Protein AF-0000000065913574 (afdb_homodimer)

InterPro domains:
  IPR008205 Geranylgeranylglyceryl phosphate synthase/Heptaprenylglyceryl phosphate synthase [MF_00112] (8-235)
  IPR008205 Geranylgeranylglyceryl phosphate synthase/Heptaprenylglyceryl phosphate synthase [PF01884] (8-232)
  IPR008205 Geranylgeranylglyceryl phosphate synthase/Heptaprenylglyceryl phosphate synthase [TIGR01768] (14-234)
  IPR008205 Geranylgeranylglyceryl phosphate synthase/Heptaprenylglyceryl phosphate synthase [cd02812] (13-234)
  IPR010946 Geranylgeranylglyceryl phosphate synthase [TIGR01769] (14-219)
  IPR038597 GGGP/HepGP synthase superfamily [G3DSA:3.20.20.390] (6-239)
  IPR039074 GGGP/HepGP synthase group I [PTHR40029] (14-238)

Structure (mmCIF, N/CA/C/O backbone):
data_AF-0000000065913574-model_v1
#
loop_
_entity.id
_entity.type
_entity.pdbx_description
1 polymer 'Geranylgeranylglyceryl phosphate synthase'
#
loop_
_atom_site.group_PDB
_atom_site.id
_atom_site.type_symbol
_atom_site.label_atom_id
_atom_site.label_alt_id
_atom_site.label_comp_id
_atom_site.label_asym_id
_atom_site.label_entity_id
_atom_site.label_seq_id
_atom_site.pdbx_PDB_ins_code
_atom_site.Cartn_x
_atom_site.Cartn_y
_atom_site.Cartn_z
_atom_site.occupancy
_atom_site.B_iso_or_equiv
_atom_site.auth_seq_id
_atom_site.auth_comp_id
_atom_site.auth_asym_id
_atom_site.auth_atom_id
_atom_site.pdbx_PDB_model_num
ATOM 1 N N . MET A 1 1 ? -8.734 18.312 -11.57 1 91.5 1 MET A N 1
ATOM 2 C CA . MET A 1 1 ? -7.477 17.859 -10.984 1 91.5 1 MET A CA 1
ATOM 3 C C . MET A 1 1 ? -7.633 17.578 -9.5 1 91.5 1 MET A C 1
ATOM 5 O O . MET A 1 1 ? -8.242 18.375 -8.773 1 91.5 1 MET A O 1
ATOM 9 N N . GLY A 1 2 ? -7.309 16.484 -8.984 1 96.69 2 GLY A N 1
ATOM 10 C CA . GLY A 1 2 ? -7.43 16.141 -7.574 1 96.69 2 GLY A CA 1
ATOM 11 C C . GLY A 1 2 ? -6.414 16.859 -6.703 1 96.69 2 GLY A C 1
ATOM 12 O O . GLY A 1 2 ? -5.57 17.609 -7.203 1 96.69 2 GLY A O 1
ATOM 13 N N . VAL A 1 3 ? -6.531 16.781 -5.43 1 98.81 3 VAL A N 1
ATOM 14 C CA . VAL A 1 3 ? -5.664 17.453 -4.465 1 98.81 3 VAL A CA 1
ATOM 15 C C . VAL A 1 3 ? -4.215 17.031 -4.699 1 98.81 3 VAL A C 1
ATOM 17 O O . VAL A 1 3 ? -3.307 17.859 -4.664 1 98.81 3 VAL A O 1
ATOM 20 N N . PHE A 1 4 ? -3.971 15.789 -4.973 1 98.81 4 PHE A N 1
ATOM 21 C CA . PHE A 1 4 ? -2.611 15.312 -5.199 1 98.81 4 PHE A CA 1
ATOM 22 C C . PHE A 1 4 ? -2.02 15.945 -6.453 1 98.81 4 PHE A C 1
ATOM 24 O O . PHE A 1 4 ? -0.865 16.375 -6.453 1 98.81 4 PHE A O 1
ATOM 31 N N . GLY A 1 5 ? -2.785 15.891 -7.516 1 98.69 5 GLY A N 1
ATOM 32 C CA . GLY A 1 5 ? -2.342 16.562 -8.727 1 98.69 5 GLY A CA 1
ATOM 33 C C . GLY A 1 5 ? -2.053 18.047 -8.508 1 98.69 5 GLY A C 1
ATOM 34 O O . GLY A 1 5 ? -1.052 18.562 -9.008 1 98.69 5 GLY A O 1
ATOM 35 N N . TYR A 1 6 ? -2.893 18.734 -7.734 1 98.56 6 TYR A N 1
ATOM 36 C CA . TYR A 1 6 ? -2.709 20.141 -7.348 1 98.56 6 TYR A CA 1
ATOM 37 C C . TYR A 1 6 ? -1.371 20.344 -6.648 1 98.56 6 TYR A C 1
ATOM 39 O O . TYR A 1 6 ? -0.616 21.25 -6.988 1 98.56 6 TYR A O 1
ATOM 47 N N . LEU A 1 7 ? -1.037 19.469 -5.719 1 98.62 7 LEU A N 1
ATOM 48 C CA . LEU A 1 7 ? 0.211 19.594 -4.973 1 98.62 7 LEU A CA 1
ATOM 49 C C . LEU A 1 7 ? 1.411 19.328 -5.879 1 98.62 7 LEU A C 1
ATOM 51 O O . LEU A 1 7 ? 2.404 20.062 -5.824 1 98.62 7 LEU A O 1
ATOM 55 N N . ARG A 1 8 ? 1.335 18.328 -6.711 1 98.12 8 ARG A N 1
ATOM 56 C CA . ARG A 1 8 ? 2.432 17.938 -7.594 1 98.12 8 ARG A CA 1
ATOM 57 C C . ARG A 1 8 ? 2.811 19.094 -8.523 1 98.12 8 ARG A C 1
ATOM 59 O O . ARG A 1 8 ? 3.988 19.281 -8.828 1 98.12 8 ARG A O 1
ATOM 66 N N . GLU A 1 9 ? 1.864 19.812 -8.891 1 97.44 9 GLU A N 1
ATOM 67 C CA . GLU A 1 9 ? 2.1 20.906 -9.836 1 97.44 9 GLU A CA 1
ATOM 68 C C . GLU A 1 9 ? 2.715 22.125 -9.141 1 97.44 9 GLU A C 1
ATOM 70 O O . GLU A 1 9 ? 3.127 23.078 -9.805 1 97.44 9 GLU A O 1
ATOM 75 N N . ARG A 1 10 ? 2.875 22.047 -7.871 1 96.88 10 ARG A N 1
ATOM 76 C CA . ARG A 1 10 ? 3.309 23.203 -7.109 1 96.88 10 ARG A CA 1
ATOM 77 C C . ARG A 1 10 ? 4.555 22.891 -6.289 1 96.88 10 ARG A C 1
ATOM 79 O O . ARG A 1 10 ? 4.91 23.641 -5.379 1 96.88 10 ARG A O 1
ATOM 86 N N . THR A 1 11 ? 5.152 21.828 -6.637 1 96.88 11 THR A N 1
ATOM 87 C CA . THR A 1 11 ? 6.352 21.438 -5.906 1 96.88 11 THR A CA 1
ATOM 88 C C . THR A 1 11 ? 7.488 22.422 -6.168 1 96.88 11 THR A C 1
ATOM 90 O O . THR A 1 11 ? 7.625 22.938 -7.281 1 96.88 11 THR A O 1
ATOM 93 N N . PRO A 1 12 ? 8.258 22.656 -5.191 1 97.81 12 PRO A N 1
ATOM 94 C CA . PRO A 1 12 ? 7.988 22.297 -3.799 1 97.81 12 PRO A CA 1
ATOM 95 C C . PRO A 1 12 ? 6.832 23.078 -3.191 1 97.81 12 PRO A C 1
ATOM 97 O O . PRO A 1 12 ? 6.672 24.266 -3.48 1 97.81 12 PRO A O 1
ATOM 100 N N . CYS A 1 13 ? 6.051 22.422 -2.402 1 98.19 13 CYS A N 1
ATOM 101 C CA . CYS A 1 13 ? 4.91 23.109 -1.802 1 98.19 13 CYS A CA 1
ATOM 102 C C . CYS A 1 13 ? 4.988 23.062 -0.281 1 98.19 13 CYS A C 1
ATOM 104 O O . CYS A 1 13 ? 5.809 22.344 0.283 1 98.19 13 CYS A O 1
ATOM 106 N N . HIS A 1 14 ? 4.219 23.922 0.36 1 98.44 14 HIS A N 1
ATOM 107 C CA . HIS A 1 14 ? 4.121 24 1.814 1 98.44 14 HIS A CA 1
ATOM 108 C C . HIS A 1 14 ? 2.76 23.516 2.299 1 98.44 14 HIS A C 1
ATOM 110 O O . HIS A 1 14 ? 1.73 23.844 1.711 1 98.44 14 HIS A O 1
ATOM 116 N N . LEU A 1 15 ? 2.775 22.75 3.305 1 98.69 15 LEU A N 1
ATOM 117 C CA . LEU A 1 15 ? 1.572 22.266 3.975 1 98.69 15 LEU A CA 1
ATOM 118 C C . LEU A 1 15 ? 1.541 22.719 5.43 1 98.69 15 LEU A C 1
ATOM 120 O O . LEU A 1 15 ? 2.424 22.375 6.215 1 98.69 15 LEU A O 1
ATOM 124 N N . THR A 1 16 ? 0.567 23.5 5.734 1 98.44 16 THR A N 1
ATOM 125 C CA . THR A 1 16 ? 0.352 23.922 7.113 1 98.44 16 THR A CA 1
ATOM 126 C C . THR A 1 16 ? -0.415 22.859 7.895 1 98.44 16 THR A C 1
ATOM 128 O O . THR A 1 16 ? -1.495 22.438 7.48 1 98.44 16 THR A O 1
ATOM 131 N N . LEU A 1 17 ? 0.113 22.438 8.961 1 98.06 17 LEU A N 1
ATOM 132 C CA . LEU A 1 17 ? -0.558 21.422 9.781 1 98.06 17 LEU A CA 1
ATOM 133 C C . LEU A 1 17 ? -1.145 22.047 11.039 1 98.06 17 LEU A C 1
ATOM 135 O O . LEU A 1 17 ? -0.432 22.703 11.805 1 98.06 17 LEU A O 1
ATOM 139 N N . LEU A 1 18 ? -2.404 21.891 11.266 1 97.5 18 LEU A N 1
ATOM 140 C CA . LEU A 1 18 ? -3.09 22.344 12.469 1 97.5 18 LEU A CA 1
ATOM 141 C C . LEU A 1 18 ? -3.617 21.156 13.266 1 97.5 18 LEU A C 1
ATOM 143 O O . LEU A 1 18 ? -4.312 20.297 12.727 1 97.5 18 LEU A O 1
ATOM 147 N N . ASP A 1 19 ? -3.291 21.078 14.492 1 95.94 19 ASP A N 1
ATOM 148 C CA . ASP A 1 19 ? -3.902 20.156 15.438 1 95.94 19 ASP A CA 1
ATOM 149 C C . ASP A 1 19 ? -5.145 20.766 16.078 1 95.94 19 ASP A C 1
ATOM 151 O O . ASP A 1 19 ? -5.051 21.75 16.812 1 95.94 19 ASP A O 1
ATOM 155 N N . PRO A 1 20 ? -6.238 20.141 15.898 1 96.06 20 PRO A N 1
ATOM 156 C CA . PRO A 1 20 ? -7.488 20.719 16.406 1 96.06 20 PRO A CA 1
ATOM 157 C C . PRO A 1 20 ? -7.504 20.844 17.922 1 96.06 20 PRO A C 1
ATOM 159 O O . PRO A 1 20 ? -8.297 21.594 18.484 1 96.06 20 PRO A O 1
ATOM 162 N N . VAL A 1 21 ? -6.711 20.078 18.594 1 93 21 VAL A N 1
ATOM 163 C CA . VAL A 1 21 ? -6.637 20.125 20.062 1 93 21 VAL A CA 1
ATOM 164 C C . VAL A 1 21 ? -5.875 21.375 20.484 1 93 21 VAL A C 1
ATOM 166 O O . VAL A 1 21 ? -6.195 21.984 21.516 1 93 21 VAL A O 1
ATOM 169 N N . ASP A 1 22 ? -4.93 21.859 19.703 1 93.81 22 ASP A N 1
ATOM 170 C CA . ASP A 1 22 ? -4.105 23.031 20.031 1 93.81 22 ASP A CA 1
ATOM 171 C C . ASP A 1 22 ? -4.695 24.297 19.438 1 93.81 22 ASP A C 1
ATOM 173 O O . ASP A 1 22 ? -4.613 25.375 20.031 1 93.81 22 ASP A O 1
ATOM 177 N N . VAL A 1 23 ? -5.262 24.188 18.25 1 96.31 23 VAL A N 1
ATOM 178 C CA . VAL A 1 23 ? -5.855 25.312 17.531 1 96.31 23 VAL A CA 1
ATOM 179 C C . VAL A 1 23 ? -7.32 25.016 17.234 1 96.31 23 VAL A C 1
ATOM 181 O O . VAL A 1 23 ? -7.633 24.297 16.281 1 96.31 23 VAL A O 1
ATOM 184 N N . GLY A 1 24 ? -8.188 25.625 17.984 1 96.31 24 GLY A N 1
ATOM 185 C CA . GLY A 1 24 ? -9.617 25.469 17.75 1 96.31 24 GLY A CA 1
ATOM 186 C C . GLY A 1 24 ? -10.141 26.344 16.641 1 96.31 24 GLY A C 1
ATOM 187 O O . GLY A 1 24 ? -9.414 27.188 16.109 1 96.31 24 GLY A O 1
ATOM 188 N N . PRO A 1 25 ? -11.391 26.141 16.297 1 97.75 25 PRO A N 1
ATOM 189 C CA . PRO A 1 25 ? -11.977 26.875 15.164 1 97.75 25 PRO A CA 1
ATOM 190 C C . PRO A 1 25 ? -11.875 28.391 15.32 1 97.75 25 PRO A C 1
ATOM 192 O O . PRO A 1 25 ? -11.695 29.109 14.336 1 97.75 25 PRO A O 1
ATOM 195 N N . GLU A 1 26 ? -11.961 28.859 16.484 1 97.88 26 GLU A N 1
ATOM 196 C CA . GLU A 1 26 ? -11.961 30.312 16.734 1 97.88 26 GLU A CA 1
ATOM 197 C C . GLU A 1 26 ? -10.578 30.906 16.484 1 97.88 26 GLU A C 1
ATOM 199 O O . GLU A 1 26 ? -10.453 32.094 16.156 1 97.88 26 GLU A O 1
ATOM 204 N N . GLU A 1 27 ? -9.594 30.109 16.609 1 97.75 27 GLU A N 1
ATOM 205 C CA . GLU A 1 27 ? -8.219 30.578 16.5 1 97.75 27 GLU A CA 1
ATOM 206 C C . GLU A 1 27 ? -7.711 30.484 15.062 1 97.75 27 GLU A C 1
ATOM 208 O O . GLU A 1 27 ? -6.715 31.109 14.703 1 97.75 27 GLU A O 1
ATOM 213 N N . VAL A 1 28 ? -8.375 29.75 14.219 1 98.12 28 VAL A N 1
ATOM 214 C CA . VAL A 1 28 ? -7.918 29.375 12.883 1 98.12 28 VAL A CA 1
ATOM 215 C C . VAL A 1 28 ? -7.656 30.641 12.062 1 98.12 28 VAL A C 1
ATOM 217 O O . VAL A 1 28 ? -6.594 30.781 11.453 1 98.12 28 VAL A O 1
ATOM 220 N N . PRO A 1 29 ? -8.57 31.688 12.055 1 97.62 29 PRO A N 1
ATOM 221 C CA . PRO A 1 29 ? -8.336 32.875 11.203 1 97.62 29 PRO A CA 1
ATOM 222 C C . PRO A 1 29 ? -7.031 33.594 11.547 1 97.62 29 PRO A C 1
ATOM 224 O O . PRO A 1 29 ? -6.27 33.938 10.648 1 97.62 29 PRO A O 1
ATOM 227 N N . GLU A 1 30 ? -6.809 33.719 12.797 1 96.88 30 GLU A N 1
ATOM 228 C CA . GLU A 1 30 ? -5.605 34.406 13.234 1 96.88 30 GLU A CA 1
ATOM 229 C C . GLU A 1 30 ? -4.348 33.625 12.891 1 96.88 30 GLU A C 1
ATOM 231 O O . GLU A 1 30 ? -3.375 34.188 12.383 1 96.88 30 GLU A O 1
ATOM 236 N N . VAL A 1 31 ? -4.352 32.344 13.094 1 97.31 31 VAL A N 1
ATOM 237 C CA . VAL A 1 31 ? -3.189 31.484 12.922 1 97.31 31 VAL A CA 1
ATOM 238 C C . VAL A 1 31 ? -2.852 31.359 11.438 1 97.31 31 VAL A C 1
ATOM 240 O O . VAL A 1 31 ? -1.678 31.359 11.062 1 97.31 31 VAL A O 1
ATOM 243 N N . LEU A 1 32 ? -3.844 31.312 10.531 1 97.75 32 LEU A N 1
ATOM 244 C CA . LEU A 1 32 ? -3.643 31 9.125 1 97.75 32 LEU A CA 1
ATOM 245 C C . LEU A 1 32 ? -3.41 32.25 8.305 1 97.75 32 LEU A C 1
ATOM 247 O O . LEU A 1 32 ? -2.957 32.188 7.16 1 97.75 32 LEU A O 1
ATOM 251 N N . GLU A 1 33 ? -3.768 33.406 8.898 1 97.06 33 GLU A N 1
ATOM 252 C CA . GLU A 1 33 ? -3.768 34.625 8.141 1 97.06 33 GLU A CA 1
ATOM 253 C C . GLU A 1 33 ? -2.434 34.844 7.426 1 97.06 33 GLU A C 1
ATOM 255 O O . GLU A 1 33 ? -2.393 35 6.203 1 97.06 33 GLU A O 1
ATOM 260 N N . SER A 1 34 ? -1.361 34.906 8.203 1 96.81 34 SER A N 1
ATOM 261 C CA . SER A 1 34 ? -0.047 35.188 7.633 1 96.81 34 SER A CA 1
ATOM 262 C C . SER A 1 34 ? 0.406 34.062 6.707 1 96.81 34 SER A C 1
ATOM 264 O O . SER A 1 34 ? 1.105 34.312 5.719 1 96.81 34 SER A O 1
ATOM 266 N N . LEU A 1 35 ? 0.048 32.812 6.977 1 97.44 35 LEU A N 1
ATOM 267 C CA . LEU A 1 35 ? 0.466 31.656 6.172 1 97.44 35 LEU A CA 1
ATOM 268 C C . LEU A 1 35 ? -0.213 31.672 4.809 1 97.44 35 LEU A C 1
ATOM 270 O O . LEU A 1 35 ? 0.419 31.375 3.791 1 97.44 35 LEU A O 1
ATOM 274 N N . VAL A 1 36 ? -1.508 32 4.832 1 97.31 36 VAL A N 1
ATOM 275 C CA . VAL A 1 36 ? -2.262 32.125 3.588 1 97.31 36 VAL A CA 1
ATOM 276 C C . VAL A 1 36 ? -1.674 33.219 2.723 1 97.31 36 VAL A C 1
ATOM 278 O O . VAL A 1 36 ? -1.452 33.031 1.524 1 97.31 36 VAL A O 1
ATOM 281 N N . LYS A 1 37 ? -1.413 34.281 3.334 1 96.81 37 LYS A N 1
ATOM 282 C CA . LYS A 1 37 ? -0.806 35.406 2.617 1 96.81 37 LYS A CA 1
ATOM 283 C C . LYS A 1 37 ? 0.562 35.031 2.059 1 96.81 37 LYS A C 1
ATOM 285 O O . LYS A 1 37 ? 0.926 35.438 0.956 1 96.81 37 LYS A O 1
ATOM 290 N N . ALA A 1 38 ? 1.339 34.25 2.867 1 97.12 38 ALA A N 1
ATOM 291 C CA . ALA A 1 38 ? 2.684 33.844 2.477 1 97.12 38 ALA A CA 1
ATOM 292 C C . ALA A 1 38 ? 2.631 32.812 1.365 1 97.12 38 ALA A C 1
ATOM 294 O O . ALA A 1 38 ? 3.629 32.562 0.682 1 97.12 38 ALA A O 1
ATOM 295 N N . GLY A 1 39 ? 1.496 32.094 1.233 1 97.19 39 GLY A N 1
ATOM 296 C CA . GLY A 1 39 ? 1.328 31.219 0.08 1 97.19 39 GLY A CA 1
ATOM 297 C C . GLY A 1 39 ? 1.382 29.75 0.433 1 97.19 39 GLY A C 1
ATOM 298 O O . GLY A 1 39 ? 1.834 28.922 -0.369 1 97.19 39 GLY A O 1
ATOM 299 N N . THR A 1 40 ? 0.994 29.359 1.636 1 98.19 40 THR A N 1
ATOM 300 C CA . THR A 1 40 ? 0.849 27.938 1.922 1 98.19 40 THR A CA 1
ATOM 301 C C . THR A 1 40 ? -0.072 27.266 0.904 1 98.19 40 THR A C 1
ATOM 303 O O . THR A 1 40 ? -1.049 27.875 0.455 1 98.19 40 THR A O 1
ATOM 306 N N . ASP A 1 41 ? 0.256 26.078 0.511 1 98.56 41 ASP A N 1
ATOM 307 C CA . ASP A 1 41 ? -0.418 25.469 -0.637 1 98.56 41 ASP A CA 1
ATOM 308 C C . ASP A 1 41 ? -1.607 24.625 -0.194 1 98.56 41 ASP A C 1
ATOM 310 O O . ASP A 1 41 ? -2.514 24.359 -0.986 1 98.56 41 ASP A O 1
ATOM 314 N N . ALA A 1 42 ? -1.62 24.156 1.008 1 98.81 42 ALA A N 1
ATOM 315 C CA . ALA A 1 42 ? -2.717 23.391 1.594 1 98.81 42 ALA A CA 1
ATOM 316 C C . ALA A 1 42 ? -2.658 23.422 3.117 1 98.81 42 ALA A C 1
ATOM 318 O O . ALA A 1 42 ? -1.632 23.781 3.697 1 98.81 42 ALA A O 1
ATOM 319 N N . VAL A 1 43 ? -3.762 23.109 3.727 1 98.81 43 VAL A N 1
ATOM 320 C CA . VAL A 1 43 ? -3.828 22.984 5.18 1 98.81 43 VAL A CA 1
ATOM 321 C C . VAL A 1 43 ? -4.18 21.562 5.566 1 98.81 43 VAL A C 1
ATOM 323 O O . VAL A 1 43 ? -5.133 20.984 5.035 1 98.81 43 VAL A O 1
ATOM 326 N N . MET A 1 44 ? -3.35 21.016 6.406 1 98.75 44 MET A N 1
ATOM 327 C CA . MET A 1 44 ? -3.613 19.688 6.98 1 98.75 44 MET A CA 1
ATOM 328 C C . MET A 1 44 ? -4.242 19.812 8.367 1 98.75 44 MET A C 1
ATOM 330 O O . MET A 1 44 ? -3.908 20.734 9.125 1 98.75 44 MET A O 1
ATOM 334 N N . VAL A 1 45 ? -5.133 18.938 8.633 1 98.5 45 VAL A N 1
ATOM 335 C CA . VAL A 1 45 ? -5.793 18.938 9.93 1 98.5 45 VAL A CA 1
ATOM 336 C C . VAL A 1 45 ? -5.664 17.547 10.57 1 98.5 45 VAL A C 1
ATOM 338 O O . VAL A 1 45 ? -6.07 16.547 9.984 1 98.5 45 VAL A O 1
ATOM 341 N N . GLY A 1 46 ? -5.098 17.5 11.703 1 94.62 46 GLY A N 1
ATOM 342 C CA . GLY A 1 46 ? -4.992 16.25 12.422 1 94.62 46 GLY A CA 1
ATOM 343 C C . GLY A 1 46 ? -4.09 16.344 13.641 1 94.62 46 GLY A C 1
ATOM 344 O O . GLY A 1 46 ? -3.412 17.344 13.844 1 94.62 46 GLY A O 1
ATOM 345 N N . GLY A 1 47 ? -4.113 15.336 14.375 1 88.06 47 GLY A N 1
ATOM 346 C CA . GLY A 1 47 ? -3.373 15.164 15.617 1 88.06 47 GLY A CA 1
ATOM 347 C C . GLY A 1 47 ? -3.621 13.812 16.266 1 88.06 47 GLY A C 1
ATOM 348 O O . GLY A 1 47 ? -4.574 13.117 15.922 1 88.06 47 GLY A O 1
ATOM 349 N N . SER A 1 48 ? -2.842 13.438 17.25 1 81.56 48 SER A N 1
ATOM 350 C CA . SER A 1 48 ? -2.838 12.109 17.844 1 81.56 48 SER A CA 1
ATOM 351 C C . SER A 1 48 ? -4.094 11.867 18.688 1 81.56 48 SER A C 1
ATOM 353 O O . SER A 1 48 ? -4.445 10.727 18.969 1 81.56 48 SER A O 1
ATOM 355 N N . THR A 1 49 ? -4.832 12.969 19.031 1 81.69 49 THR A N 1
ATOM 356 C CA . THR A 1 49 ? -5.957 12.766 19.938 1 81.69 49 THR A CA 1
ATOM 357 C C . THR A 1 49 ? -7.195 13.5 19.438 1 81.69 49 THR A C 1
ATOM 359 O O . THR A 1 49 ? -8.188 13.609 20.156 1 81.69 49 THR A O 1
ATOM 362 N N . ALA A 1 50 ? -7.137 14.07 18.25 1 86.06 50 ALA A N 1
ATOM 363 C CA . ALA A 1 50 ? -8.273 14.828 17.734 1 86.06 50 ALA A CA 1
ATOM 364 C C . ALA A 1 50 ? -9.422 13.906 17.344 1 86.06 50 ALA A C 1
ATOM 366 O O . ALA A 1 50 ? -9.203 12.836 16.766 1 86.06 50 ALA A O 1
ATOM 367 N N . HIS A 1 51 ? -10.586 14.344 17.703 1 88.81 51 HIS A N 1
ATOM 368 C CA . HIS A 1 51 ? -11.758 13.562 17.312 1 88.81 51 HIS A CA 1
ATOM 369 C C . HIS A 1 51 ? -12.516 14.234 16.188 1 88.81 51 HIS A C 1
ATOM 371 O O . HIS A 1 51 ? -12.266 15.398 15.859 1 88.81 51 HIS A O 1
ATOM 377 N N . ALA A 1 52 ? -13.469 13.539 15.664 1 91.62 52 ALA A N 1
ATOM 378 C CA . ALA A 1 52 ? -14.141 13.875 14.406 1 91.62 52 ALA A CA 1
ATOM 379 C C . ALA A 1 52 ? -14.789 15.25 14.484 1 91.62 52 ALA A C 1
ATOM 381 O O . ALA A 1 52 ? -14.641 16.078 13.57 1 91.62 52 ALA A O 1
ATOM 382 N N . SER A 1 53 ? -15.445 15.523 15.578 1 94.81 53 SER A N 1
ATOM 383 C CA . SER A 1 53 ? -16.172 16.781 15.695 1 94.81 53 SER A CA 1
ATOM 384 C C . SER A 1 53 ? -15.203 17.969 15.727 1 94.81 53 SER A C 1
ATOM 386 O O . SER A 1 53 ? -15.477 19.016 15.141 1 94.81 53 SER A O 1
ATOM 388 N N . GLN A 1 54 ? -14.117 17.844 16.406 1 96.06 54 GLN A N 1
ATOM 389 C CA . GLN A 1 54 ? -13.102 18.891 16.453 1 96.06 54 GLN A CA 1
ATOM 390 C C . GLN A 1 54 ? -12.492 19.125 15.078 1 96.06 54 GLN A C 1
ATOM 392 O O . GLN A 1 54 ? -12.32 20.281 14.664 1 96.06 54 GLN A O 1
ATOM 397 N N . VAL A 1 55 ? -12.25 18.031 14.406 1 97.88 55 VAL A N 1
ATOM 398 C CA . VAL A 1 55 ? -11.656 18.109 13.078 1 97.88 55 VAL A CA 1
ATOM 399 C C . VAL A 1 55 ? -12.609 18.828 12.125 1 97.88 55 VAL A C 1
ATOM 401 O O . VAL A 1 55 ? -12.219 19.766 11.43 1 97.88 55 VAL A O 1
ATOM 404 N N . GLU A 1 56 ? -13.859 18.438 12.148 1 98 56 GLU A N 1
ATOM 405 C CA . GLU A 1 56 ? -14.867 19.016 11.266 1 98 56 GLU A CA 1
ATOM 406 C C . GLU A 1 56 ? -14.984 20.531 11.484 1 98 56 GLU A C 1
ATOM 408 O O . GLU A 1 56 ? -15.062 21.297 10.523 1 98 56 GLU A O 1
ATOM 413 N N . ALA A 1 57 ? -15 20.938 12.734 1 98.25 57 ALA A N 1
ATOM 414 C CA . ALA A 1 57 ? -15.141 22.344 13.078 1 98.25 57 ALA A CA 1
ATOM 415 C C . ALA A 1 57 ? -13.945 23.141 12.57 1 98.25 57 ALA A C 1
ATOM 417 O O . ALA A 1 57 ? -14.109 24.25 12.055 1 98.25 57 ALA A O 1
ATOM 418 N N . VAL A 1 58 ? -12.789 22.594 12.727 1 98.56 58 VAL A N 1
ATOM 419 C CA . VAL A 1 58 ? -11.578 23.281 12.297 1 98.56 58 VAL A CA 1
ATOM 420 C C . VAL A 1 58 ? -11.531 23.359 10.773 1 98.56 58 VAL A C 1
ATOM 422 O O . VAL A 1 58 ? -11.164 24.391 10.211 1 98.56 58 VAL A O 1
ATOM 425 N N . VAL A 1 59 ? -11.938 22.297 10.078 1 98.75 59 VAL A N 1
ATOM 426 C CA . VAL A 1 59 ? -11.992 22.297 8.617 1 98.75 59 VAL A CA 1
ATOM 427 C C . VAL A 1 59 ? -12.938 23.406 8.141 1 98.75 59 VAL A C 1
ATOM 429 O O . VAL A 1 59 ? -12.609 24.141 7.211 1 98.75 59 VAL A O 1
ATOM 432 N N . GLU A 1 60 ? -14.07 23.5 8.781 1 98.5 60 GLU A N 1
ATOM 433 C CA . GLU A 1 60 ? -15.039 24.547 8.422 1 98.5 60 GLU A CA 1
ATOM 434 C C . GLU A 1 60 ? -14.438 25.938 8.586 1 98.5 60 GLU A C 1
ATOM 436 O O . GLU A 1 60 ? -14.594 26.797 7.719 1 98.5 60 GLU A O 1
ATOM 441 N N . ALA A 1 61 ? -13.781 26.156 9.695 1 98.69 61 ALA A N 1
ATOM 442 C CA . ALA A 1 61 ? -13.156 27.453 9.969 1 98.69 61 ALA A CA 1
ATOM 443 C C . ALA A 1 61 ? -12.086 27.766 8.922 1 98.69 61 ALA A C 1
ATOM 445 O O . ALA A 1 61 ? -11.961 28.922 8.484 1 98.69 61 ALA A O 1
ATOM 446 N N . ILE A 1 62 ? -11.312 26.766 8.523 1 98.75 62 ILE A N 1
ATOM 447 C CA . ILE A 1 62 ? -10.266 26.953 7.52 1 98.75 62 ILE A CA 1
ATOM 448 C C . ILE A 1 62 ? -10.891 27.406 6.199 1 98.75 62 ILE A C 1
ATOM 450 O O . ILE A 1 62 ? -10.391 28.344 5.559 1 98.75 62 ILE A O 1
ATOM 454 N N . ARG A 1 63 ? -12 26.812 5.844 1 98 63 ARG A N 1
ATOM 455 C CA . ARG A 1 63 ? -12.648 27.094 4.566 1 98 63 ARG A CA 1
ATOM 456 C C . ARG A 1 63 ? -13.148 28.531 4.508 1 98 63 ARG A C 1
ATOM 458 O O . ARG A 1 63 ? -13.281 29.109 3.422 1 98 63 ARG A O 1
ATOM 465 N N . GLU A 1 64 ? -13.359 29.062 5.598 1 97.44 64 GLU A N 1
ATOM 466 C CA . GLU A 1 64 ? -13.867 30.438 5.656 1 97.44 64 GLU A CA 1
ATOM 467 C C . GLU A 1 64 ? -12.758 31.453 5.352 1 97.44 64 GLU A C 1
ATOM 469 O O . GLU A 1 64 ? -13.039 32.594 4.957 1 97.44 64 GLU A O 1
ATOM 474 N N . VAL A 1 65 ? -11.555 31.078 5.531 1 97.5 65 VAL A N 1
ATOM 475 C CA . VAL A 1 65 ? -10.523 32.125 5.496 1 97.5 65 VAL A CA 1
ATOM 476 C C . VAL A 1 65 ? -9.445 31.75 4.48 1 97.5 65 VAL A C 1
ATOM 478 O O . VAL A 1 65 ? -8.555 32.562 4.199 1 97.5 65 VAL A O 1
ATOM 481 N N . ALA A 1 66 ? -9.445 30.547 3.902 1 97.88 66 ALA A N 1
ATOM 482 C CA . ALA A 1 66 ? -8.414 30.078 2.979 1 97.88 66 ALA A CA 1
ATOM 483 C C . ALA A 1 66 ? -9.023 29.344 1.793 1 97.88 66 ALA A C 1
ATOM 485 O O . ALA A 1 66 ? -9.93 28.516 1.966 1 97.88 66 ALA A O 1
ATOM 486 N N . ASP A 1 67 ? -8.562 29.625 0.583 1 97.5 67 ASP A N 1
ATOM 487 C CA . ASP A 1 67 ? -9 28.953 -0.631 1 97.5 67 ASP A CA 1
ATOM 488 C C . ASP A 1 67 ? -7.953 27.938 -1.099 1 97.5 67 ASP A C 1
ATOM 490 O O . ASP A 1 67 ? -7.465 28.016 -2.227 1 97.5 67 ASP A O 1
ATOM 494 N N . VAL A 1 68 ? -7.48 27.109 -0.261 1 98.44 68 VAL A N 1
ATOM 495 C CA . VAL A 1 68 ? -6.562 26.016 -0.554 1 98.44 68 VAL A CA 1
ATOM 496 C C . VAL A 1 68 ? -7.164 24.688 -0.084 1 98.44 68 VAL A C 1
ATOM 498 O O . VAL A 1 68 ? -8.07 24.672 0.749 1 98.44 68 VAL A O 1
ATOM 501 N N . PRO A 1 69 ? -6.703 23.562 -0.634 1 98.81 69 PRO A N 1
ATOM 502 C CA . PRO A 1 69 ? -7.23 22.266 -0.199 1 98.81 69 PRO A CA 1
ATOM 503 C C . PRO A 1 69 ? -7.012 22.016 1.29 1 98.81 69 PRO A C 1
ATOM 505 O O . PRO A 1 69 ? -5.992 22.422 1.848 1 98.81 69 PRO A O 1
ATOM 508 N N . VAL A 1 70 ? -7.965 21.359 1.869 1 98.88 70 VAL A N 1
ATOM 509 C CA . VAL A 1 70 ? -7.848 20.875 3.242 1 98.88 70 VAL A CA 1
ATOM 510 C C . VAL A 1 70 ? -7.664 19.359 3.242 1 98.88 70 VAL A C 1
ATOM 512 O O . VAL A 1 70 ? -8.492 18.625 2.693 1 98.88 70 VAL A O 1
ATOM 515 N N . ILE A 1 71 ? -6.586 18.891 3.846 1 98.94 71 ILE A N 1
ATOM 516 C CA . ILE A 1 71 ? -6.195 17.484 3.824 1 98.94 71 ILE A CA 1
ATOM 517 C C . ILE A 1 71 ? -6.191 16.938 5.246 1 98.94 71 ILE A C 1
ATOM 519 O O . ILE A 1 71 ? -5.57 17.5 6.141 1 98.94 71 ILE A O 1
ATOM 523 N N . LEU A 1 72 ? -6.883 15.836 5.414 1 98.75 72 LEU A N 1
ATOM 524 C CA . LEU A 1 72 ? -6.883 15.203 6.73 1 98.75 72 LEU A CA 1
ATOM 525 C C . LEU A 1 72 ? -5.566 14.477 6.977 1 98.75 72 LEU A C 1
ATOM 527 O O . LEU A 1 72 ? -5.031 13.828 6.078 1 98.75 72 LEU A O 1
ATOM 531 N N . PHE A 1 73 ? -5.027 14.633 8.117 1 98 73 PHE A N 1
ATOM 532 C CA . PHE A 1 73 ? -3.861 13.953 8.656 1 98 73 PHE A CA 1
ATOM 533 C C . PHE A 1 73 ? -4.219 13.203 9.938 1 98 73 PHE A C 1
ATOM 535 O O . PHE A 1 73 ? -3.789 13.586 11.031 1 98 73 PHE A O 1
ATOM 542 N N . PRO A 1 74 ? -4.902 12.055 9.828 1 95.5 74 PRO A N 1
ATOM 543 C CA . PRO A 1 74 ? -5.555 11.438 10.984 1 95.5 74 PRO A CA 1
ATOM 544 C C . PRO A 1 74 ? -4.637 10.477 11.734 1 95.5 74 PRO A C 1
ATOM 546 O O . PRO A 1 74 ? -3.68 9.953 11.164 1 95.5 74 PRO A O 1
ATOM 549 N N . ASN A 1 75 ? -4.91 10.273 13.023 1 91 75 ASN A N 1
ATOM 550 C CA . ASN A 1 75 ? -4.266 9.219 13.797 1 91 75 ASN A CA 1
ATOM 551 C C . ASN A 1 75 ? -5.031 7.902 13.703 1 91 75 ASN A C 1
ATOM 553 O O . ASN A 1 75 ? -4.52 6.852 14.102 1 91 75 ASN A O 1
ATOM 557 N N . GLY A 1 76 ? -6.156 7.957 13.195 1 94.56 76 GLY A N 1
ATOM 558 C CA . GLY A 1 76 ? -7.074 6.84 13.031 1 94.56 76 GLY A CA 1
ATOM 559 C C . GLY A 1 76 ? -8.406 7.242 12.438 1 94.56 76 GLY A C 1
ATOM 560 O O . GLY A 1 76 ? -8.602 8.398 12.055 1 94.56 76 GLY A O 1
ATOM 561 N N . PRO A 1 77 ? -9.312 6.289 12.352 1 96.44 77 PRO A N 1
ATOM 562 C CA . PRO A 1 77 ? -10.594 6.559 11.703 1 96.44 77 PRO A CA 1
ATOM 563 C C . PRO A 1 77 ? -11.375 7.684 12.383 1 96.44 77 PRO A C 1
ATOM 565 O O . PRO A 1 77 ? -12.164 8.375 11.734 1 96.44 77 PRO A O 1
ATOM 568 N N . GLU A 1 78 ? -11.141 7.875 13.609 1 95.12 78 GLU A N 1
ATOM 569 C CA . GLU A 1 78 ? -11.859 8.891 14.375 1 95.12 78 GLU A CA 1
ATOM 570 C C . GLU A 1 78 ? -11.469 10.297 13.938 1 95.12 78 GLU A C 1
ATOM 572 O O . GLU A 1 78 ? -12.141 11.266 14.273 1 95.12 78 GLU A O 1
ATOM 577 N N . GLY A 1 79 ? -10.414 10.43 13.227 1 96.31 79 GLY A N 1
ATOM 578 C CA . GLY A 1 79 ? -9.961 11.734 12.766 1 96.31 79 GLY A CA 1
ATOM 579 C C . GLY A 1 79 ? -10.461 12.078 11.375 1 96.31 79 GLY A C 1
ATOM 580 O O . GLY A 1 79 ? -10.094 13.109 10.812 1 96.31 79 GLY A O 1
ATOM 581 N N . LEU A 1 80 ? -11.305 11.258 10.766 1 97.75 80 LEU A N 1
ATOM 582 C CA . LEU A 1 80 ? -11.852 11.508 9.438 1 97.75 80 LEU A CA 1
ATOM 583 C C . LEU A 1 80 ? -13.07 12.43 9.516 1 97.75 80 LEU A C 1
ATOM 585 O O . LEU A 1 80 ? -13.844 12.352 10.469 1 97.75 80 LEU A O 1
ATOM 589 N N . ALA A 1 81 ? -13.164 13.266 8.539 1 97.25 81 ALA A N 1
ATOM 590 C CA . ALA A 1 81 ? -14.273 14.211 8.453 1 97.25 81 ALA A CA 1
ATOM 591 C C . ALA A 1 81 ? -14.734 14.383 7.008 1 97.25 81 ALA A C 1
ATOM 593 O O . ALA A 1 81 ? -13.914 14.453 6.09 1 97.25 81 ALA A O 1
ATOM 594 N N . PRO A 1 82 ? -16.031 14.461 6.812 1 97.69 82 PRO A N 1
ATOM 595 C CA . PRO A 1 82 ? -16.578 14.469 5.449 1 97.69 82 PRO A CA 1
ATOM 596 C C . PRO A 1 82 ? -16.359 15.805 4.734 1 97.69 82 PRO A C 1
ATOM 598 O O . PRO A 1 82 ? -16.531 15.891 3.516 1 97.69 82 PRO A O 1
ATOM 601 N N . ASN A 1 83 ? -16.031 16.844 5.473 1 98.25 83 ASN A N 1
ATOM 602 C CA . ASN A 1 83 ? -16 18.172 4.859 1 98.25 83 ASN A CA 1
ATOM 603 C C . ASN A 1 83 ? -14.594 18.547 4.414 1 98.25 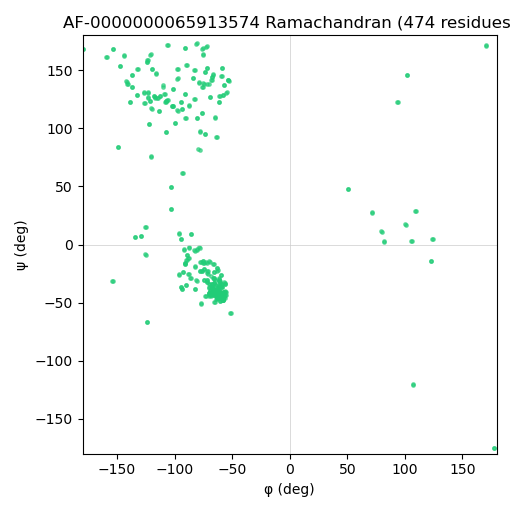83 ASN A C 1
ATOM 605 O O . ASN A 1 83 ? -14.336 19.688 4.051 1 98.25 83 ASN A O 1
ATOM 609 N N . ALA A 1 84 ? -13.641 17.625 4.441 1 98.56 84 ALA A N 1
ATOM 610 C CA . ALA A 1 84 ? -12.305 17.875 3.898 1 98.56 84 ALA A CA 1
ATOM 611 C C . ALA A 1 84 ? -12.234 17.453 2.43 1 98.56 84 ALA A C 1
ATOM 613 O O . ALA A 1 84 ? -13.18 16.875 1.893 1 98.56 84 ALA A O 1
ATOM 614 N N . ASP A 1 85 ? -11.133 17.844 1.778 1 98.81 85 ASP A N 1
ATOM 615 C CA . ASP A 1 85 ? -10.984 17.547 0.358 1 98.81 85 ASP A CA 1
ATOM 616 C C . ASP A 1 85 ? -10.297 16.203 0.15 1 98.81 85 ASP A C 1
ATOM 618 O O . ASP A 1 85 ? -10.578 15.492 -0.82 1 98.81 85 ASP A O 1
ATOM 622 N N . ALA A 1 86 ? -9.398 15.875 1.002 1 98.88 86 ALA A N 1
ATOM 623 C CA . ALA A 1 86 ? -8.555 14.688 0.852 1 98.88 86 ALA A CA 1
ATOM 624 C C . ALA A 1 86 ? -8.078 14.18 2.209 1 98.88 86 ALA A C 1
ATOM 626 O O . ALA A 1 86 ? -8.305 14.82 3.236 1 98.88 86 ALA A O 1
ATOM 627 N N . VAL A 1 87 ? -7.535 13.047 2.219 1 98.88 87 VAL A N 1
ATOM 628 C CA . VAL A 1 87 ? -6.898 12.445 3.389 1 98.88 87 VAL A CA 1
ATOM 629 C C . VAL A 1 87 ? -5.539 11.875 3 1 98.88 87 VAL A C 1
ATOM 631 O O . VAL A 1 87 ? -5.402 11.234 1.958 1 98.88 87 VAL A O 1
ATOM 634 N N . LEU A 1 88 ? -4.473 12.227 3.736 1 98.75 88 LEU A N 1
ATOM 635 C CA . LEU A 1 88 ? -3.281 11.391 3.648 1 98.75 88 LEU A CA 1
ATOM 636 C C . LEU A 1 88 ? -3.566 9.984 4.168 1 98.75 88 LEU A C 1
ATOM 638 O O . LEU A 1 88 ? -3.531 9.742 5.375 1 98.75 88 LEU A O 1
ATOM 642 N N . PHE A 1 89 ? -3.922 9.156 3.285 1 98.81 89 PHE A N 1
ATOM 643 C CA . PHE A 1 89 ? -4.188 7.773 3.67 1 98.81 89 PHE A CA 1
ATOM 644 C C . PHE A 1 89 ? -2.885 7.004 3.867 1 98.81 89 PHE A C 1
ATOM 646 O O . PHE A 1 89 ? -2.33 6.457 2.912 1 98.81 89 PHE A O 1
ATOM 653 N N . MET A 1 90 ? -2.482 6.934 5.168 1 98.38 90 MET A N 1
ATOM 654 C CA . MET A 1 90 ? -1.093 6.566 5.434 1 98.38 90 MET A CA 1
ATOM 655 C C . MET A 1 90 ? -1.012 5.242 6.184 1 98.38 90 MET A C 1
ATOM 657 O O . MET A 1 90 ? -1.922 4.895 6.938 1 98.38 90 MET A O 1
ATOM 661 N N . SER A 1 91 ? -0.023 4.52 5.934 1 98.75 91 SER A N 1
ATOM 662 C CA . SER A 1 91 ? 0.457 3.426 6.77 1 98.75 91 SER A CA 1
ATOM 663 C C . SER A 1 91 ? 1.757 3.795 7.477 1 98.75 91 SER A C 1
ATOM 665 O O . SER A 1 91 ? 2.695 4.285 6.844 1 98.75 91 SER A O 1
ATOM 667 N N . LEU A 1 92 ? 1.752 3.715 8.828 1 98.69 92 LEU A N 1
ATOM 668 C CA . LEU A 1 92 ? 3.01 3.898 9.547 1 98.69 92 LEU A CA 1
ATOM 669 C C . LEU A 1 92 ? 3.91 2.678 9.383 1 98.69 92 LEU A C 1
ATOM 671 O O . LEU A 1 92 ? 3.848 1.742 10.18 1 98.69 92 LEU A O 1
ATOM 675 N N . LEU A 1 93 ? 4.793 2.719 8.445 1 98.88 93 LEU A N 1
ATOM 676 C CA . LEU A 1 93 ? 5.441 1.531 7.898 1 98.88 93 LEU A CA 1
ATOM 677 C C . LEU A 1 93 ? 6.426 0.936 8.898 1 98.88 93 LEU A C 1
ATOM 679 O O . LEU A 1 93 ? 6.648 -0.276 8.906 1 98.88 93 LEU A O 1
ATOM 683 N N . ASN A 1 94 ? 7.012 1.798 9.68 1 98.81 94 ASN A N 1
ATOM 684 C CA . ASN A 1 94 ? 7.988 1.256 10.617 1 98.81 94 ASN A CA 1
ATOM 685 C C . ASN A 1 94 ? 7.422 1.167 12.031 1 98.81 94 ASN A C 1
ATOM 687 O O . ASN A 1 94 ? 8.148 1.353 13.008 1 98.81 94 ASN A O 1
ATOM 691 N N . SER A 1 95 ? 6.121 0.963 12.18 1 98.56 95 SER A N 1
ATOM 692 C CA . SER A 1 95 ? 5.488 0.675 13.461 1 98.56 95 SER A CA 1
ATOM 693 C C . SER A 1 95 ? 5.605 -0.804 13.812 1 98.56 95 SER A C 1
ATOM 695 O O . SER A 1 95 ? 5.602 -1.661 12.93 1 98.56 95 SER A O 1
ATOM 697 N N . ARG A 1 96 ? 5.656 -1.145 15.094 1 97.5 96 ARG A N 1
ATOM 698 C CA . ARG A 1 96 ? 5.605 -2.516 15.594 1 97.5 96 ARG A CA 1
ATOM 699 C C . ARG A 1 96 ? 4.168 -2.955 15.844 1 97.5 96 ARG A C 1
ATOM 701 O O . ARG A 1 96 ? 3.91 -4.129 16.109 1 97.5 96 ARG A O 1
ATOM 708 N N . ASN A 1 97 ? 3.256 -1.964 15.75 1 97.62 97 ASN A N 1
ATOM 709 C CA . ASN A 1 97 ? 1.838 -2.178 16.016 1 97.62 97 ASN A CA 1
ATOM 710 C C . ASN A 1 97 ? 1.035 -2.291 14.719 1 97.62 97 ASN A C 1
ATOM 712 O O . ASN A 1 97 ? 0.95 -1.331 13.953 1 97.62 97 ASN A O 1
ATOM 716 N N . THR A 1 98 ? 0.378 -3.455 14.5 1 98.06 98 THR A N 1
ATOM 717 C CA . THR A 1 98 ? -0.353 -3.689 13.266 1 98.06 98 THR A CA 1
ATOM 718 C C . THR A 1 98 ? -1.51 -2.703 13.125 1 98.06 98 THR A C 1
ATOM 720 O O . THR A 1 98 ? -2.01 -2.477 12.016 1 98.06 98 THR A O 1
ATOM 723 N N . TYR A 1 99 ? -1.931 -2.109 14.234 1 97.88 99 TYR A N 1
ATOM 724 C CA . TYR A 1 99 ? -3 -1.12 14.18 1 97.88 99 TYR A CA 1
ATOM 725 C C . TYR A 1 99 ? -2.65 0.008 13.219 1 97.88 99 TYR A C 1
ATOM 727 O O . TYR A 1 99 ? -3.473 0.401 12.391 1 97.88 99 TYR A O 1
ATOM 735 N N . TYR A 1 100 ? -1.415 0.461 13.297 1 97.88 100 TYR A N 1
ATOM 736 C CA . TYR A 1 100 ? -1.018 1.634 12.523 1 97.88 100 TYR A CA 1
ATOM 737 C C . TYR A 1 100 ? -0.503 1.232 11.148 1 97.88 100 TYR A C 1
ATOM 739 O O . TYR A 1 100 ? -0.378 2.074 10.25 1 97.88 100 TYR A O 1
ATOM 747 N N . LEU A 1 101 ? -0.247 -0.054 11.023 1 98.56 101 LEU A N 1
ATOM 748 C CA . LEU A 1 101 ? 0.193 -0.559 9.734 1 98.56 101 LEU A CA 1
ATOM 749 C C . LEU A 1 101 ? -0.997 -0.8 8.805 1 98.56 101 LEU A C 1
ATOM 751 O O . LEU A 1 101 ? -0.935 -0.495 7.613 1 98.56 101 LEU A O 1
ATOM 755 N N . ILE A 1 102 ? -2.107 -1.312 9.422 1 98.88 102 ILE A N 1
ATOM 756 C CA . ILE A 1 102 ? -3.135 -1.706 8.461 1 98.88 102 ILE A CA 1
ATOM 757 C C . ILE A 1 102 ? -4.508 -1.649 9.125 1 98.88 102 ILE A C 1
ATOM 759 O O . ILE A 1 102 ? -5.516 -1.387 8.461 1 98.88 102 ILE A O 1
ATOM 763 N N . GLU A 1 103 ? -4.656 -1.897 10.445 1 98.69 103 GLU A N 1
ATOM 764 C CA . GLU A 1 103 ? -5.973 -2.08 11.039 1 98.69 103 GLU A CA 1
ATOM 765 C C . GLU A 1 103 ? -6.758 -0.772 11.062 1 98.69 103 GLU A C 1
ATOM 767 O O . GLU A 1 103 ? -7.965 -0.762 10.812 1 98.69 103 GLU A O 1
ATOM 772 N N . ALA A 1 104 ? -6.066 0.321 11.398 1 98.31 104 ALA A N 1
ATOM 773 C CA . ALA A 1 104 ? -6.723 1.623 11.336 1 98.31 104 ALA A CA 1
ATOM 774 C C . ALA A 1 104 ? -7.211 1.921 9.914 1 98.31 104 ALA A C 1
ATOM 776 O O . ALA A 1 104 ? -8.281 2.494 9.734 1 98.31 104 ALA A O 1
ATOM 777 N N . GLN A 1 105 ? -6.41 1.611 8.898 1 98.81 105 GLN A N 1
ATOM 778 C CA . GLN A 1 105 ? -6.758 1.822 7.496 1 98.81 105 GLN A CA 1
ATOM 779 C C . GLN A 1 105 ? -7.984 1.006 7.102 1 98.81 105 GLN A C 1
ATOM 781 O O . GLN A 1 105 ? -8.875 1.505 6.406 1 98.81 105 GLN A O 1
ATOM 786 N N . VAL A 1 106 ? -8.039 -0.211 7.613 1 98.88 106 VAL A N 1
ATOM 787 C CA . VAL A 1 106 ? -9.172 -1.084 7.336 1 98.88 106 VAL A CA 1
ATOM 788 C C . VAL A 1 106 ? -10.445 -0.479 7.922 1 98.88 106 VAL A C 1
ATOM 790 O O . VAL A 1 106 ? -11.492 -0.469 7.27 1 98.88 106 VAL A O 1
ATOM 793 N N . LYS A 1 107 ? -10.328 0.04 9.086 1 98.56 107 LYS A N 1
ATOM 794 C CA . LYS A 1 107 ? -11.477 0.657 9.75 1 98.56 107 LYS A CA 1
ATOM 795 C C . LYS A 1 107 ? -11.883 1.955 9.055 1 98.56 107 LYS A C 1
ATOM 797 O O . LYS A 1 107 ? -13.062 2.279 8.961 1 98.56 107 LYS A O 1
ATOM 802 N N . GLY A 1 108 ? -10.945 2.697 8.531 1 98.62 108 GLY A N 1
ATOM 803 C CA . GLY A 1 108 ? -11.164 4.023 7.977 1 98.62 108 GLY A CA 1
ATOM 804 C C . GLY A 1 108 ? -11.555 3.998 6.512 1 98.62 108 GLY A C 1
ATOM 805 O O . GLY A 1 108 ? -12.258 4.895 6.035 1 98.62 108 GLY A O 1
ATOM 806 N N . ALA A 1 109 ? -11.188 2.996 5.781 1 98.88 109 ALA A N 1
ATOM 807 C CA . ALA A 1 109 ? -11.328 2.967 4.328 1 98.88 109 ALA A CA 1
ATOM 808 C C . ALA A 1 109 ? -12.789 3.096 3.916 1 98.88 109 ALA A C 1
ATOM 810 O O . ALA A 1 109 ? -13.125 3.881 3.025 1 98.88 109 ALA A O 1
ATOM 811 N N . PRO A 1 110 ? -13.734 2.369 4.555 1 98.62 110 PRO A N 1
ATOM 812 C CA . PRO A 1 110 ? -15.141 2.543 4.18 1 98.62 110 PRO A CA 1
ATOM 813 C C . PRO A 1 110 ? -15.641 3.969 4.398 1 98.62 110 PRO A C 1
ATOM 815 O O . PRO A 1 110 ? -16.469 4.461 3.633 1 98.62 110 PRO A O 1
ATOM 818 N N . LEU A 1 111 ? -15.133 4.625 5.41 1 98.38 111 LEU A N 1
ATOM 819 C CA . LEU A 1 111 ? -15.516 6.004 5.684 1 98.38 111 LEU A CA 1
ATOM 820 C C . LEU A 1 111 ? -14.984 6.941 4.605 1 98.38 111 LEU A C 1
ATOM 822 O O . LEU A 1 111 ? -15.688 7.855 4.168 1 98.38 111 LEU A O 1
ATOM 826 N N . VAL A 1 112 ? -13.758 6.707 4.215 1 98.69 112 VAL A N 1
ATOM 827 C CA . VAL A 1 112 ? -13.156 7.512 3.154 1 98.69 112 VAL A CA 1
ATOM 828 C C . VAL A 1 112 ? -14.016 7.422 1.893 1 98.69 112 VAL A C 1
ATOM 830 O O . VAL A 1 112 ? -14.273 8.43 1.238 1 98.69 112 VAL A O 1
ATOM 833 N N . GLU A 1 113 ? -14.461 6.188 1.556 1 98 113 GLU A N 1
ATOM 834 C CA . GLU A 1 113 ? -15.359 5.977 0.42 1 98 113 GLU A CA 1
ATOM 835 C C . GLU A 1 113 ? -16.672 6.727 0.603 1 98 113 GLU A C 1
ATOM 837 O O . GLU A 1 113 ? -17.109 7.438 -0.301 1 98 113 GLU A O 1
ATOM 842 N N . ARG A 1 114 ? -17.25 6.586 1.704 1 97.81 114 ARG A N 1
ATOM 843 C CA . ARG A 1 114 ? -18.562 7.164 1.985 1 97.81 114 ARG A CA 1
ATOM 844 C C . ARG A 1 114 ? -18.5 8.688 1.945 1 97.81 114 ARG A C 1
ATOM 846 O O . ARG A 1 114 ? -19.422 9.336 1.439 1 97.81 114 ARG A O 1
ATOM 853 N N . PHE A 1 115 ? -17.422 9.281 2.482 1 98.25 115 PHE A N 1
ATOM 854 C CA . PHE A 1 115 ? -17.266 10.727 2.582 1 98.25 115 PHE A CA 1
ATOM 855 C C . PHE A 1 115 ? -16.875 11.328 1.237 1 98.25 115 PHE A C 1
ATOM 857 O O . PHE A 1 115 ? -16.969 12.539 1.04 1 98.25 115 PHE A O 1
ATOM 864 N N . GLY A 1 116 ? -16.422 10.461 0.278 1 98.12 116 GLY A N 1
ATOM 865 C CA . GLY A 1 116 ? -15.984 10.945 -1.019 1 98.12 116 GLY A CA 1
ATOM 866 C C . GLY A 1 116 ? -14.664 11.695 -0.958 1 98.12 116 GLY A C 1
ATOM 867 O O . GLY A 1 116 ? -14.422 12.609 -1.747 1 98.12 116 GLY A O 1
ATOM 868 N N . LEU A 1 117 ? -13.805 11.375 0.013 1 98.69 117 LEU A N 1
ATOM 869 C CA . LEU A 1 117 ? -12.492 11.992 0.152 1 98.69 117 LEU A CA 1
ATOM 870 C C . LEU A 1 117 ? -11.523 11.445 -0.89 1 98.69 117 LEU A C 1
ATOM 872 O O . LEU A 1 117 ? -11.523 10.25 -1.177 1 98.69 117 LEU A O 1
ATOM 876 N N . GLU A 1 118 ? -10.719 12.336 -1.464 1 98.81 118 GLU A N 1
ATOM 877 C CA . GLU A 1 118 ? -9.586 11.828 -2.223 1 98.81 118 GLU A CA 1
ATOM 878 C C . GLU A 1 118 ? -8.539 11.203 -1.302 1 98.81 118 GLU A C 1
ATOM 880 O O . GLU A 1 118 ? -8.102 11.828 -0.334 1 98.81 118 GLU A O 1
ATOM 885 N N . SER A 1 119 ? -8.172 10 -1.583 1 98.69 119 SER A N 1
ATOM 886 C CA . SER A 1 119 ? -7.117 9.352 -0.818 1 98.69 119 SER A CA 1
ATOM 887 C C . SER A 1 119 ? -5.746 9.602 -1.443 1 98.69 119 SER A C 1
ATOM 889 O O . SER A 1 119 ? -5.57 9.43 -2.652 1 98.69 119 SER A O 1
ATOM 891 N N . ILE A 1 120 ? -4.82 10.023 -0.691 1 98.88 120 ILE A N 1
ATOM 892 C CA . ILE A 1 120 ? -3.426 10.125 -1.106 1 98.88 120 ILE A CA 1
ATOM 893 C C . ILE A 1 120 ? -2.604 9.031 -0.43 1 98.88 120 ILE A C 1
ATOM 895 O O . ILE A 1 120 ? -2.221 9.164 0.734 1 98.88 120 ILE A O 1
ATOM 899 N N . PRO A 1 121 ? -2.373 7.945 -1.102 1 98.94 121 PRO A N 1
ATOM 900 C CA . PRO A 1 121 ? -1.644 6.828 -0.496 1 98.94 121 PRO A CA 1
ATOM 901 C C . PRO A 1 121 ? -0.224 7.207 -0.081 1 98.94 121 PRO A C 1
ATOM 903 O O . PRO A 1 121 ? 0.578 7.625 -0.92 1 98.94 121 PRO A O 1
ATOM 906 N N . THR A 1 122 ? 0.075 7.016 1.215 1 98.94 122 THR A N 1
ATOM 907 C CA . THR A 1 122 ? 1.313 7.57 1.752 1 98.94 122 THR A CA 1
ATOM 908 C C . THR A 1 122 ? 1.982 6.578 2.701 1 98.94 122 THR A C 1
ATOM 910 O O . THR A 1 122 ? 1.343 6.062 3.621 1 98.94 122 THR A O 1
ATOM 913 N N . GLY A 1 123 ? 3.258 6.223 2.377 1 98.94 123 GLY A N 1
ATOM 914 C CA . GLY A 1 123 ? 4.09 5.582 3.381 1 98.94 123 GLY A CA 1
ATOM 915 C C . GLY A 1 123 ? 4.629 6.551 4.418 1 98.94 123 GLY A C 1
ATOM 916 O O . GLY A 1 123 ? 5.363 7.48 4.082 1 98.94 123 GLY A O 1
ATOM 917 N N . TYR A 1 124 ? 4.176 6.391 5.656 1 98.88 124 TYR A N 1
ATOM 918 C CA . TYR A 1 124 ? 4.582 7.246 6.766 1 98.88 124 TYR A CA 1
ATOM 919 C C . TYR A 1 124 ? 5.746 6.629 7.535 1 98.88 124 TYR A C 1
ATOM 921 O O . TYR A 1 124 ? 5.66 5.488 7.988 1 98.88 124 TYR A O 1
ATOM 929 N N . LEU A 1 125 ? 6.879 7.371 7.637 1 98.81 125 LEU A N 1
ATOM 930 C CA . LEU A 1 125 ? 8.094 6.898 8.297 1 98.81 125 LEU A CA 1
ATOM 931 C C . LEU A 1 125 ? 8.508 7.852 9.414 1 98.81 125 LEU A C 1
ATOM 933 O O . LEU A 1 125 ? 8.641 9.055 9.188 1 98.81 125 LEU A O 1
ATOM 937 N N . ILE A 1 126 ? 8.672 7.266 10.562 1 98.56 126 ILE A N 1
ATOM 938 C CA . ILE A 1 126 ? 9.227 8.039 11.672 1 98.56 126 ILE A CA 1
ATOM 939 C C . ILE A 1 126 ? 10.742 7.84 11.727 1 98.56 126 ILE A C 1
ATOM 941 O O . ILE A 1 126 ? 11.219 6.723 11.93 1 98.56 126 ILE A O 1
ATOM 945 N N . VAL A 1 127 ? 11.477 8.914 11.531 1 98.62 127 VAL A N 1
ATOM 946 C CA . VAL A 1 127 ? 12.938 8.867 11.461 1 98.62 127 VAL A CA 1
ATOM 947 C C . VAL A 1 127 ? 13.539 9.812 12.492 1 98.62 127 VAL A C 1
ATOM 949 O O . VAL A 1 127 ? 12.875 10.742 12.953 1 98.62 127 VAL A O 1
ATOM 952 N N . GLY A 1 128 ? 14.734 9.562 12.867 1 97.56 128 GLY A N 1
ATOM 953 C CA . GLY A 1 128 ? 15.406 10.383 13.867 1 97.56 128 GLY A CA 1
ATOM 954 C C . GLY A 1 128 ? 15.539 9.703 15.211 1 97.56 128 GLY A C 1
ATOM 955 O O . GLY A 1 128 ? 16.109 8.609 15.305 1 97.56 128 GLY A O 1
ATOM 956 N N . GLU A 1 129 ? 14.961 10.312 16.219 1 94.25 129 GLU A N 1
ATOM 957 C CA . GLU A 1 129 ? 15.125 9.805 17.578 1 94.25 129 GLU A CA 1
ATOM 958 C C . GLU A 1 129 ? 13.781 9.43 18.203 1 94.25 129 GLU A C 1
ATOM 960 O O . GLU A 1 129 ? 12.758 10.039 17.875 1 94.25 129 GLU A O 1
ATOM 965 N N . TRP A 1 130 ? 13.867 8.477 19.094 1 93.44 130 TRP A N 1
ATOM 966 C CA . TRP A 1 130 ? 12.688 8.117 19.875 1 93.44 130 TRP A CA 1
ATOM 967 C C . TRP A 1 130 ? 12.359 9.203 20.891 1 93.44 130 TRP A C 1
ATOM 969 O O . TRP A 1 130 ? 13.25 9.898 21.375 1 93.44 130 TRP A O 1
ATOM 979 N N . GLY A 1 131 ? 11 9.297 21.234 1 92.5 131 GLY A N 1
ATOM 980 C CA . GLY A 1 131 ? 10.633 10.195 22.312 1 92.5 131 GLY A CA 1
ATOM 981 C C . GLY A 1 131 ? 9.617 11.242 21.891 1 92.5 131 GLY A C 1
ATOM 982 O O . GLY A 1 131 ? 9.047 11.93 22.75 1 92.5 131 GLY A O 1
ATOM 983 N N . THR A 1 132 ? 9.438 11.391 20.609 1 89.94 132 THR A N 1
ATOM 984 C CA . THR A 1 132 ? 8.383 12.297 20.156 1 89.94 132 THR A CA 1
ATOM 985 C C . THR A 1 132 ? 7.008 11.656 20.344 1 89.94 132 THR A C 1
ATOM 987 O O . THR A 1 132 ? 6.902 10.438 20.516 1 89.94 132 THR A O 1
ATOM 990 N N . THR A 1 133 ? 5.98 12.445 20.297 1 89.06 133 THR A N 1
ATOM 991 C CA . THR A 1 133 ? 4.625 11.93 20.469 1 89.06 133 THR A CA 1
ATOM 992 C C . THR A 1 133 ? 4.316 10.859 19.438 1 89.06 133 THR A C 1
ATOM 994 O O . THR A 1 133 ? 3.826 9.773 19.781 1 89.06 133 THR A O 1
ATOM 997 N N . VAL A 1 134 ? 4.609 11.125 18.219 1 92.12 134 VAL A N 1
ATOM 998 C CA . VAL A 1 134 ? 4.238 10.219 17.141 1 92.12 134 VAL A CA 1
ATOM 999 C C . VAL A 1 134 ? 5.023 8.914 17.266 1 92.12 134 VAL A C 1
ATOM 1001 O O . VAL A 1 134 ? 4.5 7.836 16.969 1 92.12 134 VAL A O 1
ATOM 1004 N N . SER A 1 135 ? 6.324 8.93 17.703 1 94.75 135 SER A N 1
ATOM 1005 C CA . SER A 1 135 ? 7.102 7.703 17.828 1 94.75 135 SER A CA 1
ATOM 1006 C C . SER A 1 135 ? 6.551 6.828 18.953 1 94.75 135 SER A C 1
ATOM 1008 O O . SER A 1 135 ? 6.492 5.605 18.828 1 94.75 135 SER A O 1
ATOM 1010 N N . VAL A 1 136 ? 6.09 7.48 20.062 1 94.56 136 VAL A N 1
ATOM 1011 C CA . VAL A 1 136 ? 5.613 6.742 21.234 1 94.56 136 VAL A CA 1
ATOM 1012 C C . VAL A 1 136 ? 4.211 6.195 20.953 1 94.56 136 VAL A C 1
ATOM 1014 O O . VAL A 1 136 ? 3.971 4.992 21.094 1 94.56 136 VAL A O 1
ATOM 1017 N N . VAL A 1 137 ? 3.336 7.055 20.5 1 92.5 137 VAL A N 1
ATOM 1018 C CA . VAL A 1 137 ? 1.951 6.664 20.266 1 92.5 137 VAL A CA 1
ATOM 1019 C C . VAL A 1 137 ? 1.892 5.625 19.141 1 92.5 137 VAL A C 1
ATOM 1021 O O . VAL A 1 137 ? 1.135 4.656 19.234 1 92.5 137 VAL A O 1
ATOM 1024 N N . GLY A 1 138 ? 2.719 5.836 18.109 1 95 138 GLY A N 1
ATOM 1025 C CA . GLY A 1 138 ? 2.711 4.957 16.953 1 95 138 GLY A CA 1
ATOM 1026 C C . GLY A 1 138 ? 3.488 3.674 17.172 1 95 138 GLY A C 1
ATOM 1027 O O . GLY A 1 138 ? 3.52 2.803 16.297 1 95 138 GLY A O 1
ATOM 1028 N N . ASP A 1 139 ? 4.129 3.629 18.375 1 97 139 ASP A N 1
ATOM 1029 C CA . ASP A 1 139 ? 4.996 2.488 18.656 1 97 139 ASP A CA 1
ATOM 1030 C C . ASP A 1 139 ? 5.984 2.264 17.516 1 97 139 ASP A C 1
ATOM 1032 O O . ASP A 1 139 ? 6.09 1.154 16.984 1 97 139 ASP A O 1
ATOM 1036 N N . ALA A 1 140 ? 6.613 3.289 17.094 1 97.19 140 ALA A N 1
ATOM 1037 C CA . ALA A 1 140 ? 7.477 3.268 15.906 1 97.19 140 ALA A CA 1
ATOM 1038 C C . ALA A 1 140 ? 8.836 2.652 16.234 1 97.19 140 ALA A C 1
ATOM 1040 O O . ALA A 1 140 ? 9.391 2.891 17.312 1 97.19 140 ALA A O 1
ATOM 1041 N N . ARG A 1 141 ? 9.414 1.842 15.391 1 97.19 141 ARG A N 1
ATOM 1042 C CA . ARG A 1 141 ? 10.836 1.54 15.336 1 97.19 141 ARG A CA 1
ATOM 1043 C C . ARG A 1 141 ? 11.602 2.648 14.625 1 97.19 141 ARG A C 1
ATOM 1045 O O . ARG A 1 141 ? 11.938 2.521 13.445 1 97.19 141 ARG A O 1
ATOM 1052 N N . VAL A 1 142 ? 11.859 3.604 15.383 1 98.12 142 VAL A N 1
ATOM 1053 C CA . VAL A 1 142 ? 12.422 4.812 14.797 1 98.12 142 VAL A CA 1
ATOM 1054 C C . VAL A 1 142 ? 13.719 4.473 14.062 1 98.12 142 VAL A C 1
ATOM 1056 O O . VAL A 1 142 ? 14.539 3.695 14.555 1 98.12 142 VAL A O 1
ATOM 1059 N N . ILE A 1 143 ? 13.906 5.031 12.891 1 98.69 143 ILE A N 1
ATOM 1060 C CA . ILE A 1 143 ? 15.117 4.812 12.094 1 98.69 143 ILE A CA 1
ATOM 1061 C C . ILE A 1 143 ? 16.047 6.012 12.234 1 98.69 143 ILE A C 1
ATOM 1063 O O . ILE A 1 143 ? 15.68 7.133 11.875 1 98.69 143 ILE A O 1
ATOM 1067 N N . PRO A 1 144 ? 17.234 5.809 12.742 1 97.94 144 PRO A N 1
ATOM 1068 C CA . PRO A 1 144 ? 18.172 6.926 12.852 1 97.94 144 PRO A CA 1
ATOM 1069 C C . PRO A 1 144 ? 18.484 7.57 11.508 1 97.94 144 PRO A C 1
ATOM 1071 O O . PRO A 1 144 ? 18.531 6.883 10.484 1 97.94 144 PRO A O 1
ATOM 1074 N N . PHE A 1 145 ? 18.812 8.836 11.539 1 97.88 145 PHE A N 1
ATOM 1075 C CA . PHE A 1 145 ? 19.031 9.625 10.328 1 97.88 145 PHE A CA 1
ATOM 1076 C C . PHE A 1 145 ? 20.188 9.055 9.516 1 97.88 145 PHE A C 1
ATOM 1078 O O . PHE A 1 145 ? 20.203 9.172 8.289 1 97.88 145 PHE A O 1
ATOM 1085 N N . ASP A 1 146 ? 21.109 8.445 10.141 1 97.69 146 ASP A N 1
ATOM 1086 C CA . ASP A 1 146 ? 22.312 8.008 9.438 1 97.69 146 ASP A CA 1
ATOM 1087 C C . ASP A 1 146 ? 22.125 6.625 8.828 1 97.69 146 ASP A C 1
ATOM 1089 O O . ASP A 1 146 ? 23.047 6.09 8.195 1 97.69 146 ASP A O 1
ATOM 1093 N N . ARG A 1 147 ? 21 6.035 9.047 1 98.38 147 ARG A N 1
ATOM 1094 C CA . ARG A 1 147 ? 20.672 4.773 8.391 1 98.38 147 ARG A CA 1
ATOM 1095 C C . ARG A 1 147 ? 19.891 5.012 7.098 1 98.38 147 ARG A C 1
ATOM 1097 O O . ARG A 1 147 ? 18.797 4.469 6.914 1 98.38 147 ARG A O 1
ATOM 1104 N N . VAL A 1 148 ? 20.531 5.68 6.242 1 98.62 148 VAL A N 1
ATOM 1105 C CA . VAL A 1 148 ? 19.906 6.203 5.027 1 98.62 148 VAL A CA 1
ATOM 1106 C C . VAL A 1 148 ? 19.391 5.047 4.172 1 98.62 148 VAL A C 1
ATOM 1108 O O . VAL A 1 148 ? 18.281 5.113 3.635 1 98.62 148 VAL A O 1
ATOM 1111 N N . GLU A 1 149 ? 20.188 3.959 4.133 1 98.56 149 GLU A N 1
ATOM 1112 C CA . GLU A 1 149 ? 19.812 2.836 3.277 1 98.56 149 GLU A CA 1
ATOM 1113 C C . GLU A 1 149 ? 18.547 2.15 3.785 1 98.56 149 GLU A C 1
ATOM 1115 O O . GLU A 1 149 ? 17.734 1.657 2.992 1 98.56 149 GLU A O 1
ATOM 1120 N N . VAL A 1 150 ? 18.391 2.131 5.102 1 98.75 150 VAL A N 1
ATOM 1121 C CA . VAL A 1 150 ? 17.188 1.544 5.695 1 98.75 150 VAL A CA 1
ATOM 1122 C C . VAL A 1 150 ? 15.977 2.41 5.371 1 98.75 150 VAL A C 1
ATOM 1124 O O . VAL A 1 150 ? 14.93 1.895 4.977 1 98.75 150 VAL A O 1
ATOM 1127 N N . ILE A 1 151 ? 16.172 3.717 5.453 1 98.94 151 ILE A N 1
ATOM 1128 C CA . ILE A 1 151 ? 15.086 4.656 5.152 1 98.94 151 ILE A CA 1
ATOM 1129 C C . ILE A 1 151 ? 14.672 4.516 3.689 1 98.94 151 ILE A C 1
ATOM 1131 O O . ILE A 1 151 ? 13.484 4.422 3.381 1 98.94 151 ILE A O 1
ATOM 1135 N N . VAL A 1 152 ? 15.641 4.418 2.844 1 98.88 152 VAL A N 1
ATOM 1136 C CA . VAL A 1 152 ? 15.383 4.297 1.413 1 98.88 152 VAL A CA 1
ATOM 1137 C C . VAL A 1 152 ? 14.68 2.973 1.124 1 98.88 152 VAL A C 1
ATOM 1139 O O . VAL A 1 152 ? 13.773 2.908 0.288 1 98.88 152 VAL A O 1
ATOM 1142 N N . ALA A 1 153 ? 15.07 1.929 1.816 1 98.94 153 ALA A N 1
ATOM 1143 C CA . ALA A 1 153 ? 14.445 0.625 1.619 1 98.94 153 ALA A CA 1
ATOM 1144 C C . ALA A 1 153 ? 12.961 0.672 1.98 1 98.94 153 ALA A C 1
ATOM 1146 O O . ALA A 1 153 ? 12.125 0.111 1.269 1 98.94 153 ALA A O 1
ATOM 1147 N N . TYR A 1 154 ? 12.641 1.354 3.072 1 98.94 154 TYR A N 1
ATOM 1148 C CA . TYR A 1 154 ? 11.242 1.529 3.443 1 98.94 154 TYR A CA 1
ATOM 1149 C C . TYR A 1 154 ? 10.492 2.33 2.385 1 98.94 154 TYR A C 1
ATOM 1151 O O . TYR A 1 154 ? 9.359 1.994 2.027 1 98.94 154 TYR A O 1
ATOM 1159 N N . ALA A 1 155 ? 11.133 3.359 1.901 1 98.94 155 ALA A N 1
ATOM 1160 C CA . ALA A 1 155 ? 10.508 4.191 0.875 1 98.94 155 ALA A CA 1
ATOM 1161 C C . ALA A 1 155 ? 10.273 3.396 -0.408 1 98.94 155 ALA A C 1
ATOM 1163 O O . ALA A 1 155 ? 9.234 3.537 -1.056 1 98.94 155 ALA A O 1
ATOM 1164 N N . LEU A 1 156 ? 11.242 2.578 -0.755 1 98.94 156 LEU A N 1
ATOM 1165 C CA . LEU A 1 156 ? 11.094 1.721 -1.928 1 98.94 156 LEU A CA 1
ATOM 1166 C C . LEU A 1 156 ? 9.945 0.74 -1.747 1 98.94 156 LEU A C 1
ATOM 1168 O O . LEU A 1 156 ? 9.18 0.491 -2.686 1 98.94 156 LEU A O 1
ATOM 1172 N N . ALA A 1 157 ? 9.844 0.215 -0.529 1 98.94 157 ALA A N 1
ATOM 1173 C CA . ALA A 1 157 ? 8.727 -0.687 -0.253 1 98.94 157 ALA A CA 1
ATOM 1174 C C . ALA A 1 157 ? 7.391 0.017 -0.456 1 98.94 157 ALA A C 1
ATOM 1176 O O . ALA A 1 157 ? 6.477 -0.54 -1.065 1 98.94 157 ALA A O 1
ATOM 1177 N N . ALA A 1 158 ? 7.301 1.238 0.039 1 98.94 158 ALA A N 1
ATOM 1178 C CA . ALA A 1 158 ? 6.086 2.027 -0.157 1 98.94 158 ALA A CA 1
ATOM 1179 C C . ALA A 1 158 ? 5.777 2.197 -1.642 1 98.94 158 ALA A C 1
ATOM 1181 O O . ALA A 1 158 ? 4.648 1.956 -2.078 1 98.94 158 ALA A O 1
ATOM 1182 N N . LYS A 1 159 ? 6.773 2.557 -2.398 1 98.88 159 LYS A N 1
ATOM 1183 C CA . LYS A 1 159 ? 6.633 2.771 -3.836 1 98.88 159 LYS A CA 1
ATOM 1184 C C . LYS A 1 159 ? 6.141 1.509 -4.535 1 98.88 159 LYS A C 1
ATOM 1186 O O . LYS A 1 159 ? 5.176 1.554 -5.301 1 98.88 159 LYS A O 1
ATOM 1191 N N . HIS A 1 160 ? 6.742 0.432 -4.219 1 98.88 160 HIS A N 1
ATOM 1192 C CA . HIS A 1 160 ? 6.426 -0.813 -4.906 1 98.88 160 HIS A CA 1
ATOM 1193 C C . HIS A 1 160 ? 5.078 -1.366 -4.449 1 98.88 160 HIS A C 1
ATOM 1195 O O . HIS A 1 160 ? 4.453 -2.156 -5.16 1 98.88 160 HIS A O 1
ATOM 1201 N N . LEU A 1 161 ? 4.617 -0.941 -3.273 1 98.88 161 LEU A N 1
ATOM 1202 C CA . LEU A 1 161 ? 3.293 -1.327 -2.801 1 98.88 161 LEU A CA 1
ATOM 1203 C C . LEU A 1 161 ? 2.217 -0.433 -3.408 1 98.88 161 LEU A C 1
ATOM 1205 O O . LEU A 1 161 ? 1.023 -0.653 -3.188 1 98.88 161 LEU A O 1
ATOM 1209 N N . GLY A 1 162 ? 2.633 0.6 -4.156 1 98.75 162 GLY A N 1
ATOM 1210 C CA . GLY A 1 162 ? 1.674 1.394 -4.91 1 98.75 162 GLY A CA 1
ATOM 1211 C C . GLY A 1 162 ? 1.427 2.762 -4.305 1 98.75 162 GLY A C 1
ATOM 1212 O O . GLY A 1 162 ? 0.635 3.547 -4.832 1 98.75 162 GLY A O 1
ATOM 1213 N N . MET A 1 163 ? 2.135 3.074 -3.232 1 98.88 163 MET A N 1
ATOM 1214 C CA . MET A 1 163 ? 1.942 4.379 -2.609 1 98.88 163 MET A CA 1
ATOM 1215 C C . MET A 1 163 ? 2.568 5.484 -3.455 1 98.88 163 MET A C 1
ATOM 1217 O O . MET A 1 163 ? 3.578 5.262 -4.125 1 98.88 163 MET A O 1
ATOM 1221 N N . LYS A 1 164 ? 1.971 6.648 -3.4 1 98.75 164 LYS A N 1
ATOM 1222 C CA . LYS A 1 164 ? 2.391 7.766 -4.242 1 98.75 164 LYS A CA 1
ATOM 1223 C C . LYS A 1 164 ? 3.354 8.688 -3.494 1 98.75 164 LYS A C 1
ATOM 1225 O O . LYS A 1 164 ? 4.176 9.359 -4.109 1 98.75 164 LYS A O 1
ATOM 1230 N N . ALA A 1 165 ? 3.24 8.672 -2.15 1 98.94 165 ALA A N 1
ATOM 1231 C CA . ALA A 1 165 ? 4.027 9.602 -1.341 1 98.94 165 ALA A CA 1
ATOM 1232 C C . ALA A 1 165 ? 4.707 8.883 -0.181 1 98.94 165 ALA A C 1
ATOM 1234 O O . ALA A 1 165 ? 4.254 7.816 0.248 1 98.94 165 ALA A O 1
ATOM 1235 N N . VAL A 1 166 ? 5.828 9.406 0.225 1 98.94 166 VAL A N 1
ATOM 1236 C CA . VAL A 1 166 ? 6.496 9.023 1.465 1 98.94 166 VAL A CA 1
ATOM 1237 C C . VAL A 1 166 ? 6.66 10.25 2.363 1 98.94 166 VAL A C 1
ATOM 1239 O O . VAL A 1 166 ? 7.16 11.289 1.923 1 98.94 166 VAL A O 1
ATOM 1242 N N . TYR A 1 167 ? 6.16 10.172 3.547 1 98.94 167 TYR A N 1
ATOM 1243 C CA . TYR A 1 167 ? 6.285 11.227 4.547 1 98.94 167 TYR A CA 1
ATOM 1244 C C . TYR A 1 167 ? 7.406 10.906 5.535 1 98.94 167 TYR A C 1
ATOM 1246 O O . TYR A 1 167 ? 7.273 10 6.359 1 98.94 167 TYR A O 1
ATOM 1254 N N . LEU A 1 168 ? 8.516 11.586 5.367 1 98.94 168 LEU A N 1
ATOM 1255 C CA . LEU A 1 168 ? 9.617 11.523 6.328 1 98.94 168 LEU A CA 1
ATOM 1256 C C . LEU A 1 168 ? 9.344 12.438 7.52 1 98.94 168 LEU A C 1
ATOM 1258 O O . LEU A 1 168 ? 9.43 13.656 7.402 1 98.94 168 LEU A O 1
ATOM 1262 N N . GLU A 1 169 ? 9.062 11.82 8.68 1 98.19 169 GLU A N 1
ATOM 1263 C CA . GLU A 1 169 ? 8.641 12.555 9.867 1 98.19 169 GLU A CA 1
ATOM 1264 C C . GLU A 1 169 ? 9.688 12.461 10.977 1 98.19 169 GLU A C 1
ATOM 1266 O O . GLU A 1 169 ? 9.938 11.375 11.508 1 98.19 169 GLU A O 1
ATOM 1271 N N . ALA A 1 170 ? 10.266 13.586 11.312 1 97.38 170 ALA A N 1
ATOM 1272 C CA . ALA A 1 170 ? 11.18 13.609 12.461 1 97.38 170 ALA A CA 1
ATOM 1273 C C . ALA A 1 170 ? 10.406 13.734 13.773 1 97.38 170 ALA A C 1
ATOM 1275 O O . ALA A 1 170 ? 10.945 13.43 14.844 1 97.38 170 ALA A O 1
ATOM 1276 N N . GLY A 1 171 ? 9.203 14.148 13.695 1 93.56 171 GLY A N 1
ATOM 1277 C CA . GLY A 1 171 ? 8.359 14.289 14.875 1 93.56 171 GLY A CA 1
ATOM 1278 C C . GLY A 1 171 ? 8.227 15.719 15.352 1 93.56 171 GLY A C 1
ATOM 1279 O O . GLY A 1 171 ? 9.172 16.516 15.234 1 93.56 171 GLY A O 1
ATOM 1280 N N . SER A 1 172 ? 7.031 16.016 15.875 1 88.25 172 SER A N 1
ATOM 1281 C CA . SER A 1 172 ? 6.828 17.328 16.484 1 88.25 172 SER A CA 1
ATOM 1282 C C . SER A 1 172 ? 7.824 17.562 17.609 1 88.25 172 SER A C 1
ATOM 1284 O O . SER A 1 172 ? 8 16.719 18.484 1 88.25 172 SER A O 1
ATOM 1286 N N . GLY A 1 173 ? 8.531 18.703 17.578 1 83.75 173 GLY A N 1
ATOM 1287 C CA . GLY A 1 173 ? 9.461 19.047 18.641 1 83.75 173 GLY A CA 1
ATOM 1288 C C . GLY A 1 173 ? 10.812 18.375 18.5 1 83.75 173 GLY A C 1
ATOM 1289 O O . GLY A 1 173 ? 11.672 18.5 19.375 1 83.75 173 GLY A O 1
ATOM 1290 N N . ALA A 1 174 ? 10.992 17.625 17.422 1 90.88 174 ALA A N 1
ATOM 1291 C CA . ALA A 1 174 ? 12.289 16.984 17.188 1 90.88 174 ALA A CA 1
ATOM 1292 C C . ALA A 1 174 ? 13.422 18 17.234 1 90.88 174 ALA A C 1
ATOM 1294 O O . ALA A 1 174 ? 13.273 19.125 16.75 1 90.88 174 ALA A O 1
ATOM 1295 N N . PRO A 1 175 ? 14.531 17.625 17.797 1 90.69 175 PRO A N 1
ATOM 1296 C CA . PRO A 1 175 ? 15.648 18.578 17.906 1 90.69 175 PRO A CA 1
ATOM 1297 C C . PRO A 1 175 ? 16.25 18.922 16.547 1 90.69 175 PRO A C 1
ATOM 1299 O O . PRO A 1 175 ? 16.828 20 16.375 1 90.69 175 PRO A O 1
ATOM 1302 N N . GLU A 1 176 ? 16.156 18.031 15.602 1 94.31 176 GLU A N 1
ATOM 1303 C CA . GLU A 1 176 ? 16.688 18.234 14.258 1 94.31 176 GLU A CA 1
ATOM 1304 C C . GLU A 1 176 ? 15.695 17.734 13.195 1 94.31 176 GLU A C 1
ATOM 1306 O O . GLU A 1 176 ? 14.984 16.766 13.4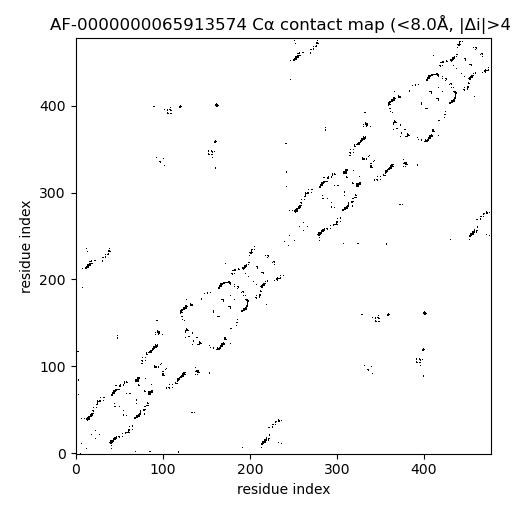06 1 94.31 176 GLU A O 1
ATOM 1311 N N . PRO A 1 177 ? 15.703 18.469 12.07 1 97.19 177 PRO A N 1
ATOM 1312 C CA . PRO A 1 177 ? 14.906 17.969 10.953 1 97.19 177 PRO A CA 1
ATOM 1313 C C . PRO A 1 177 ? 15.578 16.797 10.234 1 97.19 177 PRO A C 1
ATOM 1315 O O . PRO A 1 177 ? 16.75 16.5 10.484 1 97.19 177 PRO A O 1
ATOM 1318 N N . VAL A 1 178 ? 14.812 16.125 9.352 1 98.5 178 VAL A N 1
ATOM 1319 C CA . VAL A 1 178 ? 15.391 15.125 8.461 1 98.5 178 VAL A CA 1
ATOM 1320 C C . VAL A 1 178 ? 16.547 15.734 7.668 1 98.5 178 VAL A C 1
ATOM 1322 O O . VAL A 1 178 ? 16.422 16.828 7.125 1 98.5 178 VAL A O 1
ATOM 1325 N N . PRO A 1 179 ? 17.688 15.094 7.605 1 98.56 179 PRO A N 1
ATOM 1326 C CA . PRO A 1 179 ? 18.828 15.656 6.863 1 98.56 179 PRO A CA 1
ATOM 1327 C C . PRO A 1 179 ? 18.578 15.711 5.359 1 98.56 179 PRO A C 1
ATOM 1329 O O . PRO A 1 179 ? 17.953 14.805 4.801 1 98.56 179 PRO A O 1
ATOM 1332 N N . PRO A 1 180 ? 19.141 16.75 4.723 1 98.62 180 PRO A N 1
ATOM 1333 C CA . PRO A 1 180 ? 18.953 16.891 3.275 1 98.62 180 PRO A CA 1
ATOM 1334 C C . PRO A 1 180 ? 19.422 15.672 2.492 1 98.62 180 PRO A C 1
ATOM 1336 O O . PRO A 1 180 ? 18.828 15.336 1.463 1 98.62 180 PRO A O 1
ATOM 1339 N N . GLU A 1 181 ? 20.438 15.008 2.982 1 98.62 181 GLU A N 1
ATOM 1340 C CA . GLU A 1 181 ? 20.922 13.82 2.283 1 98.62 181 GLU A CA 1
ATOM 1341 C C . GLU A 1 181 ? 19.859 12.742 2.211 1 98.62 181 GLU A C 1
ATOM 1343 O O . GLU A 1 181 ? 19.672 12.102 1.17 1 98.62 181 GLU A O 1
ATOM 1348 N N . VAL A 1 182 ? 19.172 12.531 3.275 1 98.81 182 VAL A N 1
ATOM 1349 C CA . VAL A 1 182 ? 18.094 11.555 3.32 1 98.81 182 VAL A CA 1
ATOM 1350 C C . VAL A 1 182 ? 17 11.945 2.328 1 98.81 182 VAL A C 1
ATOM 1352 O O . VAL A 1 182 ? 16.516 11.109 1.56 1 98.81 182 VAL A O 1
ATOM 1355 N N . VAL A 1 183 ? 16.641 13.219 2.32 1 98.94 183 VAL A N 1
ATOM 1356 C CA . VAL A 1 183 ? 15.602 13.734 1.44 1 98.94 183 VAL A CA 1
ATOM 1357 C C . VAL A 1 183 ? 16 13.508 -0.017 1 98.94 183 VAL A C 1
ATOM 1359 O O . VAL A 1 183 ? 15.18 13.047 -0.82 1 98.94 183 VAL A O 1
ATOM 1362 N N . ARG A 1 184 ? 17.219 13.781 -0.321 1 98.88 184 ARG A N 1
ATOM 1363 C CA . ARG A 1 184 ? 17.734 13.609 -1.678 1 98.88 184 ARG A CA 1
ATOM 1364 C C . ARG A 1 184 ? 17.609 12.156 -2.127 1 98.88 184 ARG A C 1
ATOM 1366 O O . ARG A 1 184 ? 17.203 11.883 -3.254 1 98.88 184 ARG A O 1
ATOM 1373 N N . ARG A 1 185 ? 18.016 11.273 -1.261 1 98.81 185 ARG A N 1
ATOM 1374 C CA . ARG A 1 185 ? 18.016 9.852 -1.593 1 98.81 185 ARG A CA 1
ATOM 1375 C C . ARG A 1 185 ? 16.594 9.328 -1.782 1 98.81 185 ARG A C 1
ATOM 1377 O O . ARG A 1 185 ? 16.328 8.57 -2.717 1 98.81 185 ARG A O 1
ATOM 1384 N N . VAL A 1 186 ? 15.695 9.75 -0.965 1 98.88 186 VAL A N 1
ATOM 1385 C CA . VAL A 1 186 ? 14.312 9.281 -1.049 1 98.88 186 VAL A CA 1
ATOM 1386 C C . VAL A 1 186 ? 13.625 9.898 -2.262 1 98.88 186 VAL A C 1
ATOM 1388 O O . VAL A 1 186 ? 12.945 9.211 -3.02 1 98.88 186 VAL A O 1
ATOM 1391 N N . SER A 1 187 ? 13.844 11.18 -2.441 1 98.75 187 SER A N 1
ATOM 1392 C CA . SER A 1 187 ? 13.266 11.828 -3.615 1 98.75 187 SER A CA 1
ATOM 1393 C C . SER A 1 187 ? 13.805 11.211 -4.902 1 98.75 187 SER A C 1
ATOM 1395 O O . SER A 1 187 ? 13.094 11.141 -5.91 1 98.75 187 SER A O 1
ATOM 1397 N N . GLY A 1 188 ? 14.969 10.766 -4.855 1 98.44 188 GLY A N 1
ATOM 1398 C CA . GLY A 1 188 ? 15.641 10.227 -6.023 1 98.44 188 GLY A CA 1
ATOM 1399 C C . GLY A 1 188 ? 15.008 8.953 -6.547 1 98.44 188 GLY A C 1
ATOM 1400 O O . GLY A 1 188 ? 15.242 8.562 -7.691 1 98.44 188 GLY A O 1
ATOM 1401 N N . ILE A 1 189 ? 14.219 8.352 -5.75 1 97.94 189 ILE A N 1
ATOM 1402 C CA . ILE A 1 189 ? 13.633 7.105 -6.227 1 97.94 189 ILE A CA 1
ATOM 1403 C C . ILE A 1 189 ? 12.289 7.395 -6.898 1 97.94 189 ILE A C 1
ATOM 1405 O O . ILE A 1 189 ? 11.617 6.477 -7.371 1 97.94 189 ILE A O 1
ATOM 1409 N N . GLY A 1 190 ? 11.836 8.602 -6.867 1 97.94 190 GLY A N 1
ATOM 1410 C CA . GLY A 1 190 ? 10.719 8.992 -7.711 1 97.94 190 GLY A CA 1
ATOM 1411 C C . GLY A 1 190 ? 9.398 9.047 -6.969 1 97.94 190 GLY A C 1
ATOM 1412 O O . GLY A 1 190 ? 8.328 9.016 -7.586 1 97.94 190 GLY A O 1
ATOM 1413 N N . VAL A 1 191 ? 9.375 9.086 -5.688 1 98.56 191 VAL A N 1
ATOM 1414 C CA . VAL A 1 191 ? 8.148 9.234 -4.906 1 98.56 191 VAL A CA 1
ATOM 1415 C C . VAL A 1 191 ? 7.957 10.703 -4.527 1 98.56 191 VAL A C 1
ATOM 1417 O O . VAL A 1 191 ? 8.922 11.469 -4.457 1 98.56 191 VAL A O 1
ATOM 1420 N N . PHE A 1 192 ? 6.691 11.164 -4.348 1 98.94 192 PHE A N 1
ATOM 1421 C CA . PHE A 1 192 ? 6.406 12.477 -3.771 1 98.94 192 PHE A CA 1
ATOM 1422 C C . PHE A 1 192 ? 6.867 12.539 -2.32 1 98.94 192 PHE A C 1
ATOM 1424 O O . PHE A 1 192 ? 6.27 11.906 -1.446 1 98.94 192 PHE A O 1
ATOM 1431 N N . THR A 1 193 ? 7.895 13.273 -2.039 1 98.94 193 THR A N 1
ATOM 1432 C CA . THR A 1 193 ? 8.562 13.242 -0.742 1 98.94 193 THR A CA 1
ATOM 1433 C C . THR A 1 193 ? 8.07 14.375 0.148 1 98.94 193 THR A C 1
ATOM 1435 O O . THR A 1 193 ? 8.297 15.555 -0.156 1 98.94 193 THR A O 1
ATOM 1438 N N . ILE A 1 194 ? 7.406 14.008 1.261 1 98.94 194 ILE A N 1
ATOM 1439 C CA . ILE A 1 194 ? 6.93 14.945 2.271 1 98.94 194 ILE A CA 1
ATOM 1440 C C . ILE A 1 194 ? 7.883 14.945 3.467 1 98.94 194 ILE A C 1
ATOM 1442 O O . ILE A 1 194 ? 8.312 13.883 3.922 1 98.94 194 ILE A O 1
ATOM 1446 N N . VAL A 1 195 ? 8.227 16.094 3.924 1 98.88 195 VAL A N 1
ATOM 1447 C CA . VAL A 1 195 ? 9.156 16.172 5.047 1 98.88 195 VAL A CA 1
ATOM 1448 C C . VAL A 1 195 ? 8.547 17.031 6.156 1 98.88 195 VAL A C 1
ATOM 1450 O O . VAL A 1 195 ? 8.016 18.125 5.891 1 98.88 195 VAL A O 1
ATOM 1453 N N . GLY A 1 196 ? 8.57 16.531 7.363 1 97.88 196 GLY A N 1
ATOM 1454 C CA . GLY A 1 196 ? 8.078 17.266 8.516 1 97.88 196 GLY A CA 1
ATOM 1455 C C . GLY A 1 196 ? 8.891 17.016 9.773 1 97.88 196 GLY A C 1
ATOM 1456 O O . GLY A 1 196 ? 9.656 16.062 9.844 1 97.88 196 GLY A O 1
ATOM 1457 N N . GLY A 1 197 ? 8.703 17.922 10.719 1 96.25 197 GLY A N 1
ATOM 1458 C CA . GLY A 1 197 ? 9.352 17.797 12.016 1 96.25 197 GLY A CA 1
ATOM 1459 C C . GLY A 1 197 ? 10.664 18.531 12.102 1 96.25 197 GLY A C 1
ATOM 1460 O O . GLY A 1 197 ? 11.562 18.312 11.281 1 96.25 197 GLY A O 1
ATOM 1461 N N . GLY A 1 198 ? 10.758 19.422 13.039 1 94.94 198 GLY A N 1
ATOM 1462 C CA . GLY A 1 198 ? 12.031 20.047 13.359 1 94.94 198 GLY A CA 1
ATOM 1463 C C . GLY A 1 198 ? 12.406 21.156 12.406 1 94.94 198 GLY A C 1
ATOM 1464 O O . GLY A 1 198 ? 13.547 21.625 12.406 1 94.94 198 GLY A O 1
ATOM 1465 N N . ILE A 1 199 ? 11.539 21.578 11.578 1 96.75 199 ILE A N 1
ATOM 1466 C CA . ILE A 1 199 ? 11.828 22.656 10.633 1 96.75 199 ILE A CA 1
ATOM 1467 C C . ILE A 1 199 ? 11.484 24 11.258 1 96.75 199 ILE A C 1
ATOM 1469 O O . ILE A 1 199 ? 10.305 24.359 11.367 1 96.75 199 ILE A O 1
ATOM 1473 N N . ARG A 1 200 ? 12.516 24.828 11.609 1 95.19 200 ARG A N 1
ATOM 1474 C CA . ARG A 1 200 ? 12.273 26 12.461 1 95.19 200 ARG A CA 1
ATOM 1475 C C . ARG A 1 200 ? 12.867 27.25 11.836 1 95.19 200 ARG A C 1
ATOM 1477 O O . ARG A 1 200 ? 12.953 28.297 12.492 1 95.19 200 ARG A O 1
ATOM 1484 N N . SER A 1 201 ? 13.336 27.125 10.617 1 96.19 201 SER A N 1
ATOM 1485 C CA . SER A 1 201 ? 13.883 28.297 9.953 1 96.19 201 SER A CA 1
ATOM 1486 C C . SER A 1 201 ? 13.641 28.25 8.445 1 96.19 201 SER A C 1
ATOM 1488 O O . SER A 1 201 ? 13.539 27.172 7.867 1 96.19 201 SER A O 1
ATOM 1490 N N . PRO A 1 202 ? 13.594 29.469 7.844 1 97.25 202 PRO A N 1
ATOM 1491 C CA . PRO A 1 202 ? 13.477 29.516 6.383 1 97.25 202 PRO A CA 1
ATOM 1492 C C . PRO A 1 202 ? 14.633 28.844 5.668 1 97.25 202 PRO A C 1
ATOM 1494 O O . PRO A 1 202 ? 14.43 28.172 4.648 1 97.25 202 PRO A O 1
ATOM 1497 N N . GLU A 1 203 ? 15.82 28.953 6.223 1 97.12 203 GLU A N 1
ATOM 1498 C CA . GLU A 1 203 ? 17.016 28.375 5.613 1 97.12 203 GLU A CA 1
ATOM 1499 C C . GLU A 1 203 ? 16.906 26.844 5.562 1 97.12 203 GLU A C 1
ATOM 1501 O O . GLU A 1 203 ? 17.219 26.234 4.543 1 97.12 203 GLU A O 1
ATOM 1506 N N . THR A 1 204 ? 16.469 26.281 6.629 1 97.62 204 THR A N 1
ATOM 1507 C CA . THR A 1 204 ? 16.312 24.828 6.695 1 97.62 204 THR A CA 1
ATOM 1508 C C . THR A 1 204 ? 15.273 24.344 5.684 1 97.62 204 THR A C 1
ATOM 1510 O O . THR A 1 204 ? 15.5 23.375 4.969 1 97.62 204 THR A O 1
ATOM 1513 N N . ALA A 1 205 ? 14.148 25.031 5.629 1 97.94 205 ALA A N 1
ATOM 1514 C CA . ALA A 1 205 ? 13.094 24.672 4.688 1 97.94 205 ALA A CA 1
ATOM 1515 C C . ALA A 1 205 ? 13.602 24.719 3.25 1 97.94 205 ALA A C 1
ATOM 1517 O O . ALA A 1 205 ? 13.336 23.812 2.457 1 97.94 205 ALA A O 1
ATOM 1518 N N . ARG A 1 206 ? 14.344 25.781 2.982 1 97.88 206 ARG A N 1
ATOM 1519 C CA . ARG A 1 206 ? 14.898 25.938 1.644 1 97.88 206 ARG A CA 1
ATOM 1520 C C . ARG A 1 206 ? 15.867 24.812 1.31 1 97.88 206 ARG A C 1
ATOM 1522 O O . ARG A 1 206 ? 15.836 24.266 0.201 1 97.88 206 ARG A O 1
ATOM 1529 N N . GLU A 1 207 ? 16.703 24.5 2.221 1 98.06 207 GLU A N 1
ATOM 1530 C CA . GLU A 1 207 ? 17.672 23.422 2.018 1 98.06 207 GLU A CA 1
ATOM 1531 C C . GLU A 1 207 ? 16.969 22.109 1.72 1 98.06 207 GLU A C 1
ATOM 1533 O O . GLU A 1 207 ? 17.391 21.359 0.84 1 98.06 207 GLU A O 1
ATOM 1538 N N . LEU A 1 208 ? 15.93 21.812 2.43 1 98.69 208 LEU A N 1
ATOM 1539 C CA . LEU A 1 208 ? 15.18 20.578 2.238 1 98.69 208 LEU A CA 1
ATOM 1540 C C . LEU A 1 208 ? 14.477 20.562 0.883 1 98.69 208 LEU A C 1
ATOM 1542 O O . LEU A 1 208 ? 14.469 19.547 0.191 1 98.69 208 LEU A O 1
ATOM 1546 N N . ALA A 1 209 ? 13.914 21.688 0.511 1 98.56 209 ALA A N 1
ATOM 1547 C CA . ALA A 1 209 ? 13.289 21.812 -0.805 1 98.56 209 ALA A CA 1
ATOM 1548 C C . ALA A 1 209 ? 14.312 21.578 -1.917 1 98.56 209 ALA A C 1
ATOM 1550 O O . ALA A 1 209 ? 14.047 20.844 -2.865 1 98.56 209 ALA A O 1
ATOM 1551 N N . GLU A 1 210 ? 15.453 22.188 -1.729 1 98 210 GLU A N 1
ATOM 1552 C CA . GLU A 1 210 ? 16.516 22.062 -2.725 1 98 210 GLU A CA 1
ATOM 1553 C C . GLU A 1 210 ? 17.031 20.625 -2.793 1 98 210 GLU A C 1
ATOM 1555 O O . GLU A 1 210 ? 17.5 20.172 -3.842 1 98 210 GLU A O 1
ATOM 1560 N N . ALA A 1 211 ? 16.938 19.938 -1.681 1 98.5 211 ALA A N 1
ATOM 1561 C CA . ALA A 1 211 ? 17.391 18.547 -1.622 1 98.5 211 ALA A CA 1
ATOM 1562 C C . ALA A 1 211 ? 16.406 17.625 -2.318 1 98.5 211 ALA A C 1
ATOM 1564 O O . ALA A 1 211 ? 16.703 16.453 -2.559 1 98.5 211 ALA A O 1
ATOM 1565 N N . GLY A 1 212 ? 15.203 18.109 -2.609 1 98.38 212 GLY A N 1
ATOM 1566 C CA . GLY A 1 212 ? 14.281 17.297 -3.387 1 98.38 212 GLY A CA 1
ATOM 1567 C C . GLY A 1 212 ? 12.945 17.062 -2.691 1 98.38 212 GLY A C 1
ATOM 1568 O O . GLY A 1 212 ? 12.102 16.328 -3.189 1 98.38 212 GLY A O 1
ATOM 1569 N N . ALA A 1 213 ? 12.719 17.688 -1.532 1 98.81 213 ALA A N 1
ATOM 1570 C CA . ALA A 1 213 ? 11.406 17.594 -0.904 1 98.81 213 ALA A CA 1
ATOM 1571 C C . ALA A 1 213 ? 10.32 18.172 -1.807 1 98.81 213 ALA A C 1
ATOM 1573 O O . ALA A 1 213 ? 10.461 19.297 -2.305 1 98.81 213 ALA A O 1
ATOM 1574 N N . ASP A 1 214 ? 9.305 17.438 -2.045 1 98.75 214 ASP A N 1
ATOM 1575 C CA . ASP A 1 214 ? 8.172 17.938 -2.812 1 98.75 214 ASP A CA 1
ATOM 1576 C C . ASP A 1 214 ? 7.242 18.766 -1.935 1 98.75 214 ASP A C 1
ATOM 1578 O O . ASP A 1 214 ? 6.59 19.703 -2.42 1 98.75 214 ASP A O 1
ATOM 1582 N N . ALA A 1 215 ? 7.156 18.438 -0.629 1 98.88 215 ALA A N 1
ATOM 1583 C CA . ALA A 1 215 ? 6.312 19.172 0.313 1 98.88 215 ALA A CA 1
ATOM 1584 C C . ALA A 1 215 ? 7 19.312 1.666 1 98.88 215 ALA A C 1
ATOM 1586 O O . ALA A 1 215 ? 7.625 18.375 2.16 1 98.88 215 ALA A O 1
ATOM 1587 N N . ILE A 1 216 ? 6.883 20.453 2.205 1 98.56 216 ILE A N 1
ATOM 1588 C CA . ILE A 1 216 ? 7.379 20.766 3.539 1 98.56 216 ILE A CA 1
ATOM 1589 C C . ILE A 1 216 ? 6.207 21.031 4.484 1 98.56 216 ILE A C 1
ATOM 1591 O O . ILE A 1 216 ? 5.336 21.844 4.191 1 98.56 216 ILE A O 1
ATOM 1595 N N . VAL A 1 217 ? 6.215 20.344 5.598 1 98.44 217 VAL A N 1
ATOM 1596 C CA . VAL A 1 217 ? 5.121 20.469 6.555 1 98.44 217 VAL A CA 1
ATOM 1597 C C . VAL A 1 217 ? 5.602 21.219 7.797 1 98.44 217 VAL A C 1
ATOM 1599 O O . VAL A 1 217 ? 6.625 20.859 8.383 1 98.44 217 VAL A O 1
ATOM 1602 N N . THR A 1 218 ? 4.91 22.203 8.203 1 97.19 218 THR A N 1
ATOM 1603 C CA . THR A 1 218 ? 5.137 22.844 9.492 1 97.19 218 THR A CA 1
ATOM 1604 C C . THR A 1 218 ? 3.863 22.828 10.336 1 97.19 218 THR A C 1
ATOM 1606 O O . THR A 1 218 ? 2.771 23.094 9.82 1 97.19 218 THR A O 1
ATOM 1609 N N . GLY A 1 219 ? 3.955 22.406 11.594 1 95 219 GLY A N 1
ATOM 1610 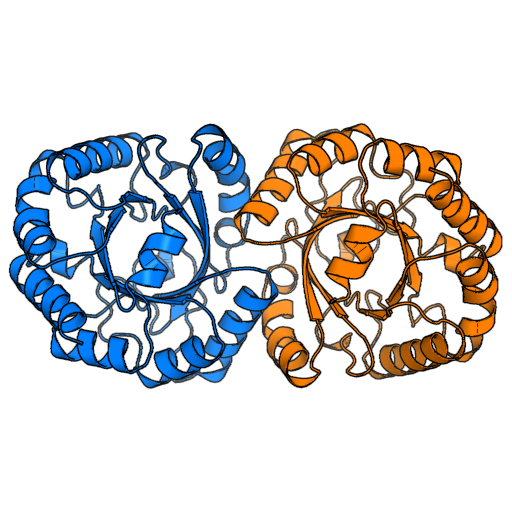C CA . GLY A 1 219 ? 2.846 22.359 12.531 1 95 219 GLY A CA 1
ATOM 1611 C C . GLY A 1 219 ? 3.105 23.141 13.805 1 95 219 GLY A C 1
ATOM 1612 O O . GLY A 1 219 ? 2.67 24.297 13.93 1 95 219 GLY A O 1
ATOM 1613 N N . THR A 1 220 ? 4.066 22.656 14.602 1 88.94 220 THR A N 1
ATOM 1614 C CA . THR A 1 220 ? 4.398 23.281 15.875 1 88.94 220 THR A CA 1
ATOM 1615 C C . THR A 1 220 ? 4.812 24.734 15.672 1 88.94 220 THR A C 1
ATOM 1617 O O . THR A 1 220 ? 4.391 25.609 16.422 1 88.94 220 THR A O 1
ATOM 1620 N N . ALA A 1 221 ? 5.547 25.031 14.68 1 86.75 221 ALA A N 1
ATOM 1621 C CA . ALA A 1 221 ? 5.988 26.391 14.383 1 86.75 221 ALA A CA 1
ATOM 1622 C C . ALA A 1 221 ? 4.801 27.297 14.07 1 86.75 221 ALA A C 1
ATOM 1624 O O . ALA A 1 221 ? 4.785 28.469 14.461 1 86.75 221 ALA A O 1
ATOM 1625 N N . VAL A 1 222 ? 3.842 26.734 13.398 1 91.5 222 VAL A N 1
ATOM 1626 C CA . VAL A 1 222 ? 2.648 27.5 13.031 1 91.5 222 VAL A CA 1
ATOM 1627 C C . VAL A 1 222 ? 1.878 27.891 14.289 1 91.5 222 VAL A C 1
ATOM 1629 O O . VAL A 1 222 ? 1.467 29.047 14.438 1 91.5 222 VAL A O 1
ATOM 1632 N N . GLU A 1 223 ? 1.746 26.969 15.18 1 89.75 223 GLU A N 1
ATOM 1633 C CA . GLU A 1 223 ? 0.958 27.172 16.391 1 89.75 223 GLU A CA 1
ATOM 1634 C C . GLU A 1 223 ? 1.663 28.125 17.359 1 89.75 223 GLU A C 1
ATOM 1636 O O . GLU A 1 223 ? 1.014 28.922 18.031 1 89.75 223 GLU A O 1
ATOM 1641 N N . ARG A 1 224 ? 3.012 28.109 17.312 1 90.38 224 ARG A N 1
ATOM 1642 C CA . ARG A 1 224 ? 3.773 28.875 18.297 1 90.38 224 ARG A CA 1
ATOM 1643 C C . ARG A 1 224 ? 4.125 30.266 17.75 1 90.38 224 ARG A C 1
ATOM 1645 O O . ARG A 1 224 ? 4.121 31.25 18.484 1 90.38 224 ARG A O 1
ATOM 1652 N N . ASP A 1 225 ? 4.434 30.281 16.484 1 94.31 225 ASP A N 1
ATOM 1653 C CA . ASP A 1 225 ? 4.895 31.516 15.859 1 94.31 225 ASP A CA 1
ATOM 1654 C C . ASP A 1 225 ? 4.477 31.562 14.391 1 94.31 225 ASP A C 1
ATOM 1656 O O . ASP A 1 225 ? 5.301 31.344 13.5 1 94.31 225 ASP A O 1
ATOM 1660 N N . PRO A 1 226 ? 3.234 32 14.148 1 95.25 226 PRO A N 1
ATOM 1661 C CA . PRO A 1 226 ? 2.709 32 12.781 1 95.25 226 PRO A CA 1
ATOM 1662 C C . PRO A 1 226 ? 3.527 32.875 11.836 1 95.25 226 PRO A C 1
ATOM 1664 O O . PRO A 1 226 ? 3.637 32.594 10.648 1 95.25 226 PRO A O 1
ATOM 1667 N N . ASP A 1 227 ? 4.094 33.906 12.352 1 94.88 227 ASP A N 1
ATOM 1668 C CA . ASP A 1 227 ? 4.875 34.812 11.5 1 94.88 227 ASP A CA 1
ATOM 1669 C C . ASP A 1 227 ? 6.164 34.125 11.039 1 94.88 227 ASP A C 1
ATOM 1671 O O . ASP A 1 227 ? 6.559 34.25 9.875 1 94.88 227 ASP A O 1
ATOM 1675 N N . LEU A 1 228 ? 6.789 33.5 11.922 1 94.81 228 LEU A N 1
ATOM 1676 C CA . LEU A 1 228 ? 7.961 32.719 11.539 1 94.81 228 LEU A CA 1
ATOM 1677 C C . LEU A 1 228 ? 7.59 31.656 10.516 1 94.81 228 LEU A C 1
ATOM 1679 O O . LEU A 1 228 ? 8.336 31.422 9.562 1 94.81 228 LEU A O 1
ATOM 1683 N N . ALA A 1 229 ? 6.477 30.984 10.758 1 96.38 229 ALA A N 1
ATOM 1684 C CA . ALA A 1 229 ? 6.004 29.969 9.812 1 96.38 229 ALA A CA 1
ATOM 1685 C C . ALA A 1 229 ? 5.77 30.562 8.43 1 96.38 229 ALA A C 1
ATOM 1687 O O . ALA A 1 229 ? 6.062 29.938 7.414 1 96.38 229 ALA A O 1
ATOM 1688 N N . ALA A 1 230 ? 5.281 31.781 8.445 1 97.5 230 ALA A N 1
ATOM 1689 C CA . ALA A 1 230 ? 5.055 32.469 7.18 1 97.5 230 ALA A CA 1
ATOM 1690 C C . ALA A 1 230 ? 6.371 32.719 6.441 1 97.5 230 ALA A C 1
ATOM 1692 O O . ALA A 1 230 ? 6.434 32.594 5.215 1 97.5 230 ALA A O 1
ATOM 1693 N N . GLU A 1 231 ? 7.375 33.062 7.184 1 97.5 231 GLU A N 1
ATOM 1694 C CA . GLU A 1 231 ? 8.695 33.219 6.578 1 97.5 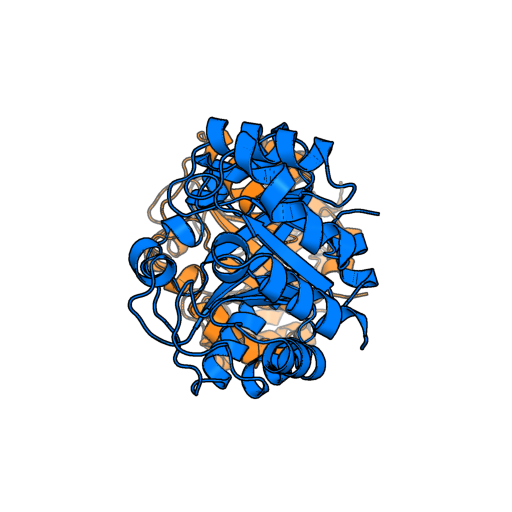231 GLU A CA 1
ATOM 1695 C C . GLU A 1 231 ? 9.195 31.922 5.965 1 97.5 231 GLU A C 1
ATOM 1697 O O . GLU A 1 231 ? 9.859 31.938 4.926 1 97.5 231 GLU A O 1
ATOM 1702 N N . ILE A 1 232 ? 8.883 30.844 6.574 1 97.31 232 ILE A N 1
ATOM 1703 C CA . ILE A 1 232 ? 9.25 29.531 6.07 1 97.31 232 ILE A CA 1
ATOM 1704 C C . ILE A 1 232 ? 8.523 29.25 4.758 1 97.31 232 ILE A C 1
ATOM 1706 O O . ILE A 1 232 ? 9.125 28.781 3.791 1 97.31 232 ILE A O 1
ATOM 1710 N N . VAL A 1 233 ? 7.254 29.562 4.684 1 97.94 233 VAL A N 1
ATOM 1711 C CA . VAL A 1 233 ? 6.469 29.406 3.463 1 97.94 233 VAL A CA 1
ATOM 1712 C C . VAL A 1 233 ? 7.102 30.203 2.33 1 97.94 233 VAL A C 1
ATOM 1714 O O . VAL A 1 233 ? 7.324 29.688 1.236 1 97.94 233 VAL A O 1
ATOM 1717 N N . GLU A 1 234 ? 7.457 31.406 2.623 1 97.5 234 GLU A N 1
ATOM 1718 C CA . GLU A 1 234 ? 8.016 32.281 1.612 1 97.5 234 GLU A CA 1
ATOM 1719 C C . GLU A 1 234 ? 9.344 31.766 1.084 1 97.5 234 GLU A C 1
ATOM 1721 O O . GLU A 1 234 ? 9.648 31.906 -0.102 1 97.5 234 GLU A O 1
ATOM 1726 N N . ALA A 1 235 ? 10.062 31.172 1.959 1 96.56 235 ALA A N 1
ATOM 1727 C CA . ALA A 1 235 ? 11.391 30.656 1.601 1 96.56 235 ALA A CA 1
ATOM 1728 C C . ALA A 1 235 ? 11.281 29.531 0.574 1 96.56 235 ALA A C 1
ATOM 1730 O O . ALA A 1 235 ? 12.203 29.328 -0.217 1 96.56 235 ALA A O 1
ATOM 1731 N N . ILE A 1 236 ? 10.219 28.797 0.601 1 95.31 236 ILE A N 1
ATOM 1732 C CA . ILE A 1 236 ? 10 27.672 -0.287 1 95.31 236 ILE A CA 1
ATOM 1733 C C . ILE A 1 236 ? 9.398 28.141 -1.604 1 95.31 236 ILE A C 1
ATOM 1735 O O . ILE A 1 236 ? 9.633 27.547 -2.658 1 95.31 236 ILE A O 1
ATOM 1739 N N . LYS A 1 237 ? 8.633 29.234 -1.611 1 91.75 237 LYS A N 1
ATOM 1740 C CA . LYS A 1 237 ? 7.945 29.766 -2.787 1 91.75 237 LYS A CA 1
ATOM 1741 C C . LYS A 1 237 ? 8.914 30.516 -3.693 1 91.75 237 LYS A C 1
ATOM 1743 O O . LYS A 1 237 ? 8.648 30.688 -4.887 1 91.75 237 LYS A O 1
ATOM 1748 N N . ASP A 1 238 ? 9.984 30.969 -3.186 1 82.69 238 ASP A N 1
ATOM 1749 C CA . ASP A 1 238 ? 10.969 31.75 -3.922 1 82.69 238 ASP A CA 1
ATOM 1750 C C . ASP A 1 238 ? 11.961 30.859 -4.656 1 82.69 238 ASP A C 1
ATOM 1752 O O . ASP A 1 238 ? 12.914 31.344 -5.266 1 82.69 238 ASP A O 1
ATOM 1756 N N . LEU A 1 239 ? 11.711 29.625 -4.68 1 82 239 LEU A N 1
ATOM 1757 C CA . LEU A 1 239 ? 12.625 28.719 -5.367 1 82 239 LEU A CA 1
ATOM 1758 C C . LEU A 1 239 ? 12.25 28.578 -6.84 1 82 239 LEU A C 1
ATOM 1760 O O . LEU A 1 239 ? 11.078 28.656 -7.199 1 82 239 LEU A O 1
ATOM 1764 N N . MET B 1 1 ? 3.799 -2.508 -23.031 1 91.5 1 MET B N 1
ATOM 1765 C CA . MET B 1 1 ? 2.795 -2.789 -22 1 91.5 1 MET B CA 1
ATOM 1766 C C . MET B 1 1 ? 3.367 -3.691 -20.906 1 91.5 1 MET B C 1
ATOM 1768 O O . MET B 1 1 ? 4.043 -4.68 -21.203 1 91.5 1 MET B O 1
ATOM 1772 N N . GLY B 1 2 ? 3.312 -3.393 -19.703 1 96.62 2 GLY B N 1
ATOM 1773 C CA . GLY B 1 2 ? 3.832 -4.195 -18.609 1 96.62 2 GLY B CA 1
ATOM 1774 C C . GLY B 1 2 ? 3.004 -5.438 -18.328 1 96.62 2 GLY B C 1
ATOM 1775 O O . GLY B 1 2 ? 1.976 -5.66 -18.984 1 96.62 2 GLY B O 1
ATOM 1776 N N . VAL B 1 3 ? 3.457 -6.312 -17.531 1 98.81 3 VAL B N 1
ATOM 1777 C CA . VAL B 1 3 ? 2.795 -7.57 -17.188 1 98.81 3 VAL B CA 1
ATOM 1778 C C . VAL B 1 3 ? 1.394 -7.289 -16.656 1 98.81 3 VAL B C 1
ATOM 1780 O O . VAL B 1 3 ? 0.435 -7.977 -17.016 1 98.81 3 VAL B O 1
ATOM 1783 N N . PHE B 1 4 ? 1.223 -6.293 -15.852 1 98.81 4 PHE B N 1
ATOM 1784 C CA . PHE B 1 4 ? -0.085 -5.973 -15.289 1 98.81 4 PHE B CA 1
ATOM 1785 C C . PHE B 1 4 ? -1.05 -5.531 -16.391 1 98.81 4 PHE B C 1
ATOM 1787 O O . PHE B 1 4 ? -2.207 -5.957 -16.406 1 98.81 4 PHE B O 1
ATOM 1794 N N . GLY B 1 5 ? -0.574 -4.617 -17.203 1 98.69 5 GLY B N 1
ATOM 1795 C CA . GLY B 1 5 ? -1.39 -4.227 -18.328 1 98.69 5 GLY B CA 1
ATOM 1796 C C . GLY B 1 5 ? -1.785 -5.395 -19.219 1 98.69 5 GLY B C 1
ATOM 1797 O O . GLY B 1 5 ? -2.934 -5.488 -19.656 1 98.69 5 GLY B O 1
ATOM 1798 N N . TYR B 1 6 ? -0.865 -6.34 -19.469 1 98.56 6 TYR B N 1
ATOM 1799 C CA . TYR B 1 6 ? -1.104 -7.574 -20.203 1 98.56 6 TYR B CA 1
ATOM 1800 C C . TYR B 1 6 ? -2.229 -8.383 -19.578 1 98.56 6 TYR B C 1
ATOM 1802 O O . TYR B 1 6 ? -3.146 -8.828 -20.266 1 98.56 6 TYR B O 1
ATOM 1810 N N . LEU B 1 7 ? -2.209 -8.531 -18.281 1 98.62 7 LEU B N 1
ATOM 1811 C CA . LEU B 1 7 ? -3.227 -9.305 -17.578 1 98.62 7 LEU B CA 1
ATOM 1812 C C . LEU B 1 7 ? -4.582 -8.609 -17.641 1 98.62 7 LEU B C 1
ATOM 1814 O O . LEU B 1 7 ? -5.605 -9.25 -17.891 1 98.62 7 LEU B O 1
ATOM 1818 N N . ARG B 1 8 ? -4.605 -7.32 -17.422 1 98.12 8 ARG B N 1
ATOM 1819 C CA . ARG B 1 8 ? -5.84 -6.543 -17.406 1 98.12 8 ARG B CA 1
ATOM 1820 C C . ARG B 1 8 ? -6.578 -6.66 -18.734 1 98.12 8 ARG B C 1
ATOM 1822 O O . ARG B 1 8 ? -7.809 -6.707 -18.766 1 98.12 8 ARG B O 1
ATOM 1829 N N . GLU B 1 9 ? -5.84 -6.762 -19.766 1 97.44 9 GLU B N 1
ATOM 1830 C CA . GLU B 1 9 ? -6.438 -6.812 -21.094 1 97.44 9 GLU B CA 1
ATOM 1831 C C . GLU B 1 9 ? -6.988 -8.203 -21.406 1 97.44 9 GLU B C 1
ATOM 1833 O O . GLU B 1 9 ? -7.668 -8.398 -22.406 1 97.44 9 GLU B O 1
ATOM 1838 N N . ARG B 1 10 ? -6.812 -9.102 -20.5 1 96.88 10 ARG B N 1
ATOM 1839 C CA . ARG B 1 10 ? -7.168 -10.492 -20.781 1 96.88 10 ARG B CA 1
ATOM 1840 C C . ARG B 1 10 ? -8.117 -11.039 -19.719 1 96.88 10 ARG B C 1
ATOM 1842 O O . ARG B 1 10 ? -8.312 -12.25 -19.609 1 96.88 10 ARG B O 1
ATOM 1849 N N . THR B 1 11 ? -8.648 -10.141 -18.984 1 96.88 11 THR B N 1
ATOM 1850 C CA . THR B 1 11 ? -9.562 -10.562 -17.922 1 96.88 11 THR B CA 1
ATOM 1851 C C . THR B 1 11 ? -10.836 -11.156 -18.531 1 96.88 11 THR B C 1
ATOM 1853 O O . THR B 1 11 ? -11.32 -10.688 -19.562 1 96.88 11 THR B O 1
ATOM 1856 N N . PRO B 1 12 ? -11.359 -12.125 -17.906 1 97.75 12 PRO B N 1
ATOM 1857 C CA . PRO B 1 12 ? -10.695 -12.883 -16.844 1 97.75 12 PRO B CA 1
ATOM 1858 C C . PRO B 1 12 ? -9.523 -13.719 -17.344 1 97.75 12 PRO B C 1
ATOM 1860 O O . PRO B 1 12 ? -9.586 -14.273 -18.438 1 97.75 12 PRO B O 1
ATOM 1863 N N . CYS B 1 13 ? -8.5 -13.773 -16.578 1 98.19 13 CYS B N 1
ATOM 1864 C CA . CYS B 1 13 ? -7.328 -14.539 -17 1 98.19 13 CYS B CA 1
ATOM 1865 C C . CYS B 1 13 ? -7.008 -15.641 -16 1 98.19 13 CYS B C 1
ATOM 1867 O O . CYS B 1 13 ? -7.562 -15.672 -14.898 1 98.19 13 CYS B O 1
ATOM 1869 N N . HIS B 1 14 ? -6.203 -16.594 -16.422 1 98.44 14 HIS B N 1
ATOM 1870 C CA . HIS B 1 14 ? -5.746 -17.703 -15.594 1 98.44 14 HIS B CA 1
ATOM 1871 C C . HIS B 1 14 ? -4.258 -17.578 -15.281 1 98.44 14 HIS B C 1
ATOM 1873 O O . HIS B 1 14 ? -3.461 -17.25 -16.156 1 98.44 14 HIS B O 1
ATOM 1879 N N . LEU B 1 15 ? -3.93 -17.828 -14.094 1 98.69 15 LEU B N 1
ATOM 1880 C CA . LEU B 1 15 ? -2.545 -17.859 -13.633 1 98.69 15 LEU B CA 1
ATOM 1881 C C . LEU B 1 15 ? -2.193 -19.234 -13.062 1 98.69 15 LEU B C 1
ATOM 1883 O O . LEU B 1 15 ? -2.797 -19.672 -12.086 1 98.69 15 LEU B O 1
ATOM 1887 N N . THR B 1 16 ? -1.268 -19.844 -13.695 1 98.44 16 THR B N 1
ATOM 1888 C CA . THR B 1 16 ? -0.758 -21.125 -13.203 1 98.44 16 THR B CA 1
ATOM 1889 C C . THR B 1 16 ? 0.304 -20.906 -12.125 1 98.44 16 THR B C 1
ATOM 1891 O O . THR B 1 16 ? 1.286 -20.188 -12.352 1 98.44 16 THR B O 1
ATOM 1894 N N . LEU B 1 17 ? 0.117 -21.484 -11.008 1 98 17 LEU B N 1
ATOM 1895 C CA . LEU B 1 17 ? 1.091 -21.328 -9.938 1 98 17 LEU B CA 1
ATOM 1896 C C . LEU B 1 17 ? 1.905 -22.609 -9.758 1 98 17 LEU B C 1
ATOM 1898 O O . LEU B 1 17 ? 1.342 -23.688 -9.586 1 98 17 LEU B O 1
ATOM 1902 N N . LEU B 1 18 ? 3.195 -22.516 -9.836 1 97.5 18 LEU B N 1
ATOM 1903 C CA . LEU B 1 18 ? 4.113 -23.625 -9.594 1 97.5 18 LEU B CA 1
ATOM 1904 C C . LEU B 1 18 ? 4.961 -23.359 -8.352 1 97.5 18 LEU B C 1
ATOM 1906 O O . LEU B 1 18 ? 5.586 -22.297 -8.234 1 97.5 18 LEU B O 1
ATOM 1910 N N . ASP B 1 19 ? 4.965 -24.25 -7.441 1 95.94 19 ASP B N 1
ATOM 1911 C CA . ASP B 1 19 ? 5.898 -24.266 -6.32 1 95.94 19 ASP B CA 1
ATOM 1912 C C . ASP B 1 19 ? 7.188 -25 -6.684 1 95.94 19 ASP B C 1
ATOM 1914 O O . ASP B 1 19 ? 7.172 -26.203 -6.93 1 95.94 19 ASP B O 1
ATOM 1918 N N . PRO B 1 20 ? 8.266 -24.312 -6.629 1 96.06 20 PRO B N 1
ATOM 1919 C CA . PRO B 1 20 ? 9.523 -24.922 -7.047 1 96.06 20 PRO B CA 1
ATOM 1920 C C . PRO B 1 20 ? 9.914 -26.125 -6.188 1 96.06 20 PRO B C 1
ATOM 1922 O O . PRO B 1 20 ? 10.734 -26.953 -6.605 1 96.06 20 PRO B O 1
ATOM 1925 N N . VAL B 1 21 ? 9.414 -26.219 -5.008 1 93 21 VAL B N 1
ATOM 1926 C CA . VAL B 1 21 ? 9.703 -27.344 -4.113 1 93 21 VAL B CA 1
ATOM 1927 C C . VAL B 1 21 ? 8.945 -28.578 -4.57 1 93 21 VAL B C 1
ATOM 1929 O O . VAL B 1 21 ? 9.445 -29.703 -4.453 1 93 21 VAL B O 1
ATOM 1932 N N . ASP B 1 22 ? 7.785 -28.422 -5.172 1 93.75 22 ASP B N 1
ATOM 1933 C CA . ASP B 1 22 ? 6.945 -29.531 -5.617 1 93.75 22 ASP B CA 1
ATOM 1934 C C . ASP B 1 22 ? 7.207 -29.875 -7.082 1 93.75 22 ASP B C 1
ATOM 1936 O O . ASP B 1 22 ? 7.156 -31.031 -7.48 1 93.75 22 ASP B O 1
ATOM 1940 N N . VAL B 1 23 ? 7.465 -28.859 -7.883 1 96.31 23 VAL B N 1
ATOM 1941 C CA . VAL B 1 23 ? 7.719 -29 -9.312 1 96.31 23 VAL B CA 1
ATOM 1942 C C . VAL B 1 23 ? 9.086 -28.406 -9.656 1 96.31 23 VAL B C 1
ATOM 1944 O O . VAL B 1 23 ? 9.227 -27.188 -9.797 1 96.31 23 VAL B O 1
ATOM 1947 N N . GLY B 1 24 ? 10.039 -29.266 -9.859 1 96.31 24 GLY B N 1
ATOM 1948 C CA . GLY B 1 24 ? 11.367 -28.828 -10.25 1 96.31 24 GLY B CA 1
ATOM 1949 C C . GLY B 1 24 ? 11.484 -28.531 -11.734 1 96.31 24 GLY B C 1
ATOM 1950 O O . GLY B 1 24 ? 10.555 -28.781 -12.5 1 96.31 24 GLY B O 1
ATOM 1951 N N . PRO B 1 25 ? 12.617 -27.984 -12.125 1 97.81 25 PRO B N 1
ATOM 1952 C CA . PRO B 1 25 ? 12.805 -27.578 -13.523 1 97.81 25 PRO B CA 1
ATOM 1953 C C . PRO B 1 25 ? 12.578 -28.719 -14.508 1 97.81 25 PRO B C 1
ATOM 1955 O O . PRO B 1 25 ? 12.062 -28.484 -15.609 1 97.81 25 PRO B O 1
ATOM 1958 N N . GLU B 1 26 ? 12.891 -29.891 -14.148 1 97.88 26 GLU B N 1
ATOM 1959 C CA . GLU B 1 26 ? 12.789 -31.031 -15.062 1 97.88 26 GLU B CA 1
ATOM 1960 C C . GLU B 1 26 ? 11.328 -31.406 -15.305 1 97.88 26 GLU B C 1
ATOM 1962 O O . GLU B 1 26 ? 10.992 -31.969 -16.344 1 97.88 26 GLU B O 1
ATOM 1967 N N . GLU B 1 27 ? 10.516 -31.078 -14.391 1 97.75 27 GLU B N 1
ATOM 1968 C CA . GLU B 1 27 ? 9.109 -31.469 -14.461 1 97.75 27 GLU B CA 1
ATOM 1969 C C . GLU B 1 27 ? 8.266 -30.406 -15.156 1 97.75 27 GLU B C 1
ATOM 1971 O O . GLU B 1 27 ? 7.148 -30.672 -15.586 1 97.75 27 GLU B O 1
ATOM 1976 N N . VAL B 1 28 ? 8.766 -29.234 -15.305 1 98.12 28 VAL B N 1
ATOM 1977 C CA . VAL B 1 28 ? 8.031 -28.047 -15.75 1 98.12 28 VAL B CA 1
ATOM 1978 C C . VAL B 1 28 ? 7.426 -28.312 -17.125 1 98.12 28 VAL B C 1
ATOM 1980 O O . VAL B 1 28 ? 6.234 -28.078 -17.344 1 98.12 28 VAL B O 1
ATOM 1983 N N . PRO B 1 29 ? 8.18 -28.906 -18.141 1 97.62 29 PRO B N 1
ATOM 1984 C CA . PRO B 1 29 ? 7.602 -29.078 -19.469 1 97.62 29 PRO B CA 1
ATOM 1985 C C . PRO B 1 29 ? 6.359 -29.969 -19.453 1 97.62 29 PRO B C 1
ATOM 1987 O O . PRO B 1 29 ? 5.355 -29.641 -20.094 1 97.62 29 PRO B O 1
ATOM 1990 N N . GLU B 1 30 ? 6.449 -31 -18.703 1 96.81 30 GLU B N 1
ATOM 1991 C CA . GLU B 1 30 ? 5.328 -31.922 -18.641 1 96.81 30 GLU B CA 1
ATOM 1992 C C . GLU B 1 30 ? 4.125 -31.281 -17.953 1 96.81 30 GLU B C 1
ATOM 1994 O O . GLU B 1 30 ? 2.996 -31.391 -18.438 1 96.81 30 GLU B O 1
ATOM 1999 N N . VAL B 1 31 ? 4.32 -30.594 -16.906 1 97.25 31 VAL B N 1
ATOM 2000 C CA . VAL B 1 31 ? 3.258 -30.031 -16.078 1 97.25 31 VAL B CA 1
ATOM 2001 C C . VAL B 1 31 ? 2.568 -28.891 -16.828 1 97.25 31 VAL B C 1
ATOM 2003 O O . VAL B 1 31 ? 1.345 -28.75 -16.766 1 97.25 31 VAL B O 1
ATOM 2006 N N . LEU B 1 32 ? 3.299 -28.078 -17.594 1 97.75 32 LEU B N 1
ATOM 2007 C CA . LEU B 1 32 ? 2.781 -26.844 -18.188 1 97.75 32 LEU B CA 1
ATOM 2008 C C . LEU B 1 32 ? 2.199 -27.109 -19.578 1 97.75 32 LEU B C 1
ATOM 2010 O O . LEU B 1 32 ? 1.48 -26.266 -20.125 1 97.75 32 LEU B O 1
ATOM 2014 N N . GLU B 1 33 ? 2.562 -28.266 -20.141 1 97.06 33 GLU B N 1
ATOM 2015 C CA . GLU B 1 33 ? 2.219 -28.531 -21.531 1 97.06 33 GLU B CA 1
ATOM 2016 C C . GLU B 1 33 ? 0.73 -28.297 -21.781 1 97.06 33 GLU B C 1
ATOM 2018 O O . GLU B 1 33 ? 0.355 -27.5 -22.641 1 97.06 33 GLU B O 1
ATOM 2023 N N . SER B 1 34 ? -0.102 -29.031 -21.047 1 96.75 34 SER B N 1
ATOM 2024 C CA . SER B 1 34 ? -1.543 -28.953 -21.266 1 96.75 34 SER B CA 1
ATOM 2025 C C . SER B 1 34 ? -2.086 -27.578 -20.906 1 96.75 34 SER B C 1
ATOM 2027 O O . SER B 1 34 ? -3.043 -27.109 -21.516 1 96.75 34 SER B O 1
ATOM 2029 N N . LEU B 1 35 ? -1.519 -26.906 -19.906 1 97.44 35 LEU B N 1
ATOM 2030 C CA . LEU B 1 35 ? -1.992 -25.609 -19.453 1 97.44 35 LEU B CA 1
ATOM 2031 C C . LEU B 1 35 ? -1.7 -24.531 -20.484 1 97.44 35 LEU B C 1
ATOM 2033 O O . LEU B 1 35 ? -2.539 -23.656 -20.75 1 97.44 35 LEU B O 1
ATOM 2037 N N . VAL B 1 36 ? -0.496 -24.609 -21.062 1 97.25 36 VAL B N 1
ATOM 2038 C CA . VAL B 1 36 ? -0.111 -23.672 -22.109 1 97.25 36 VAL B CA 1
ATOM 2039 C C . VAL B 1 36 ? -1.029 -23.844 -23.312 1 97.25 36 VAL B C 1
ATOM 2041 O O . VAL B 1 36 ? -1.533 -22.859 -23.859 1 97.25 36 VAL B O 1
ATOM 2044 N N . LYS B 1 37 ? -1.247 -25.047 -23.656 1 96.81 37 LYS B N 1
ATOM 2045 C CA . LYS B 1 37 ? -2.145 -25.328 -24.766 1 96.81 37 LYS B CA 1
ATOM 2046 C C . LYS B 1 37 ? -3.557 -24.828 -24.484 1 96.81 37 LYS B C 1
ATOM 2048 O O . LYS B 1 37 ? -4.238 -24.328 -25.391 1 96.81 37 LYS B O 1
ATOM 2053 N N . ALA B 1 38 ? -4 -25 -23.219 1 97.12 38 ALA B N 1
ATOM 2054 C CA . ALA B 1 38 ? -5.34 -24.594 -22.797 1 97.12 38 ALA B CA 1
ATOM 2055 C C . ALA B 1 38 ? -5.453 -23.062 -22.734 1 97.12 38 ALA B C 1
ATOM 2057 O O . ALA B 1 38 ? -6.559 -22.516 -22.719 1 97.12 38 ALA B O 1
ATOM 2058 N N . GLY B 1 39 ? -4.32 -22.359 -22.594 1 97.19 39 GLY B N 1
ATOM 2059 C CA . GLY B 1 39 ? -4.355 -20.922 -22.719 1 97.19 39 GLY B CA 1
ATOM 2060 C C . GLY B 1 39 ? -4.145 -20.203 -21.406 1 97.19 39 GLY B C 1
ATOM 2061 O O . GLY B 1 39 ? -4.691 -19.125 -21.172 1 97.19 39 GLY B O 1
ATOM 2062 N N . THR B 1 40 ? -3.41 -20.781 -20.453 1 98.19 40 THR B N 1
ATOM 2063 C CA . THR B 1 40 ? -3.033 -20.031 -19.266 1 98.19 40 THR B CA 1
ATOM 2064 C C . THR B 1 40 ? -2.336 -18.719 -19.656 1 98.19 40 THR B C 1
ATOM 2066 O O . THR B 1 40 ? -1.586 -18.672 -20.625 1 98.19 40 THR B O 1
ATOM 2069 N N . ASP B 1 41 ? -2.619 -17.688 -18.938 1 98.56 41 ASP B N 1
ATOM 2070 C CA . ASP B 1 41 ? -2.201 -16.359 -19.375 1 98.56 41 ASP B CA 1
ATOM 2071 C C . ASP B 1 41 ? -0.848 -15.977 -18.781 1 98.56 41 ASP B C 1
ATOM 2073 O O . ASP B 1 41 ? -0.151 -15.109 -19.312 1 98.56 41 ASP B O 1
ATOM 2077 N N . ALA B 1 42 ? -0.468 -16.547 -17.688 1 98.81 42 ALA B N 1
ATOM 2078 C CA . ALA B 1 42 ? 0.825 -16.344 -17.031 1 98.81 42 ALA B CA 1
ATOM 2079 C C . ALA B 1 42 ? 1.157 -17.5 -16.094 1 98.81 42 ALA B C 1
ATOM 2081 O O . ALA B 1 42 ? 0.28 -18.281 -15.742 1 98.81 42 ALA B O 1
ATOM 2082 N N . VAL B 1 43 ? 2.414 -17.609 -15.773 1 98.81 43 VAL B N 1
ATOM 2083 C CA . VAL B 1 43 ? 2.865 -18.594 -14.789 1 98.81 43 VAL B CA 1
ATOM 2084 C C . VAL B 1 43 ? 3.467 -17.875 -13.586 1 98.81 43 VAL B C 1
ATOM 2086 O O . VAL B 1 43 ? 4.309 -17 -13.734 1 98.81 43 VAL B O 1
ATOM 2089 N N . MET B 1 44 ? 2.949 -18.234 -12.445 1 98.75 44 MET B N 1
ATOM 2090 C CA . MET B 1 44 ? 3.504 -17.75 -11.18 1 98.75 44 MET B CA 1
ATOM 2091 C C . MET B 1 44 ? 4.449 -18.781 -10.578 1 98.75 44 MET B C 1
ATOM 2093 O O . MET B 1 44 ? 4.219 -19.984 -10.688 1 98.75 44 MET B O 1
ATOM 2097 N N . VAL B 1 45 ? 5.484 -18.281 -9.984 1 98.5 45 VAL B N 1
ATOM 2098 C CA . VAL B 1 45 ? 6.453 -19.172 -9.344 1 98.5 45 VAL B CA 1
ATOM 2099 C C . VAL B 1 45 ? 6.656 -18.734 -7.891 1 98.5 45 VAL B C 1
ATOM 2101 O O . VAL B 1 45 ? 7.008 -17.594 -7.621 1 98.5 45 VAL B O 1
ATOM 2104 N N . GLY B 1 46 ? 6.406 -19.609 -7.008 1 94.56 46 GLY B N 1
ATOM 2105 C CA . GLY B 1 46 ? 6.637 -19.312 -5.602 1 94.56 46 GLY B CA 1
ATOM 2106 C C . GLY B 1 46 ? 6.07 -20.375 -4.676 1 94.56 46 GLY B C 1
ATOM 2107 O O . GLY B 1 46 ? 5.355 -21.281 -5.121 1 94.56 46 GLY B O 1
ATOM 2108 N N . GLY B 1 47 ? 6.395 -20.25 -3.48 1 88.19 47 GLY B N 1
ATOM 2109 C CA . GLY B 1 47 ? 6.023 -21.141 -2.385 1 88.19 47 GLY B CA 1
ATOM 2110 C C . GLY B 1 47 ? 6.586 -20.688 -1.047 1 88.19 47 GLY B C 1
ATOM 2111 O O . GLY B 1 47 ? 7.48 -19.844 -0.993 1 88.19 47 GLY B O 1
ATOM 2112 N N . SER B 1 48 ? 6.141 -21.266 0.048 1 81.69 48 SER B N 1
ATOM 2113 C CA . SER B 1 48 ? 6.441 -20.812 1.404 1 81.69 48 SER B CA 1
ATOM 2114 C C . SER B 1 48 ? 7.891 -21.125 1.778 1 81.69 48 SER B C 1
ATOM 2116 O O . SER B 1 48 ? 8.43 -20.531 2.713 1 81.69 48 SER B O 1
ATOM 2118 N N . THR B 1 49 ? 8.562 -22.016 0.983 1 82 49 THR B N 1
ATOM 2119 C CA . THR B 1 49 ? 9.898 -22.406 1.414 1 82 49 THR B CA 1
ATOM 2120 C C . THR B 1 49 ? 10.875 -22.375 0.24 1 82 49 THR B C 1
ATOM 2122 O O . THR B 1 49 ? 12.008 -22.859 0.355 1 82 49 THR B O 1
ATOM 2125 N N . ALA B 1 50 ? 10.445 -21.906 -0.903 1 86.38 50 ALA B N 1
ATOM 2126 C CA . ALA B 1 50 ? 11.305 -21.891 -2.082 1 86.38 50 ALA B CA 1
ATOM 2127 C C . ALA B 1 50 ? 12.422 -20.859 -1.935 1 86.38 50 ALA B C 1
ATOM 2129 O O . ALA B 1 50 ? 12.188 -19.75 -1.464 1 86.38 50 ALA B O 1
ATOM 2130 N N . HIS B 1 51 ? 13.57 -21.266 -2.346 1 89.06 51 HIS B N 1
ATOM 2131 C CA . HIS B 1 51 ? 14.688 -20.328 -2.311 1 89.06 51 HIS B CA 1
ATOM 2132 C C . HIS B 1 51 ? 15.047 -19.844 -3.713 1 89.06 51 HIS B C 1
ATOM 2134 O O . HIS B 1 51 ? 14.594 -20.422 -4.703 1 89.06 51 HIS B O 1
ATOM 2140 N N . ALA B 1 52 ? 15.906 -18.891 -3.77 1 92.06 52 ALA B N 1
ATOM 2141 C CA . ALA B 1 52 ? 16.172 -18.125 -4.977 1 92.06 52 ALA B CA 1
ATOM 2142 C C . ALA B 1 52 ? 16.672 -19.016 -6.109 1 92.06 52 ALA B C 1
ATOM 2144 O O . ALA B 1 52 ? 16.203 -18.906 -7.242 1 92.06 52 ALA B O 1
ATOM 2145 N N . SER B 1 53 ? 17.547 -19.922 -5.789 1 95 53 SER B N 1
ATOM 2146 C CA . SER B 1 53 ? 18.125 -20.766 -6.832 1 95 53 SER B CA 1
ATOM 2147 C C . SER B 1 53 ? 17.078 -21.688 -7.434 1 95 53 SER B C 1
ATOM 2149 O O . SER B 1 53 ? 17.062 -21.922 -8.648 1 95 53 SER B O 1
ATOM 2151 N N . GLN B 1 54 ? 16.219 -22.234 -6.641 1 96.19 54 GLN B N 1
ATOM 2152 C CA . GLN B 1 54 ? 15.141 -23.094 -7.117 1 96.19 54 GLN B CA 1
ATOM 2153 C C . GLN B 1 54 ? 14.172 -22.297 -7.996 1 96.19 54 GLN B C 1
ATOM 2155 O O . GLN B 1 54 ? 13.766 -22.781 -9.062 1 96.19 54 GLN B O 1
ATOM 2160 N N . VAL B 1 55 ? 13.883 -21.109 -7.547 1 97.88 55 VAL B N 1
ATOM 2161 C CA . VAL B 1 55 ? 12.969 -20.25 -8.281 1 97.88 55 VAL B CA 1
ATOM 2162 C C . VAL B 1 55 ? 13.555 -19.906 -9.648 1 97.88 55 VAL B C 1
ATOM 2164 O O . VAL B 1 55 ? 12.891 -20.062 -10.68 1 97.88 55 VAL B O 1
ATOM 2167 N N . GLU B 1 56 ? 14.812 -19.516 -9.672 1 98 56 GLU B N 1
ATOM 2168 C CA . GLU B 1 56 ? 15.484 -19.141 -10.914 1 98 56 GLU B CA 1
ATOM 2169 C C . GLU B 1 56 ? 15.484 -20.297 -11.914 1 98 56 GLU B C 1
ATOM 2171 O O . GLU B 1 56 ? 15.219 -20.094 -13.102 1 98 56 GLU B O 1
ATOM 2176 N N . ALA B 1 57 ? 15.773 -21.484 -11.43 1 98.25 57 ALA B N 1
ATOM 2177 C CA . ALA B 1 57 ? 15.828 -22.656 -12.297 1 98.25 57 ALA B CA 1
ATOM 2178 C C . ALA B 1 57 ? 14.461 -22.969 -12.898 1 98.25 57 ALA B C 1
ATOM 2180 O O . ALA B 1 57 ? 14.359 -23.297 -14.078 1 98.25 57 ALA B O 1
ATOM 2181 N N . VAL B 1 58 ? 13.453 -22.844 -12.102 1 98.56 58 VAL B N 1
ATOM 2182 C CA . VAL B 1 58 ? 12.094 -23.125 -12.562 1 98.56 58 VAL B CA 1
ATOM 2183 C C . VAL B 1 58 ? 11.648 -22.062 -13.562 1 98.56 58 VAL B C 1
ATOM 2185 O O . VAL B 1 58 ? 11.031 -22.375 -14.578 1 98.56 58 VAL B O 1
ATOM 2188 N N . VAL B 1 59 ? 11.992 -20.797 -13.32 1 98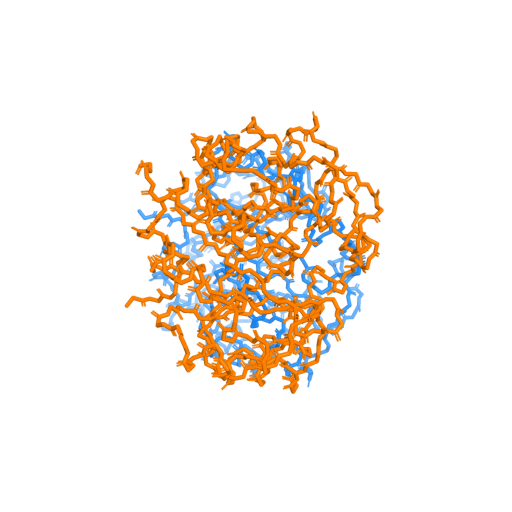.75 59 VAL B N 1
ATOM 2189 C CA . VAL B 1 59 ? 11.672 -19.719 -14.242 1 98.75 59 VAL B CA 1
ATOM 2190 C C . VAL B 1 59 ? 12.32 -19.984 -15.602 1 98.75 59 VAL B C 1
ATOM 2192 O O . VAL B 1 59 ? 11.68 -19.828 -16.641 1 98.75 59 VAL B O 1
ATOM 2195 N N . GLU B 1 60 ? 13.562 -20.406 -15.562 1 98.5 60 GLU B N 1
ATOM 2196 C CA . GLU B 1 60 ? 14.273 -20.719 -16.797 1 98.5 60 GLU B CA 1
ATOM 2197 C C . GLU B 1 60 ? 13.57 -21.844 -17.562 1 98.5 60 GLU B C 1
ATOM 2199 O O . GLU B 1 60 ? 13.406 -21.75 -18.781 1 98.5 60 GLU B O 1
ATOM 2204 N N . ALA B 1 61 ? 13.203 -22.875 -16.875 1 98.69 61 ALA B N 1
ATOM 2205 C CA . ALA B 1 61 ? 12.523 -24 -17.484 1 98.69 61 ALA B CA 1
ATOM 2206 C C . ALA B 1 61 ? 11.195 -23.578 -18.109 1 98.69 61 ALA B C 1
ATOM 2208 O O . ALA B 1 61 ? 10.82 -24.031 -19.188 1 98.69 61 ALA B O 1
ATOM 2209 N N . ILE B 1 62 ? 10.461 -22.703 -17.422 1 98.75 62 ILE B N 1
ATOM 2210 C CA . ILE B 1 62 ? 9.18 -22.203 -17.922 1 98.75 62 ILE B CA 1
ATOM 2211 C C . ILE B 1 62 ? 9.391 -21.469 -19.234 1 98.75 62 ILE B C 1
ATOM 2213 O O . ILE B 1 62 ? 8.633 -21.672 -20.188 1 98.75 62 ILE B O 1
ATOM 2217 N N . ARG B 1 63 ? 10.43 -20.688 -19.312 1 98 63 ARG B N 1
ATOM 2218 C CA . ARG B 1 63 ? 10.695 -19.844 -20.484 1 98 63 ARG B CA 1
ATOM 2219 C C . ARG B 1 63 ? 10.992 -20.703 -21.703 1 98 63 ARG B C 1
ATOM 2221 O O . ARG B 1 63 ? 10.773 -20.266 -22.844 1 98 63 ARG B O 1
ATOM 2228 N N . GLU B 1 64 ? 11.414 -21.844 -21.484 1 97.44 64 GLU B N 1
ATOM 2229 C CA . GLU B 1 64 ? 11.75 -22.734 -22.578 1 97.44 64 GLU B CA 1
ATOM 2230 C C . GLU B 1 64 ? 10.492 -23.312 -23.234 1 97.44 64 GLU B C 1
ATOM 2232 O O . GLU B 1 64 ? 10.523 -23.75 -24.391 1 97.44 64 GLU B O 1
ATOM 2237 N N . VAL B 1 65 ? 9.414 -23.344 -22.531 1 97.56 65 VAL B N 1
ATOM 2238 C CA . VAL B 1 65 ? 8.305 -24.125 -23.047 1 97.56 65 VAL B CA 1
ATOM 2239 C C . VAL B 1 65 ? 7.051 -23.25 -23.141 1 97.56 65 VAL B C 1
ATOM 2241 O O . VAL B 1 65 ? 6.023 -23.672 -23.672 1 97.56 65 VAL B O 1
ATOM 2244 N N . ALA B 1 66 ? 7.039 -22.031 -22.609 1 97.81 66 ALA B N 1
ATOM 2245 C CA . ALA B 1 66 ? 5.867 -21.156 -22.578 1 97.81 66 ALA B CA 1
ATOM 2246 C C . ALA B 1 66 ? 6.242 -19.719 -22.938 1 97.81 66 ALA B C 1
ATOM 2248 O O . ALA B 1 66 ? 7.254 -19.203 -22.453 1 97.81 66 ALA B O 1
ATOM 2249 N N . ASP B 1 67 ? 5.457 -19.062 -23.781 1 97.5 67 ASP B N 1
ATOM 2250 C CA . ASP B 1 67 ? 5.645 -17.672 -24.141 1 97.5 67 ASP B CA 1
ATOM 2251 C C . ASP B 1 67 ? 4.641 -16.766 -23.422 1 97.5 67 ASP B C 1
ATOM 2253 O O . ASP B 1 67 ? 3.869 -16.047 -24.062 1 97.5 67 ASP B O 1
ATOM 2257 N N . VAL B 1 68 ? 4.492 -16.891 -22.156 1 98.44 68 VAL B N 1
ATOM 2258 C CA . VAL B 1 68 ? 3.662 -16.047 -21.297 1 98.44 68 VAL B CA 1
ATOM 2259 C C . VAL B 1 68 ? 4.512 -15.453 -20.188 1 98.44 68 VAL B C 1
ATOM 2261 O O . VAL B 1 68 ? 5.602 -15.945 -19.891 1 98.44 68 VAL B O 1
ATOM 2264 N N . PRO B 1 69 ? 4.059 -14.352 -19.594 1 98.81 69 PRO B N 1
ATOM 2265 C CA . PRO B 1 69 ? 4.824 -13.75 -18.5 1 98.81 69 PRO B CA 1
ATOM 2266 C C . PRO B 1 69 ? 5.031 -14.703 -17.328 1 98.81 69 PRO B C 1
ATOM 2268 O O . PRO B 1 69 ? 4.148 -15.508 -17.016 1 98.81 69 PRO B O 1
ATOM 2271 N N . VAL B 1 70 ? 6.172 -14.578 -16.719 1 98.88 70 VAL B N 1
ATOM 2272 C CA . VAL B 1 70 ? 6.469 -15.281 -15.469 1 98.88 70 VAL B CA 1
ATOM 2273 C C . VAL B 1 70 ? 6.469 -14.297 -14.305 1 98.88 70 VAL B C 1
ATOM 2275 O O . VAL B 1 70 ? 7.203 -13.305 -14.32 1 98.88 70 VAL B O 1
ATOM 2278 N N . ILE B 1 71 ? 5.645 -14.562 -13.312 1 98.94 71 ILE B N 1
ATOM 2279 C CA . ILE B 1 71 ? 5.426 -13.656 -12.188 1 98.94 71 ILE B CA 1
ATOM 2280 C C . ILE B 1 71 ? 5.855 -14.336 -10.891 1 98.94 71 ILE B C 1
ATOM 2282 O O . ILE B 1 71 ? 5.418 -15.445 -10.586 1 98.94 71 ILE B O 1
ATOM 2286 N N . LEU B 1 72 ? 6.695 -13.648 -10.148 1 98.81 72 LEU B N 1
ATOM 2287 C CA . LEU B 1 72 ? 7.105 -14.203 -8.867 1 98.81 72 LEU B CA 1
ATOM 2288 C C . LEU B 1 72 ? 5.996 -14.055 -7.832 1 98.81 72 LEU B C 1
ATOM 2290 O O . LEU B 1 72 ? 5.324 -13.016 -7.777 1 98.81 72 LEU B O 1
ATOM 2294 N N . PHE B 1 73 ? 5.75 -15.062 -7.102 1 98 73 PHE B N 1
ATOM 2295 C CA . PHE B 1 73 ? 4.852 -15.148 -5.957 1 98 73 PHE B CA 1
ATOM 2296 C C . PHE B 1 73 ? 5.609 -15.555 -4.703 1 98 73 PHE B C 1
ATOM 2298 O O . PHE B 1 73 ? 5.434 -16.672 -4.199 1 98 73 PHE B O 1
ATOM 2305 N N . PRO B 1 74 ? 6.371 -14.625 -4.094 1 95.56 74 PRO B N 1
ATOM 2306 C CA . PRO B 1 74 ? 7.367 -15 -3.084 1 95.56 74 PRO B CA 1
ATOM 2307 C C . PRO B 1 74 ? 6.793 -15.016 -1.67 1 95.56 74 PRO B C 1
ATOM 2309 O O . PRO B 1 74 ? 5.793 -14.352 -1.396 1 95.56 74 PRO B O 1
ATOM 2312 N N . ASN B 1 75 ? 7.406 -15.805 -0.797 1 91.06 75 ASN B N 1
ATOM 2313 C CA . ASN B 1 75 ? 7.113 -15.758 0.631 1 91.06 75 ASN B CA 1
ATOM 2314 C C . ASN B 1 75 ? 7.973 -14.719 1.346 1 91.06 75 ASN B C 1
ATOM 2316 O O . ASN B 1 75 ? 7.715 -14.383 2.502 1 91.06 75 ASN B O 1
ATOM 2320 N N . GLY B 1 76 ? 8.922 -14.25 0.696 1 94.62 76 GLY B N 1
ATOM 2321 C CA . GLY B 1 76 ? 9.891 -13.281 1.187 1 94.62 76 GLY B CA 1
ATOM 2322 C C . GLY B 1 76 ? 10.977 -12.953 0.175 1 94.62 76 GLY B C 1
ATOM 2323 O O . GLY B 1 76 ? 10.93 -13.422 -0.966 1 94.62 76 GLY B O 1
ATOM 2324 N N . PRO B 1 77 ? 11.93 -12.156 0.599 1 96.5 77 PRO B N 1
ATOM 2325 C CA . PRO B 1 77 ? 12.969 -11.703 -0.333 1 96.5 77 PRO B CA 1
ATOM 2326 C C . PRO B 1 77 ? 13.758 -12.867 -0.938 1 96.5 77 PRO B C 1
ATOM 2328 O O . PRO B 1 77 ? 14.266 -12.758 -2.055 1 96.5 77 PRO B O 1
ATOM 2331 N N . GLU B 1 78 ? 13.82 -13.922 -0.256 1 95.25 78 GLU B N 1
ATOM 2332 C CA . GLU B 1 78 ? 14.594 -15.078 -0.711 1 95.25 78 GLU B CA 1
ATOM 2333 C C . GLU B 1 78 ? 13.93 -15.742 -1.915 1 95.25 78 GLU B C 1
ATOM 2335 O O . GLU B 1 78 ? 14.555 -16.562 -2.596 1 95.25 78 GLU B O 1
ATOM 2340 N N . GLY B 1 79 ? 12.734 -15.422 -2.189 1 96.38 79 GLY B N 1
ATOM 2341 C CA . GLY B 1 79 ? 12.023 -15.992 -3.322 1 96.38 79 GLY B CA 1
ATOM 2342 C C . GLY B 1 79 ? 12.102 -15.141 -4.57 1 96.38 79 GLY B C 1
ATOM 2343 O O . GLY B 1 79 ? 11.477 -15.453 -5.586 1 96.38 79 GLY B O 1
ATOM 2344 N N . LEU B 1 80 ? 12.844 -14.055 -4.566 1 97.81 80 LEU B N 1
ATOM 2345 C CA . LEU B 1 80 ? 13 -13.172 -5.719 1 97.81 80 LEU B CA 1
ATOM 2346 C C . LEU B 1 80 ? 14.086 -13.695 -6.66 1 97.81 80 LEU B C 1
ATOM 2348 O O . LEU B 1 80 ? 15.078 -14.266 -6.207 1 97.81 80 LEU B O 1
ATOM 2352 N N . ALA B 1 81 ? 13.82 -13.516 -7.914 1 97.31 81 ALA B N 1
ATOM 2353 C CA . ALA B 1 81 ? 14.758 -13.945 -8.953 1 97.31 81 ALA B CA 1
ATOM 2354 C C . ALA B 1 81 ? 14.805 -12.945 -10.102 1 97.31 81 ALA B C 1
ATOM 2356 O O . ALA B 1 81 ? 13.773 -12.406 -10.508 1 97.31 81 ALA B O 1
ATOM 2357 N N . PRO B 1 82 ? 15.992 -12.719 -10.617 1 97.75 82 PRO B N 1
ATOM 2358 C CA . PRO B 1 82 ? 16.156 -11.648 -11.602 1 97.75 82 PRO B CA 1
ATOM 2359 C C . PRO B 1 82 ? 15.602 -12.031 -12.977 1 97.75 82 PRO B C 1
ATOM 2361 O O . PRO B 1 82 ? 15.453 -11.164 -13.844 1 97.75 82 PRO B O 1
ATOM 2364 N N . ASN B 1 83 ? 15.359 -13.297 -13.195 1 98.31 83 ASN B N 1
ATOM 2365 C CA . ASN B 1 83 ? 15.023 -13.719 -14.547 1 98.31 83 ASN B CA 1
ATOM 2366 C C . ASN B 1 83 ? 13.508 -13.805 -14.75 1 98.31 83 ASN B C 1
ATOM 2368 O O . ASN B 1 83 ? 13.039 -14.328 -15.758 1 98.31 83 ASN B O 1
ATOM 2372 N N . ALA B 1 84 ? 12.703 -13.328 -13.82 1 98.56 84 ALA B N 1
ATOM 2373 C CA . ALA B 1 84 ? 11.258 -13.242 -13.992 1 98.56 84 ALA B CA 1
ATOM 2374 C C . ALA B 1 84 ? 10.859 -11.891 -14.586 1 98.56 84 ALA B C 1
ATOM 2376 O O . ALA B 1 84 ? 11.695 -11 -14.727 1 98.56 84 ALA B O 1
ATOM 2377 N N . ASP B 1 85 ? 9.594 -11.797 -14.992 1 98.81 85 ASP B N 1
ATOM 2378 C CA . ASP B 1 85 ? 9.117 -10.57 -15.625 1 98.81 85 ASP B CA 1
ATOM 2379 C C . ASP B 1 85 ? 8.562 -9.602 -14.578 1 98.81 85 ASP B C 1
ATOM 2381 O O . ASP B 1 85 ? 8.664 -8.383 -14.734 1 98.81 85 ASP B O 1
ATOM 2385 N N . ALA B 1 86 ? 7.965 -10.125 -13.578 1 98.88 86 ALA B N 1
ATOM 2386 C CA . ALA B 1 86 ? 7.258 -9.328 -12.578 1 98.88 86 ALA B CA 1
ATOM 2387 C C . ALA B 1 86 ? 7.203 -10.047 -11.234 1 98.88 86 ALA B C 1
ATOM 2389 O O . ALA B 1 86 ? 7.617 -11.203 -11.125 1 98.88 86 ALA B O 1
ATOM 2390 N N . VAL B 1 87 ? 6.82 -9.359 -10.25 1 98.88 87 VAL B N 1
ATOM 2391 C CA . VAL B 1 87 ? 6.578 -9.898 -8.922 1 98.88 87 VAL B CA 1
ATOM 2392 C C . VAL B 1 87 ? 5.238 -9.398 -8.391 1 98.88 87 VAL B C 1
ATOM 2394 O O . VAL B 1 87 ? 4.914 -8.219 -8.531 1 98.88 87 VAL B O 1
ATOM 2397 N N . LEU B 1 88 ? 4.367 -10.305 -7.914 1 98.75 88 LEU B N 1
ATOM 2398 C CA . LEU B 1 88 ? 3.297 -9.828 -7.043 1 98.75 88 LEU B CA 1
ATOM 2399 C C . LEU B 1 88 ? 3.867 -9.242 -5.754 1 98.75 88 LEU B C 1
ATOM 2401 O O . LEU B 1 88 ? 4.168 -9.984 -4.812 1 98.75 88 LEU B O 1
ATOM 2405 N N . PHE B 1 89 ? 4.074 -7.996 -5.785 1 98.81 89 PHE B N 1
ATOM 2406 C CA . PHE B 1 89 ? 4.594 -7.336 -4.59 1 98.81 89 PHE B CA 1
ATOM 2407 C C . PHE B 1 89 ? 3.484 -7.121 -3.568 1 98.81 89 PHE B C 1
ATOM 2409 O O . PHE B 1 89 ? 2.773 -6.113 -3.617 1 98.81 89 PHE B O 1
ATOM 2416 N N . MET B 1 90 ? 3.445 -8.078 -2.598 1 98.31 90 MET B N 1
ATOM 2417 C CA . MET B 1 90 ? 2.223 -8.195 -1.808 1 98.31 90 MET B CA 1
ATOM 2418 C C . MET B 1 90 ? 2.49 -7.875 -0.341 1 98.31 90 MET B C 1
ATOM 2420 O O . MET B 1 90 ? 3.604 -8.078 0.15 1 98.31 90 MET B O 1
ATOM 2424 N N . SER B 1 91 ? 1.562 -7.336 0.289 1 98.75 91 SER B N 1
ATOM 2425 C CA . SER B 1 91 ? 1.443 -7.277 1.742 1 98.75 91 SER B CA 1
ATOM 2426 C C . SER B 1 91 ? 0.333 -8.195 2.242 1 98.75 91 SER B C 1
ATOM 2428 O O . SER B 1 91 ? -0.787 -8.164 1.728 1 98.75 91 SER B O 1
ATOM 2430 N N . LEU B 1 92 ? 0.694 -9.141 3.146 1 98.62 92 LEU B N 1
ATOM 2431 C CA . LEU B 1 92 ? -0.35 -9.938 3.779 1 98.62 92 LEU B CA 1
ATOM 2432 C C . LEU B 1 92 ? -1.113 -9.117 4.812 1 98.62 92 LEU B C 1
ATOM 2434 O O . LEU B 1 92 ? -0.736 -9.078 5.984 1 98.62 92 LEU B O 1
ATOM 2438 N N . LEU B 1 93 ? -2.209 -8.555 4.426 1 98.88 93 LEU B N 1
ATOM 2439 C CA . LEU B 1 93 ? -2.83 -7.441 5.125 1 98.88 93 LEU B CA 1
ATOM 2440 C C . LEU B 1 93 ? -3.443 -7.898 6.445 1 98.88 93 LEU B C 1
ATOM 2442 O O . LEU B 1 93 ? -3.514 -7.125 7.402 1 98.88 93 LEU B O 1
ATOM 2446 N N . ASN B 1 94 ? -3.912 -9.109 6.449 1 98.81 94 ASN B N 1
ATOM 2447 C CA . ASN B 1 94 ? -4.547 -9.555 7.684 1 98.81 94 ASN B CA 1
ATOM 2448 C C . ASN B 1 94 ? -3.629 -10.477 8.484 1 98.81 94 ASN B C 1
ATOM 2450 O O . ASN B 1 94 ? -4.098 -11.398 9.156 1 98.81 94 ASN B O 1
ATOM 2454 N N . SER B 1 95 ? -2.316 -10.297 8.391 1 98.56 95 SER B N 1
ATOM 2455 C CA . SER B 1 95 ? -1.348 -10.984 9.242 1 98.56 95 SER B CA 1
ATOM 2456 C C . SER B 1 95 ? -1.194 -10.273 10.586 1 98.56 95 SER B C 1
ATOM 2458 O O . SER B 1 95 ? -1.32 -9.047 10.664 1 98.56 95 SER B O 1
ATOM 2460 N N . ARG B 1 96 ? -0.873 -11 11.641 1 97.5 96 ARG B N 1
ATOM 2461 C CA . ARG B 1 96 ? -0.54 -10.453 12.953 1 97.5 96 ARG B CA 1
ATOM 2462 C C . ARG B 1 96 ? 0.955 -10.172 13.062 1 97.5 96 ARG B C 1
ATOM 2464 O O . ARG B 1 96 ? 1.408 -9.57 14.039 1 97.5 96 ARG B O 1
ATOM 2471 N N . ASN B 1 97 ? 1.69 -10.648 12.039 1 97.62 97 ASN B N 1
ATOM 2472 C CA . ASN B 1 97 ? 3.145 -10.531 12.008 1 97.62 97 ASN B CA 1
ATOM 2473 C C . ASN B 1 97 ? 3.598 -9.414 11.078 1 97.62 97 ASN B C 1
ATOM 2475 O O . ASN B 1 97 ? 3.373 -9.477 9.867 1 97.62 97 ASN B O 1
ATOM 2479 N N . THR B 1 98 ? 4.305 -8.398 11.633 1 98.06 98 THR B N 1
ATOM 2480 C CA . THR B 1 98 ? 4.715 -7.242 10.836 1 98.06 98 THR B CA 1
ATOM 2481 C C . THR B 1 98 ? 5.672 -7.66 9.727 1 98.06 98 THR B C 1
ATOM 2483 O O . THR B 1 98 ? 5.836 -6.941 8.742 1 98.06 98 THR B O 1
ATOM 2486 N N . TYR B 1 99 ? 6.301 -8.828 9.875 1 97.81 99 TYR B N 1
ATOM 2487 C CA . TYR B 1 99 ? 7.195 -9.32 8.828 1 97.81 99 TYR B CA 1
ATOM 2488 C C . TYR B 1 99 ? 6.48 -9.398 7.488 1 97.81 99 TYR B C 1
ATOM 2490 O O . TYR B 1 99 ? 7.008 -8.953 6.465 1 97.81 99 TYR B O 1
ATOM 2498 N N . TYR B 1 100 ? 5.254 -9.898 7.52 1 97.88 100 TYR B N 1
ATOM 2499 C CA . TYR B 1 100 ? 4.539 -10.156 6.277 1 97.88 100 TYR B CA 1
ATOM 2500 C C . TYR B 1 100 ? 3.738 -8.938 5.844 1 97.88 100 TYR B C 1
ATOM 2502 O O . TYR B 1 100 ? 3.289 -8.852 4.695 1 97.88 100 TYR B O 1
ATOM 2510 N N . LEU B 1 101 ? 3.615 -8.023 6.781 1 98.56 101 LEU B N 1
ATOM 2511 C CA . LEU B 1 101 ? 2.922 -6.785 6.453 1 98.56 101 LEU B CA 1
ATOM 2512 C C . LEU B 1 101 ? 3.855 -5.809 5.75 1 98.56 101 LEU B C 1
ATOM 2514 O O . LEU B 1 101 ? 3.455 -5.137 4.797 1 98.56 101 LEU B O 1
ATOM 2518 N N . ILE B 1 102 ? 5.137 -5.789 6.227 1 98.88 102 ILE B N 1
ATOM 2519 C CA . ILE B 1 102 ? 5.922 -4.695 5.66 1 98.88 102 ILE B CA 1
ATOM 2520 C C . ILE B 1 102 ? 7.402 -5.062 5.676 1 98.88 102 ILE B C 1
ATOM 2522 O O . ILE B 1 102 ? 8.164 -4.625 4.812 1 98.88 102 ILE B O 1
ATOM 2526 N N . GLU B 1 103 ? 7.91 -5.855 6.641 1 98.69 103 GLU B N 1
ATOM 2527 C CA . GLU B 1 103 ? 9.352 -6.02 6.812 1 98.69 103 GLU B CA 1
ATOM 2528 C C . GLU B 1 103 ? 9.961 -6.812 5.66 1 98.69 103 GLU B C 1
ATOM 2530 O O . GLU B 1 103 ? 11.047 -6.492 5.188 1 98.69 103 GLU B O 1
ATOM 2535 N N . ALA B 1 104 ? 9.25 -7.871 5.246 1 98.31 104 ALA B N 1
ATOM 2536 C CA . ALA B 1 104 ? 9.711 -8.609 4.074 1 98.31 104 ALA B CA 1
ATOM 2537 C C . ALA B 1 104 ? 9.781 -7.707 2.848 1 98.31 104 ALA B C 1
ATOM 2539 O O . ALA B 1 104 ? 10.703 -7.824 2.033 1 98.31 104 ALA B O 1
ATOM 2540 N N . GLN B 1 105 ? 8.797 -6.84 2.646 1 98.81 105 GLN B N 1
ATOM 2541 C CA . GLN B 1 105 ? 8.742 -5.906 1.526 1 98.81 105 GLN B CA 1
ATOM 2542 C C . GLN B 1 105 ? 9.914 -4.926 1.57 1 98.81 105 GLN B C 1
ATOM 2544 O O . GLN B 1 105 ? 10.523 -4.641 0.541 1 98.81 105 GLN B O 1
ATOM 2549 N N . VAL B 1 106 ? 10.234 -4.492 2.768 1 98.88 106 VAL B N 1
ATOM 2550 C CA . VAL B 1 106 ? 11.352 -3.576 2.951 1 98.88 106 VAL B CA 1
ATOM 2551 C C . VAL B 1 106 ? 12.656 -4.262 2.543 1 98.88 106 VAL B C 1
ATOM 2553 O O . VAL B 1 106 ? 13.492 -3.666 1.86 1 98.88 106 VAL B O 1
ATOM 2556 N N . LYS B 1 107 ? 12.781 -5.484 2.916 1 98.56 107 LYS B N 1
ATOM 2557 C CA . LYS B 1 107 ? 13.977 -6.246 2.576 1 98.56 107 LYS B CA 1
ATOM 2558 C C . LYS B 1 107 ? 14.031 -6.547 1.081 1 98.56 107 LYS B C 1
ATOM 2560 O O . LYS B 1 107 ? 15.109 -6.559 0.482 1 98.56 107 LYS B O 1
ATOM 2565 N N . GLY B 1 108 ? 12.914 -6.754 0.45 1 98.62 108 GLY B N 1
ATOM 2566 C CA . GLY B 1 108 ? 12.836 -7.199 -0.932 1 98.62 108 GLY B CA 1
ATOM 2567 C C . GLY B 1 108 ? 12.836 -6.055 -1.929 1 98.62 108 GLY B C 1
ATOM 2568 O O . GLY B 1 108 ? 13.281 -6.215 -3.066 1 98.62 108 GLY B O 1
ATOM 2569 N N . ALA B 1 109 ? 12.406 -4.895 -1.544 1 98.88 109 ALA B N 1
ATOM 2570 C CA . ALA B 1 109 ? 12.172 -3.787 -2.465 1 98.88 109 ALA B CA 1
ATOM 2571 C C . ALA B 1 109 ? 13.453 -3.398 -3.191 1 98.88 109 ALA B C 1
ATOM 2573 O O . ALA B 1 109 ? 13.461 -3.223 -4.41 1 98.88 109 ALA B O 1
ATOM 2574 N N . PRO B 1 110 ? 14.617 -3.277 -2.504 1 98.62 110 PRO B N 1
ATOM 2575 C CA . PRO B 1 110 ? 15.852 -2.951 -3.225 1 98.62 110 PRO B CA 1
ATOM 2576 C C . PRO B 1 110 ? 16.219 -4 -4.273 1 98.62 110 PRO B C 1
ATOM 2578 O O . PRO B 1 110 ? 16.766 -3.662 -5.324 1 98.62 110 PRO B O 1
ATOM 2581 N N . LEU B 1 111 ? 15.906 -5.242 -3.998 1 98.38 111 LEU B N 1
ATOM 2582 C CA . LEU B 1 111 ? 16.188 -6.316 -4.949 1 98.38 111 LEU B CA 1
ATOM 2583 C C . LEU B 1 111 ? 15.281 -6.199 -6.176 1 98.38 111 LEU B C 1
ATOM 2585 O O . LEU B 1 111 ? 15.734 -6.406 -7.301 1 98.38 111 LEU B O 1
ATOM 2589 N N . VAL B 1 112 ? 14.031 -5.895 -5.93 1 98.69 112 VAL B N 1
ATOM 2590 C CA . VAL B 1 112 ? 13.094 -5.711 -7.027 1 98.69 112 VAL B CA 1
ATOM 2591 C C . VAL B 1 112 ? 13.602 -4.621 -7.969 1 98.69 112 VAL B C 1
ATOM 2593 O O . VAL B 1 112 ? 13.57 -4.777 -9.188 1 98.69 112 VAL B O 1
ATOM 2596 N N . GLU B 1 113 ? 14.094 -3.504 -7.383 1 98.06 113 GLU B N 1
ATOM 2597 C CA . GLU B 1 113 ? 14.688 -2.422 -8.164 1 98.06 113 GLU B CA 1
ATOM 2598 C C . GLU B 1 113 ? 15.906 -2.908 -8.945 1 98.06 113 GLU B C 1
ATOM 2600 O O . GLU B 1 113 ? 16.016 -2.66 -10.141 1 98.06 113 GLU B O 1
ATOM 2605 N N . ARG B 1 114 ? 16.75 -3.561 -8.297 1 97.81 114 ARG B N 1
ATOM 2606 C CA . ARG B 1 114 ? 18.016 -4.004 -8.883 1 97.81 114 ARG B CA 1
ATOM 2607 C C . ARG B 1 114 ? 17.781 -4.988 -10.023 1 97.81 114 ARG B C 1
ATOM 2609 O O . ARG B 1 114 ? 18.453 -4.938 -11.047 1 97.81 114 ARG B O 1
ATOM 2616 N N . PHE B 1 115 ? 16.797 -5.902 -9.844 1 98.25 115 PHE B N 1
ATOM 2617 C CA . PHE B 1 115 ? 16.516 -6.949 -10.82 1 98.25 115 PHE B CA 1
ATOM 2618 C C . PHE B 1 115 ? 15.727 -6.395 -11.992 1 98.25 115 PHE B C 1
ATOM 2620 O O . PHE B 1 115 ? 15.617 -7.043 -13.039 1 98.25 115 PHE B O 1
ATOM 2627 N N . GLY B 1 116 ? 15.141 -5.172 -11.828 1 98.19 116 GLY B N 1
ATOM 2628 C CA . GLY B 1 116 ? 14.32 -4.59 -12.883 1 98.19 116 GLY B CA 1
ATOM 2629 C C . GLY B 1 116 ? 12.984 -5.285 -13.055 1 98.19 116 GLY B C 1
ATOM 2630 O O . GLY B 1 116 ? 12.445 -5.332 -14.164 1 98.19 116 GLY B O 1
ATOM 2631 N N . LEU B 1 117 ? 12.461 -5.895 -12 1 98.69 117 LEU B N 1
ATOM 2632 C CA . LEU B 1 117 ? 11.164 -6.559 -12.031 1 98.69 117 LEU B CA 1
ATOM 2633 C C . LEU B 1 117 ? 10.023 -5.543 -12.031 1 98.69 117 LEU B C 1
ATOM 2635 O O . LEU B 1 117 ? 10.094 -4.535 -11.32 1 98.69 117 LEU B O 1
ATOM 2639 N N . GLU B 1 118 ? 9.008 -5.801 -12.836 1 98.81 118 GLU B N 1
ATOM 2640 C CA . GLU B 1 118 ? 7.781 -5.039 -12.648 1 98.81 118 GLU B CA 1
ATOM 2641 C C . GLU B 1 118 ? 7.086 -5.426 -11.344 1 98.81 118 GLU B C 1
ATOM 2643 O O . GLU B 1 118 ? 6.844 -6.609 -11.094 1 98.81 118 GLU B O 1
ATOM 2648 N N . SER B 1 119 ? 6.801 -4.457 -10.539 1 98.69 119 SER B N 1
ATOM 2649 C CA . SER B 1 119 ? 6.059 -4.715 -9.312 1 98.69 119 SER B CA 1
ATOM 2650 C C . SER B 1 119 ? 4.555 -4.582 -9.531 1 98.69 119 SER B C 1
ATOM 2652 O O . SER B 1 119 ? 4.094 -3.6 -10.117 1 98.69 119 SER B O 1
ATOM 2654 N N . ILE B 1 120 ? 3.812 -5.527 -9.133 1 98.88 120 ILE B N 1
ATOM 2655 C CA . ILE B 1 120 ? 2.355 -5.453 -9.109 1 98.88 120 ILE B CA 1
ATOM 2656 C C . ILE B 1 120 ? 1.87 -5.324 -7.664 1 98.88 120 ILE B C 1
ATOM 2658 O O . ILE B 1 120 ? 1.786 -6.32 -6.941 1 98.88 120 ILE B O 1
ATOM 2662 N N . PRO B 1 121 ? 1.605 -4.137 -7.219 1 98.94 121 PRO B N 1
ATOM 2663 C CA . PRO B 1 121 ? 1.192 -3.93 -5.828 1 98.94 121 PRO B CA 1
ATOM 2664 C C . PRO B 1 121 ? -0.107 -4.652 -5.484 1 98.94 121 PRO B C 1
ATOM 2666 O O . PRO B 1 121 ? -1.141 -4.406 -6.113 1 98.94 121 PRO B O 1
ATOM 2669 N N . THR B 1 122 ? -0.038 -5.516 -4.457 1 98.94 122 THR B N 1
ATOM 2670 C CA . THR B 1 122 ? -1.153 -6.426 -4.215 1 98.94 122 THR B CA 1
ATOM 2671 C C . THR B 1 122 ? -1.437 -6.547 -2.721 1 98.94 122 THR B C 1
ATOM 2673 O O . THR B 1 122 ? -0.528 -6.809 -1.93 1 98.94 122 THR B O 1
ATOM 2676 N N . GLY B 1 123 ? -2.709 -6.219 -2.336 1 98.94 123 GLY B N 1
ATOM 2677 C CA . GLY B 1 123 ? -3.176 -6.633 -1.022 1 98.94 123 GLY B CA 1
ATOM 2678 C C . GLY B 1 123 ? -3.537 -8.102 -0.955 1 98.94 123 GLY B C 1
ATOM 2679 O O . GLY B 1 123 ? -4.438 -8.562 -1.664 1 98.94 123 GLY B O 1
ATOM 2680 N N . TYR B 1 124 ? -2.766 -8.867 -0.176 1 98.81 124 TYR B N 1
ATOM 2681 C CA . TYR B 1 124 ? -2.967 -10.305 -0.012 1 98.81 124 TYR B CA 1
ATOM 2682 C C . TYR B 1 124 ? -3.814 -10.594 1.221 1 98.81 124 TYR B C 1
ATOM 2684 O O . TYR B 1 124 ? -3.486 -10.156 2.326 1 98.81 124 TYR B O 1
ATOM 2692 N N . LEU B 1 125 ? -4.961 -11.297 1.029 1 98.81 125 LEU B N 1
ATOM 2693 C CA . LEU B 1 125 ? -5.898 -11.609 2.104 1 98.81 125 LEU B CA 1
ATOM 2694 C C . LEU B 1 125 ? -6.121 -13.117 2.199 1 98.81 125 LEU B C 1
ATOM 2696 O O . LEU B 1 125 ? -6.457 -13.766 1.205 1 98.81 125 LEU B O 1
ATOM 2700 N N . ILE B 1 126 ? -5.914 -13.594 3.391 1 98.56 126 ILE B N 1
ATOM 2701 C CA . ILE B 1 126 ? -6.254 -14.984 3.654 1 98.56 126 ILE B CA 1
ATOM 2702 C C . ILE B 1 126 ? -7.668 -15.078 4.223 1 98.56 126 ILE B C 1
ATOM 2704 O O . ILE B 1 126 ? -7.949 -14.539 5.297 1 98.56 126 ILE B O 1
ATOM 2708 N N . VAL B 1 127 ? -8.555 -15.734 3.498 1 98.62 127 VAL B N 1
ATOM 2709 C CA . VAL B 1 127 ? -9.969 -15.812 3.865 1 98.62 127 VAL B CA 1
ATOM 2710 C C . VAL B 1 127 ? -10.391 -17.281 3.969 1 98.62 127 VAL B C 1
ATOM 2712 O O . VAL B 1 127 ? -9.734 -18.156 3.406 1 98.62 127 VAL B O 1
ATOM 2715 N N . GLY B 1 128 ? -11.414 -17.531 4.688 1 97.56 128 GLY B N 1
ATOM 2716 C CA . GLY B 1 128 ? -11.891 -18.891 4.871 1 97.56 128 GLY B CA 1
ATOM 2717 C C . GLY B 1 128 ? -11.594 -19.438 6.25 1 97.56 128 GLY B C 1
ATOM 2718 O O . GLY B 1 128 ? -11.977 -18.844 7.262 1 97.56 128 GLY B O 1
ATOM 2719 N N . GLU B 1 129 ? -10.859 -20.531 6.277 1 94.31 129 GLU B N 1
ATOM 2720 C CA . GLU B 1 129 ? -10.609 -21.219 7.543 1 94.31 129 GLU B CA 1
ATOM 2721 C C . GLU B 1 129 ? -9.117 -21.281 7.859 1 94.31 129 GLU B C 1
ATOM 2723 O O . GLU B 1 129 ? -8.289 -21.328 6.953 1 94.31 129 GLU B O 1
ATOM 2728 N N . TRP B 1 130 ? -8.867 -21.312 9.141 1 93.56 130 TRP B N 1
ATOM 2729 C CA . TRP B 1 130 ? -7.492 -21.5 9.594 1 93.56 130 TRP B CA 1
ATOM 2730 C C . TRP B 1 130 ? -7.039 -22.938 9.344 1 93.56 130 TRP B C 1
ATOM 2732 O O . TRP B 1 130 ? -7.852 -23.859 9.367 1 93.56 130 TRP B O 1
ATOM 2742 N N . GLY B 1 131 ? -5.664 -23.094 9.141 1 92.69 131 GLY B N 1
ATOM 2743 C CA . GLY B 1 131 ? -5.133 -24.438 9.055 1 92.69 131 GLY B CA 1
ATOM 2744 C C . GLY B 1 131 ? -4.391 -24.703 7.762 1 92.69 131 GLY B C 1
ATOM 2745 O O . GLY B 1 131 ? -3.705 -25.719 7.633 1 92.69 131 GLY B O 1
ATOM 2746 N N . THR B 1 132 ? -4.566 -23.844 6.801 1 90.19 132 THR B N 1
ATOM 2747 C CA . THR B 1 132 ? -3.781 -23.984 5.582 1 90.19 132 THR B CA 1
ATOM 2748 C C . THR B 1 132 ? -2.34 -23.531 5.812 1 90.19 132 THR B C 1
ATOM 2750 O O . THR B 1 132 ? -2.049 -22.844 6.789 1 90.19 132 THR B O 1
ATOM 2753 N N . THR B 1 133 ? -1.458 -23.906 4.926 1 89.25 133 THR B N 1
ATOM 2754 C CA . THR B 1 133 ? -0.052 -23.547 5.059 1 89.25 133 THR B CA 1
ATOM 2755 C C . THR B 1 133 ? 0.104 -22.031 5.129 1 89.25 133 THR B C 1
ATOM 2757 O O . THR B 1 133 ? 0.79 -21.5 6.012 1 89.25 133 THR B O 1
ATOM 2760 N N . VAL B 1 134 ? -0.532 -21.328 4.258 1 92.12 134 VAL B N 1
ATOM 2761 C CA . VAL B 1 134 ? -0.347 -19.891 4.156 1 92.12 134 VAL B CA 1
ATOM 2762 C C . VAL B 1 134 ? -0.912 -19.203 5.398 1 92.12 134 VAL B C 1
ATOM 2764 O O . VAL B 1 134 ? -0.36 -18.203 5.875 1 92.12 134 VAL B O 1
ATOM 2767 N N . SER B 1 135 ? -2.049 -19.688 5.996 1 94.75 135 SER B N 1
ATOM 2768 C CA . SER B 1 135 ? -2.609 -19.062 7.191 1 94.75 135 SER B CA 1
ATOM 2769 C C . SER B 1 135 ? -1.691 -19.25 8.391 1 94.75 135 SER B C 1
ATOM 2771 O O . SER B 1 135 ? -1.526 -18.344 9.203 1 94.75 135 SER B O 1
ATOM 2773 N N . VAL B 1 136 ? -1.037 -20.438 8.477 1 94.56 136 VAL B N 1
ATOM 2774 C CA . VAL B 1 136 ? -0.191 -20.766 9.625 1 94.56 136 VAL B CA 1
ATOM 2775 C C . VAL B 1 136 ? 1.145 -20.031 9.492 1 94.56 136 VAL B C 1
ATOM 2777 O O . VAL B 1 136 ? 1.55 -19.297 10.398 1 94.56 136 VAL B O 1
ATOM 2780 N N . VAL B 1 137 ? 1.77 -20.172 8.344 1 92.56 137 VAL B N 1
ATOM 2781 C CA . VAL B 1 137 ? 3.084 -19.562 8.125 1 92.56 137 VAL B CA 1
ATOM 2782 C C . VAL B 1 137 ? 2.975 -18.047 8.188 1 92.56 137 VAL B C 1
ATOM 2784 O O . VAL B 1 137 ? 3.838 -17.375 8.758 1 92.56 137 VAL B O 1
ATOM 2787 N N . GLY B 1 138 ? 1.881 -17.516 7.613 1 94.94 138 GLY B N 1
ATOM 2788 C CA . GLY B 1 138 ? 1.692 -16.078 7.539 1 94.94 138 GLY B CA 1
ATOM 2789 C C . GLY B 1 138 ? 1.159 -15.477 8.82 1 94.94 138 GLY B C 1
ATOM 2790 O O . GLY B 1 138 ? 1.009 -14.258 8.93 1 94.94 138 GLY B O 1
ATOM 2791 N N . ASP B 1 139 ? 0.871 -16.422 9.773 1 97 139 ASP B N 1
ATOM 2792 C CA . ASP B 1 139 ? 0.247 -15.961 11.008 1 97 139 ASP B CA 1
ATOM 2793 C C . ASP B 1 139 ? -0.969 -15.078 10.719 1 97 139 ASP B C 1
ATOM 2795 O O . ASP B 1 139 ? -1.073 -13.961 11.234 1 97 139 ASP B O 1
ATOM 2799 N N . ALA B 1 140 ? -1.805 -15.523 9.859 1 97.19 140 ALA B N 1
ATOM 2800 C CA . ALA B 1 140 ? -2.934 -14.742 9.367 1 97.19 140 ALA B CA 1
ATOM 2801 C C . ALA B 1 140 ? -4.078 -14.734 10.367 1 97.19 140 ALA B C 1
ATOM 2803 O O . ALA B 1 140 ? -4.359 -15.75 11.008 1 97.19 140 ALA B O 1
ATOM 2804 N N . ARG B 1 141 ? -4.758 -13.641 10.602 1 97.19 141 ARG B N 1
ATOM 2805 C CA . ARG B 1 141 ? -6.105 -13.562 11.156 1 97.19 141 ARG B CA 1
ATOM 2806 C C . ARG B 1 141 ? -7.152 -13.875 10.086 1 97.19 141 ARG B C 1
ATOM 2808 O O . ARG B 1 141 ? -7.75 -12.953 9.516 1 97.19 141 ARG B O 1
ATOM 2815 N N . VAL B 1 142 ? -7.312 -15.102 9.914 1 98.12 142 VAL B N 1
ATOM 2816 C CA . VAL B 1 142 ? -8.148 -15.531 8.797 1 98.12 142 VAL B CA 1
ATOM 2817 C C . VAL B 1 142 ? -9.539 -14.914 8.922 1 98.12 142 VAL B C 1
ATOM 2819 O O . VAL B 1 142 ? -10.109 -14.867 10.016 1 98.12 142 VAL B O 1
ATOM 2822 N N . ILE B 1 143 ? -10.094 -14.438 7.836 1 98.69 143 ILE B N 1
ATOM 2823 C CA . ILE B 1 143 ? -11.43 -13.844 7.812 1 98.69 143 ILE B CA 1
ATOM 2824 C C . ILE B 1 143 ? -12.43 -14.852 7.25 1 98.69 143 ILE B C 1
ATOM 2826 O O . ILE B 1 143 ? -12.297 -15.289 6.102 1 98.69 143 ILE B O 1
ATOM 2830 N N . PRO B 1 144 ? -13.406 -15.227 8.016 1 97.94 144 PRO B N 1
ATOM 2831 C CA . PRO B 1 144 ? -14.414 -16.156 7.508 1 97.94 144 PRO B CA 1
ATOM 2832 C C . PRO B 1 144 ? -15.133 -15.633 6.27 1 97.94 144 PRO B C 1
ATOM 2834 O O . PRO B 1 144 ? -15.359 -14.422 6.148 1 97.94 144 PRO B O 1
ATOM 2837 N N . PHE B 1 145 ? -15.602 -16.531 5.434 1 97.94 145 PHE B N 1
ATOM 2838 C CA . PHE B 1 145 ? -16.203 -16.203 4.156 1 97.94 145 PHE B CA 1
ATOM 2839 C C . PHE B 1 145 ? -17.453 -15.344 4.363 1 97.94 145 PHE B C 1
ATOM 2841 O O . PHE B 1 145 ? -17.797 -14.516 3.514 1 97.94 145 PHE B O 1
ATOM 2848 N N . ASP B 1 146 ? -18.109 -15.5 5.438 1 97.69 146 ASP B N 1
ATOM 2849 C CA . ASP B 1 146 ? -19.391 -14.836 5.625 1 97.69 146 ASP B CA 1
ATOM 2850 C C . ASP B 1 146 ? -19.203 -13.438 6.219 1 97.69 146 ASP B C 1
ATOM 2852 O O . ASP B 1 146 ? -20.172 -12.719 6.445 1 97.69 146 ASP B O 1
ATOM 2856 N N . ARG B 1 147 ? -17.984 -13.086 6.516 1 98.38 147 ARG B N 1
ATOM 2857 C CA . ARG B 1 147 ? -17.703 -11.727 6.957 1 98.38 147 ARG B CA 1
ATOM 2858 C C . ARG B 1 147 ? -17.312 -10.836 5.773 1 98.38 147 ARG B C 1
ATOM 2860 O O . ARG B 1 147 ? -16.25 -10.219 5.781 1 98.38 147 ARG B O 1
ATOM 2867 N N . VAL B 1 148 ? -18.219 -10.727 4.902 1 98.62 148 VAL B N 1
ATOM 2868 C CA . VAL B 1 148 ? -18 -10.102 3.602 1 98.62 148 VAL B CA 1
ATOM 2869 C C . VAL B 1 148 ? -17.594 -8.641 3.789 1 98.62 148 VAL B C 1
ATOM 2871 O O . VAL B 1 148 ? -16.672 -8.156 3.125 1 98.62 148 VAL B O 1
ATOM 2874 N N . GLU B 1 149 ? -18.234 -7.98 4.77 1 98.56 149 GLU B N 1
ATOM 2875 C CA . GLU B 1 149 ? -17.969 -6.562 4.973 1 98.56 149 GLU B CA 1
ATOM 2876 C C . GLU B 1 149 ? -16.547 -6.336 5.473 1 98.56 149 GLU B C 1
ATOM 2878 O O . GLU B 1 149 ? -15.914 -5.328 5.133 1 98.56 149 GLU B O 1
ATOM 2883 N N . VAL B 1 150 ? -16.047 -7.273 6.266 1 98.75 150 VAL B N 1
ATOM 2884 C CA . VAL B 1 150 ? -14.688 -7.188 6.762 1 98.75 150 VAL B CA 1
ATOM 2885 C C . VAL B 1 150 ? -13.703 -7.379 5.609 1 98.75 150 VAL B C 1
ATOM 2887 O O . VAL B 1 150 ? -12.734 -6.625 5.477 1 98.75 150 VAL B O 1
ATOM 2890 N N . ILE B 1 151 ? -14.008 -8.328 4.742 1 98.94 151 ILE B N 1
ATOM 2891 C CA . ILE B 1 151 ? -13.164 -8.602 3.586 1 98.94 151 ILE B CA 1
ATOM 2892 C C . ILE B 1 151 ? -13.125 -7.383 2.672 1 98.94 151 ILE B C 1
ATOM 2894 O O . ILE B 1 151 ? -12.047 -6.953 2.244 1 98.94 151 ILE B O 1
ATOM 2898 N N . VAL B 1 152 ? -14.25 -6.801 2.467 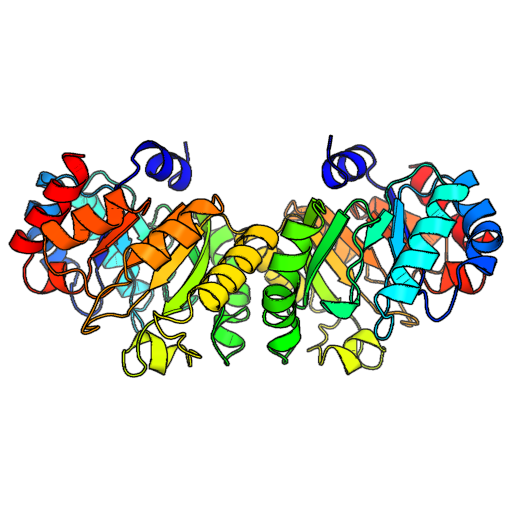1 98.88 152 VAL B N 1
ATOM 2899 C CA . VAL B 1 152 ? -14.352 -5.637 1.598 1 98.88 152 VAL B CA 1
ATOM 2900 C C . VAL B 1 152 ? -13.602 -4.461 2.219 1 98.88 152 VAL B C 1
ATOM 2902 O O . VAL B 1 152 ? -12.938 -3.697 1.513 1 98.88 152 VAL B O 1
ATOM 2905 N N . ALA B 1 153 ? -13.68 -4.328 3.518 1 98.94 153 ALA B N 1
ATOM 2906 C CA . ALA B 1 153 ? -12.977 -3.244 4.195 1 98.94 153 ALA B CA 1
ATOM 2907 C C . ALA B 1 153 ? -11.469 -3.369 4.004 1 98.94 153 ALA B C 1
ATOM 2909 O O . ALA B 1 153 ? -10.781 -2.373 3.764 1 98.94 153 ALA B O 1
ATOM 2910 N N . TYR B 1 154 ? -10.961 -4.594 4.102 1 98.94 154 TYR B N 1
ATOM 2911 C CA . TYR B 1 154 ? -9.547 -4.824 3.842 1 98.94 154 TYR B CA 1
ATOM 2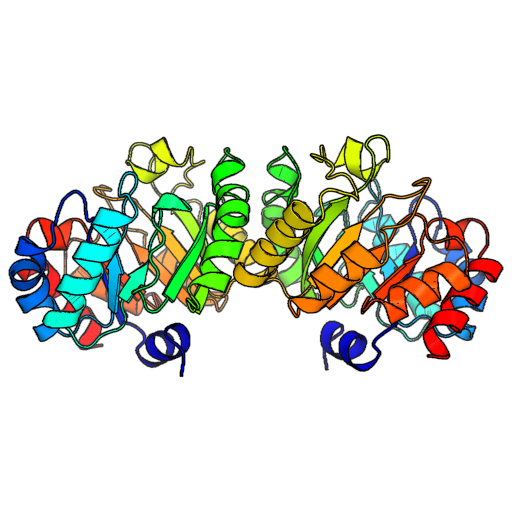912 C C . TYR B 1 154 ? -9.195 -4.484 2.398 1 98.94 154 TYR B C 1
ATOM 2914 O O . TYR B 1 154 ? -8.164 -3.863 2.135 1 98.94 154 TYR B O 1
ATOM 2922 N N . ALA B 1 155 ? -10.047 -4.883 1.5 1 98.94 155 ALA B N 1
ATOM 2923 C CA . ALA B 1 155 ? -9.805 -4.605 0.086 1 98.94 155 ALA B CA 1
ATOM 2924 C C . ALA B 1 155 ? -9.82 -3.104 -0.186 1 98.94 155 ALA B C 1
ATOM 2926 O O . ALA B 1 155 ? -9 -2.6 -0.963 1 98.94 155 ALA B O 1
ATOM 2927 N N . LEU B 1 156 ? -10.734 -2.42 0.453 1 98.94 156 LEU B N 1
ATOM 2928 C CA . LEU B 1 156 ? -10.797 -0.968 0.316 1 98.94 156 LEU B CA 1
ATOM 2929 C C . LEU B 1 156 ? -9.531 -0.315 0.857 1 98.94 156 LEU B C 1
ATOM 2931 O O . LEU B 1 156 ? -9.016 0.631 0.26 1 98.94 156 LEU B O 1
ATOM 2935 N N . ALA B 1 157 ? -9.062 -0.852 1.979 1 98.94 157 ALA B N 1
ATOM 2936 C CA . ALA B 1 157 ? -7.812 -0.326 2.531 1 98.94 157 ALA B CA 1
ATOM 2937 C C . ALA B 1 157 ? -6.664 -0.488 1.54 1 98.94 157 ALA B C 1
ATOM 2939 O O . ALA B 1 157 ? -5.875 0.438 1.337 1 98.94 157 ALA B O 1
ATOM 2940 N N . ALA B 1 158 ? -6.594 -1.657 0.926 1 98.94 158 ALA B N 1
ATOM 2941 C CA . ALA B 1 158 ? -5.574 -1.895 -0.092 1 98.94 158 ALA B CA 1
ATOM 2942 C C . ALA B 1 158 ? -5.68 -0.874 -1.221 1 98.94 158 ALA B C 1
ATOM 2944 O O . ALA B 1 158 ? -4.68 -0.26 -1.604 1 98.94 158 ALA B O 1
ATOM 2945 N N . LYS B 1 159 ? -6.867 -0.667 -1.704 1 98.88 159 LYS B N 1
ATOM 2946 C CA . LYS B 1 159 ? -7.129 0.269 -2.793 1 98.88 159 LYS B CA 1
ATOM 2947 C C . LYS B 1 159 ? -6.688 1.683 -2.422 1 98.88 159 LYS B C 1
ATOM 2949 O O . LYS B 1 159 ? -5.965 2.334 -3.18 1 98.88 159 LYS B O 1
ATOM 2954 N N . HIS B 1 160 ? -7.059 2.09 -1.277 1 98.88 160 HIS B N 1
ATOM 2955 C CA . HIS B 1 160 ? -6.785 3.463 -0.864 1 98.88 160 HIS B CA 1
ATOM 2956 C C . HIS B 1 160 ? -5.312 3.65 -0.52 1 98.88 160 HIS B C 1
ATOM 2958 O O . HIS B 1 160 ? -4.801 4.773 -0.54 1 98.88 160 HIS B O 1
ATOM 2964 N N . LEU B 1 161 ? -4.613 2.545 -0.224 1 98.88 161 LEU B N 1
ATOM 2965 C CA . LEU B 1 161 ? -3.178 2.607 0.013 1 98.88 161 LEU B CA 1
ATOM 2966 C C . LEU B 1 161 ? -2.408 2.588 -1.305 1 98.88 161 LEU B C 1
ATOM 2968 O O . LEU B 1 161 ? -1.181 2.703 -1.313 1 98.88 161 LEU B O 1
ATOM 2972 N N . GLY B 1 162 ? -3.119 2.418 -2.424 1 98.75 162 GLY B N 1
ATOM 2973 C CA . GLY B 1 162 ? -2.488 2.559 -3.727 1 98.75 162 GLY B CA 1
ATOM 2974 C C . GLY B 1 162 ? -2.256 1.229 -4.422 1 98.75 162 GLY B C 1
ATOM 2975 O O . GLY B 1 162 ? -1.728 1.19 -5.535 1 98.75 162 GLY B O 1
ATOM 2976 N N . MET B 1 163 ? -2.699 0.15 -3.803 1 98.88 163 MET B N 1
ATOM 2977 C CA . MET B 1 163 ? -2.508 -1.156 -4.426 1 98.88 163 MET B CA 1
ATOM 2978 C C . MET B 1 163 ? -3.455 -1.339 -5.605 1 98.88 163 MET B C 1
ATOM 2980 O O . MET B 1 163 ? -4.57 -0.815 -5.602 1 98.88 163 MET B O 1
ATOM 2984 N N . LYS B 1 164 ? -3.004 -2.084 -6.578 1 98.75 164 LYS B N 1
ATOM 2985 C CA . LYS B 1 164 ? -3.752 -2.254 -7.816 1 98.75 164 LYS B CA 1
ATOM 2986 C C . LYS B 1 164 ? -4.594 -3.527 -7.785 1 98.75 164 LYS B C 1
ATOM 2988 O O . LYS B 1 164 ? -5.621 -3.617 -8.453 1 98.75 164 LYS B O 1
ATOM 2993 N N . ALA B 1 165 ? -4.133 -4.5 -6.973 1 98.94 165 ALA B N 1
ATOM 2994 C CA . ALA B 1 165 ? -4.785 -5.809 -6.953 1 98.94 165 ALA B CA 1
ATOM 2995 C C . ALA B 1 165 ? -5.059 -6.266 -5.523 1 98.94 165 ALA B C 1
ATOM 2997 O O . ALA B 1 165 ? -4.387 -5.82 -4.586 1 98.94 165 ALA B O 1
ATOM 2998 N N . VAL B 1 166 ? -6.094 -7.043 -5.371 1 98.94 166 VAL B N 1
ATOM 2999 C CA . VAL B 1 166 ? -6.375 -7.785 -4.145 1 98.94 166 VAL B CA 1
ATOM 3000 C C . VAL B 1 166 ? -6.445 -9.281 -4.445 1 98.94 166 VAL B C 1
ATOM 3002 O O . VAL B 1 166 ? -7.16 -9.703 -5.359 1 98.94 166 VAL B O 1
ATOM 3005 N N . TYR B 1 167 ? -5.652 -10.039 -3.775 1 98.94 167 TYR B N 1
ATOM 3006 C CA . TYR B 1 167 ? -5.645 -11.5 -3.898 1 98.94 167 TYR B CA 1
ATOM 3007 C C . TYR B 1 167 ? -6.426 -12.148 -2.764 1 98.94 167 TYR B C 1
ATOM 3009 O O . TYR B 1 167 ? -5.98 -12.141 -1.612 1 98.94 167 TYR B O 1
ATOM 3017 N N . LEU B 1 168 ? -7.617 -12.609 -3.078 1 98.94 168 LEU B N 1
ATOM 3018 C CA . LEU B 1 168 ? -8.414 -13.398 -2.152 1 98.94 168 LEU B CA 1
ATOM 3019 C C . LEU B 1 168 ? -7.961 -14.859 -2.152 1 98.94 168 LEU B C 1
ATOM 3021 O O . LEU B 1 168 ? -8.227 -15.594 -3.105 1 98.94 168 LEU B O 1
ATOM 3025 N N . GLU B 1 169 ? -7.324 -15.266 -1.053 1 98.19 169 GLU B N 1
ATOM 3026 C CA . GLU B 1 169 ? -6.699 -16.578 -0.957 1 98.19 169 GLU B CA 1
ATOM 3027 C C . GLU B 1 169 ? -7.41 -17.453 0.072 1 98.19 169 GLU B C 1
ATOM 3029 O O . GLU B 1 169 ? -7.391 -17.156 1.269 1 98.19 169 GLU B O 1
ATOM 3034 N N . ALA B 1 170 ? -8 -18.516 -0.406 1 97.31 170 ALA B N 1
ATOM 3035 C CA . ALA B 1 170 ? -8.586 -19.5 0.517 1 97.31 170 ALA B CA 1
ATOM 3036 C C . ALA B 1 170 ? -7.527 -20.453 1.05 1 97.31 170 ALA B C 1
ATOM 3038 O O . ALA B 1 170 ? -7.727 -21.109 2.078 1 97.31 170 ALA B O 1
ATOM 3039 N N . GLY B 1 171 ? -6.445 -20.531 0.386 1 93.5 171 GLY B N 1
ATOM 3040 C CA . GLY B 1 171 ? -5.348 -21.391 0.804 1 93.5 171 GLY B CA 1
ATOM 3041 C C . GLY B 1 171 ? -5.27 -22.688 0.011 1 93.5 171 GLY B C 1
ATOM 3042 O O . GLY B 1 171 ? -6.297 -23.234 -0.394 1 93.5 171 GLY B O 1
ATOM 3043 N N . SER B 1 172 ? -4.027 -23.141 -0.187 1 87.94 172 SER B N 1
ATOM 3044 C CA . SER B 1 172 ? -3.826 -24.438 -0.818 1 87.94 172 SER B CA 1
ATOM 3045 C C . SER B 1 172 ? -4.52 -25.547 -0.033 1 87.94 172 SER B C 1
ATOM 3047 O O . SER B 1 172 ? -4.371 -25.625 1.188 1 87.94 172 SER B O 1
ATOM 3049 N N . GLY B 1 173 ? -5.332 -26.359 -0.718 1 83.44 173 GLY B N 1
ATOM 3050 C CA . GLY B 1 173 ? -5.996 -27.469 -0.069 1 83.44 173 GLY B CA 1
ATOM 3051 C C . GLY B 1 173 ? -7.25 -27.078 0.683 1 83.44 173 GLY B C 1
ATOM 3052 O O . GLY B 1 173 ? -7.863 -27.906 1.362 1 83.44 173 GLY B O 1
ATOM 3053 N N . ALA B 1 174 ? -7.609 -25.797 0.623 1 90.75 174 ALA B N 1
ATOM 3054 C CA . ALA B 1 174 ? -8.836 -25.344 1.28 1 90.75 174 ALA B CA 1
ATOM 3055 C C . ALA B 1 174 ? -10.031 -26.188 0.847 1 90.75 174 ALA B C 1
ATOM 3057 O O . ALA B 1 174 ? -10.148 -26.562 -0.326 1 90.75 174 ALA B O 1
ATOM 3058 N N . PRO B 1 175 ? -10.906 -26.484 1.757 1 90.56 175 PRO B N 1
ATOM 3059 C CA . PRO B 1 175 ? -12.062 -27.312 1.411 1 90.56 175 PRO B CA 1
ATOM 3060 C C . PRO B 1 175 ? -13.023 -26.625 0.45 1 90.56 175 PRO B C 1
ATOM 3062 O O . PRO B 1 175 ? -13.758 -27.281 -0.289 1 90.56 175 PRO B O 1
ATOM 3065 N N . GLU B 1 176 ? -13.07 -25.312 0.499 1 94.25 176 GLU B N 1
ATOM 3066 C CA . GLU B 1 176 ? -13.945 -24.531 -0.359 1 94.25 176 GLU B CA 1
ATOM 3067 C C . GLU B 1 176 ? -13.211 -23.297 -0.911 1 94.25 176 GLU B C 1
ATOM 3069 O O . GLU B 1 176 ? -12.367 -22.719 -0.233 1 94.25 176 GLU B O 1
ATOM 3074 N N . PRO B 1 177 ? -13.594 -22.969 -2.158 1 97.19 177 PRO B N 1
ATOM 3075 C CA . PRO B 1 177 ? -13.062 -21.703 -2.684 1 97.19 177 PRO B CA 1
ATOM 3076 C C . PRO B 1 177 ? -13.742 -20.484 -2.09 1 97.19 177 PRO B C 1
ATOM 3078 O O . PRO B 1 177 ? -14.773 -20.609 -1.415 1 97.19 177 PRO B O 1
ATOM 3081 N N . VAL B 1 178 ? -13.164 -19.297 -2.346 1 98.5 178 VAL B N 1
ATOM 3082 C CA . VAL B 1 178 ? -13.828 -18.031 -2.012 1 98.5 178 VAL B CA 1
ATOM 3083 C C . VAL B 1 178 ? -15.211 -17.984 -2.662 1 98.5 178 VAL B C 1
ATOM 3085 O O . VAL B 1 178 ? -15.352 -18.297 -3.846 1 98.5 178 VAL B O 1
ATOM 3088 N N . PRO B 1 179 ? -16.25 -17.656 -1.926 1 98.5 179 PRO B N 1
ATOM 3089 C CA . PRO B 1 179 ? -17.594 -17.609 -2.514 1 98.5 179 PRO B CA 1
ATOM 3090 C C . PRO B 1 179 ? -17.75 -16.5 -3.553 1 98.5 179 PRO B C 1
ATOM 3092 O O . PRO B 1 179 ? -17.188 -15.414 -3.391 1 98.5 179 PRO B O 1
ATOM 3095 N N . PRO B 1 180 ? -18.562 -16.781 -4.574 1 98.62 180 PRO B N 1
ATOM 3096 C CA . PRO B 1 180 ? -18.781 -15.797 -5.633 1 98.62 180 PRO B CA 1
ATOM 3097 C C . PRO B 1 180 ? -19.281 -14.461 -5.094 1 98.62 180 PRO B C 1
ATOM 3099 O O . PRO B 1 180 ? -18.938 -13.406 -5.637 1 98.62 180 PRO B O 1
ATOM 3102 N N . GLU B 1 181 ? -20.062 -14.5 -4.043 1 98.62 181 GLU B N 1
ATOM 3103 C CA . GLU B 1 181 ? -20.562 -13.258 -3.477 1 98.62 181 GLU B CA 1
ATOM 3104 C C . GLU B 1 181 ? -19.438 -12.359 -2.998 1 98.62 181 GLU B C 1
ATOM 3106 O O . GLU B 1 181 ? -19.453 -11.148 -3.221 1 98.62 181 GLU B O 1
ATOM 3111 N N . VAL B 1 182 ? -18.484 -12.938 -2.352 1 98.81 182 VAL B N 1
ATOM 3112 C CA . VAL B 1 182 ? -17.312 -12.195 -1.879 1 98.81 182 VAL B CA 1
ATOM 3113 C C . VAL B 1 182 ? -16.562 -11.594 -3.066 1 98.81 182 VAL B C 1
ATOM 3115 O O . VAL B 1 182 ? -16.203 -10.414 -3.053 1 98.81 182 VAL B O 1
ATOM 3118 N N . VAL B 1 183 ? -16.391 -12.391 -4.105 1 98.94 183 VAL B N 1
ATOM 3119 C CA . VAL B 1 183 ? -15.672 -11.961 -5.305 1 98.94 183 VAL B CA 1
ATOM 3120 C C . VAL B 1 183 ? -16.391 -10.773 -5.941 1 98.94 183 VAL B C 1
ATOM 3122 O O . VAL B 1 183 ? -15.766 -9.781 -6.312 1 98.94 183 VAL B O 1
ATOM 3125 N N . ARG B 1 184 ? -17.672 -10.867 -6.012 1 98.88 184 ARG B N 1
ATOM 3126 C CA . ARG B 1 184 ? -18.484 -9.812 -6.605 1 98.88 184 ARG B CA 1
ATOM 3127 C C . ARG B 1 184 ? -18.328 -8.5 -5.84 1 98.88 184 ARG B C 1
ATOM 3129 O O . ARG B 1 184 ? -18.188 -7.438 -6.445 1 98.88 184 ARG B O 1
ATOM 3136 N N . ARG B 1 185 ? -18.391 -8.609 -4.547 1 98.81 185 ARG B N 1
ATOM 3137 C CA . ARG B 1 185 ? -18.312 -7.422 -3.701 1 98.81 185 ARG B CA 1
ATOM 3138 C C . ARG B 1 185 ? -16.938 -6.766 -3.797 1 98.81 185 ARG B C 1
ATOM 3140 O O . ARG B 1 185 ? -16.828 -5.543 -3.887 1 98.81 185 ARG B O 1
ATOM 3147 N N . VAL B 1 186 ? -15.914 -7.543 -3.836 1 98.88 186 VAL B N 1
ATOM 3148 C CA . VAL B 1 186 ? -14.555 -7.008 -3.891 1 98.88 186 VAL B CA 1
ATOM 3149 C C . VAL B 1 186 ? -14.281 -6.445 -5.285 1 98.88 186 VAL B C 1
ATOM 3151 O O . VAL B 1 186 ? -13.742 -5.344 -5.418 1 98.88 186 VAL B O 1
ATOM 3154 N N . SER B 1 187 ? -14.68 -7.188 -6.285 1 98.75 187 SER B N 1
ATOM 3155 C CA . SER B 1 187 ? -14.5 -6.684 -7.645 1 98.75 187 SER B CA 1
ATOM 3156 C C . SER B 1 187 ? -15.281 -5.387 -7.855 1 98.75 187 SER B C 1
ATOM 3158 O O . SER B 1 187 ? -14.844 -4.516 -8.609 1 98.75 187 SER B O 1
ATOM 3160 N N . GLY B 1 188 ? -16.328 -5.258 -7.199 1 98.44 188 GLY B N 1
ATOM 3161 C CA . GLY B 1 188 ? -17.219 -4.113 -7.355 1 98.44 188 GLY B CA 1
ATOM 3162 C C . GLY B 1 188 ? -16.594 -2.809 -6.902 1 98.44 188 GLY B C 1
ATOM 3163 O O . GLY B 1 188 ? -17.062 -1.729 -7.262 1 98.44 188 GLY B O 1
ATOM 3164 N N . ILE B 1 189 ? -15.562 -2.908 -6.164 1 97.94 189 ILE B N 1
ATOM 3165 C CA . ILE B 1 189 ? -14.977 -1.659 -5.691 1 97.94 189 ILE B CA 1
ATOM 3166 C C . ILE B 1 189 ? -13.891 -1.197 -6.664 1 97.94 189 ILE B C 1
ATOM 3168 O O . ILE B 1 189 ? -13.258 -0.159 -6.457 1 97.94 189 ILE B O 1
ATOM 3172 N N . GLY B 1 190 ? -13.594 -1.976 -7.668 1 97.94 190 GLY B N 1
ATOM 3173 C CA . GLY B 1 190 ? -12.781 -1.481 -8.766 1 97.94 190 GLY B CA 1
ATOM 3174 C C . GLY B 1 190 ? -11.328 -1.908 -8.68 1 97.94 190 GLY B C 1
ATOM 3175 O O . GLY B 1 190 ? -10.461 -1.305 -9.312 1 97.94 190 GLY B O 1
ATOM 3176 N N . VAL B 1 191 ? -10.992 -2.887 -7.922 1 98.56 191 VAL B N 1
ATOM 3177 C CA . VAL B 1 191 ? -9.633 -3.42 -7.855 1 98.56 191 VAL B CA 1
ATOM 3178 C C . VAL B 1 191 ? -9.516 -4.652 -8.75 1 98.56 191 VAL B C 1
ATOM 3180 O O . VAL B 1 191 ? -10.516 -5.324 -9.023 1 98.56 191 VAL B O 1
ATOM 3183 N N . PHE B 1 192 ? -8.312 -4.938 -9.297 1 98.94 192 PHE B N 1
ATOM 3184 C CA . PHE B 1 192 ? -8.039 -6.195 -9.977 1 98.94 192 PHE B CA 1
ATOM 3185 C C . PHE B 1 192 ? -8.109 -7.367 -9 1 98.94 192 PHE B C 1
ATOM 3187 O O . PHE B 1 192 ? -7.242 -7.516 -8.141 1 98.94 192 PHE B O 1
ATOM 3194 N N . THR B 1 193 ? -9.117 -8.18 -9.117 1 98.94 193 THR B N 1
ATOM 3195 C CA . THR B 1 193 ? -9.414 -9.188 -8.109 1 98.94 193 THR B CA 1
ATOM 3196 C C . THR B 1 193 ? -8.844 -10.547 -8.523 1 98.94 193 THR B C 1
ATOM 3198 O O . THR B 1 193 ? -9.273 -11.125 -9.523 1 98.94 193 THR B O 1
ATOM 3201 N N . ILE B 1 194 ? -7.883 -11.047 -7.719 1 98.94 194 ILE B N 1
ATOM 3202 C CA . ILE B 1 194 ? -7.277 -12.359 -7.902 1 98.94 194 ILE B CA 1
ATOM 3203 C C . ILE B 1 194 ? -7.883 -13.352 -6.91 1 98.94 194 ILE B C 1
ATOM 3205 O O . ILE B 1 194 ? -8.055 -13.031 -5.734 1 98.94 194 ILE B O 1
ATOM 3209 N N . VAL B 1 195 ? -8.227 -14.492 -7.387 1 98.81 195 VAL B N 1
ATOM 3210 C CA . VAL B 1 195 ? -8.844 -15.484 -6.516 1 98.81 195 VAL B CA 1
ATOM 3211 C C . VAL B 1 195 ? -8.07 -16.797 -6.609 1 98.81 195 VAL B C 1
ATOM 3213 O O . VAL B 1 195 ? -7.762 -17.266 -7.711 1 98.81 195 VAL B O 1
ATOM 3216 N N . GLY B 1 196 ? -7.727 -17.359 -5.484 1 97.88 196 GLY B N 1
ATOM 3217 C CA . GLY B 1 196 ? -7.047 -18.656 -5.43 1 97.88 196 GLY B CA 1
ATOM 3218 C C . GLY B 1 196 ? -7.477 -19.5 -4.254 1 97.88 196 GLY B C 1
ATOM 3219 O O . GLY B 1 196 ? -8.086 -19 -3.307 1 97.88 196 GLY B O 1
ATOM 3220 N N . GLY B 1 197 ? -7.164 -20.781 -4.375 1 96.25 197 GLY B N 1
ATOM 3221 C CA . GLY B 1 197 ? -7.441 -21.719 -3.307 1 96.25 197 GLY B CA 1
ATOM 3222 C C . GLY B 1 197 ? -8.773 -22.438 -3.467 1 96.25 197 GLY B C 1
ATOM 3223 O O . GLY B 1 197 ? -9.812 -21.781 -3.592 1 96.25 197 GLY B O 1
ATOM 3224 N N . GLY B 1 198 ? -8.719 -23.719 -3.5 1 94.88 198 GLY B N 1
ATOM 3225 C CA . GLY B 1 198 ? -9.938 -24.531 -3.436 1 94.88 198 GLY B CA 1
ATOM 3226 C C . GLY B 1 198 ? -10.664 -24.609 -4.762 1 94.88 198 GLY B C 1
ATOM 3227 O O . GLY B 1 198 ? -11.82 -25.047 -4.816 1 94.88 198 GLY B O 1
ATOM 3228 N N . ILE B 1 199 ? -10.086 -24.188 -5.816 1 96.69 199 ILE B N 1
ATOM 3229 C CA . ILE B 1 199 ? -10.727 -24.234 -7.129 1 96.69 199 ILE B CA 1
ATOM 3230 C C . ILE B 1 199 ? -10.391 -25.547 -7.82 1 96.69 199 ILE B C 1
ATOM 3232 O O . ILE B 1 199 ? -9.273 -25.734 -8.32 1 96.69 199 ILE B O 1
ATOM 3236 N N . ARG B 1 200 ? -11.391 -26.469 -7.945 1 95.12 200 ARG B N 1
ATOM 3237 C CA . ARG B 1 200 ? -11.078 -27.844 -8.336 1 95.12 200 ARG B CA 1
ATOM 3238 C C . ARG B 1 200 ? -11.953 -28.297 -9.508 1 95.12 200 ARG B C 1
ATOM 3240 O O . ARG B 1 200 ? -11.977 -29.469 -9.852 1 95.12 200 ARG B O 1
ATOM 3247 N N . SER B 1 201 ? -12.703 -27.359 -10.047 1 96.06 201 SER B N 1
ATOM 3248 C CA . SER B 1 201 ? -13.531 -27.719 -11.188 1 96.06 201 SER B CA 1
ATOM 3249 C C . SER B 1 201 ? -13.68 -26.547 -12.156 1 96.06 201 SER B C 1
ATOM 3251 O O . SER B 1 201 ? -13.602 -25.391 -11.742 1 96.06 201 SER B O 1
ATOM 3253 N N . PRO B 1 202 ? -13.914 -26.906 -13.438 1 97.19 202 PRO B N 1
ATOM 3254 C CA . PRO B 1 202 ? -14.18 -25.844 -14.422 1 97.19 202 PRO B CA 1
ATOM 3255 C C . PRO B 1 202 ? -15.398 -25 -14.062 1 97.19 202 PRO B C 1
ATOM 3257 O O . PRO B 1 202 ? -15.391 -23.781 -14.258 1 97.19 202 PRO B O 1
ATOM 3260 N N . GLU B 1 203 ? -16.422 -25.625 -13.508 1 97.06 203 GLU B N 1
ATOM 3261 C CA . GLU B 1 203 ? -17.641 -24.922 -13.148 1 97.06 203 GLU B CA 1
ATOM 3262 C C . GLU B 1 203 ? -17.375 -23.859 -12.078 1 97.06 203 GLU B C 1
ATOM 3264 O O . GLU B 1 203 ? -17.875 -22.734 -12.18 1 97.06 203 GLU B O 1
ATOM 3269 N N . THR B 1 204 ? -16.625 -24.234 -11.109 1 97.56 204 THR B N 1
ATOM 3270 C CA . THR B 1 204 ? -16.281 -23.297 -10.039 1 97.56 204 THR B CA 1
ATOM 3271 C C . THR B 1 204 ? -15.484 -22.109 -10.586 1 97.56 204 THR B C 1
ATOM 3273 O O . THR B 1 204 ? -15.773 -20.969 -10.25 1 97.56 204 THR B O 1
ATOM 3276 N N . ALA B 1 205 ? -14.508 -22.391 -11.406 1 97.94 205 ALA B N 1
ATOM 3277 C CA . ALA B 1 205 ? -13.695 -21.328 -12 1 97.94 205 ALA B CA 1
ATOM 3278 C C . ALA B 1 205 ? -14.555 -20.359 -12.805 1 97.94 205 ALA B C 1
ATOM 3280 O O . ALA B 1 205 ? -14.398 -19.141 -12.703 1 97.94 205 ALA B O 1
ATOM 3281 N N . ARG B 1 206 ? -15.461 -20.938 -13.555 1 97.88 206 ARG B N 1
ATOM 3282 C CA . ARG B 1 206 ? -16.359 -20.125 -14.367 1 97.88 206 ARG B CA 1
ATOM 3283 C C . ARG B 1 206 ? -17.234 -19.25 -13.492 1 97.88 206 ARG B C 1
ATOM 3285 O O . ARG B 1 206 ? -17.438 -18.062 -13.789 1 97.88 206 ARG B O 1
ATOM 3292 N N . GLU B 1 207 ? -17.766 -19.812 -12.484 1 98.06 207 GLU B N 1
ATOM 3293 C CA . GLU B 1 207 ? -18.625 -19.062 -11.57 1 98.06 207 GLU B CA 1
ATOM 3294 C C . GLU B 1 207 ? -17.875 -17.875 -10.961 1 98.06 207 GLU B C 1
ATOM 3296 O O . GLU B 1 207 ? -18.422 -16.781 -10.844 1 98.06 207 GLU B O 1
ATOM 3301 N N . LEU B 1 208 ? -16.656 -18.094 -10.562 1 98.69 208 LEU B N 1
ATOM 3302 C CA . LEU B 1 208 ? -15.852 -17.047 -9.961 1 98.69 208 LEU B CA 1
ATOM 3303 C C . LEU B 1 208 ? -15.523 -15.961 -10.984 1 98.69 208 LEU B C 1
ATOM 3305 O O . LEU B 1 208 ? -15.578 -14.766 -10.664 1 98.69 208 LEU B O 1
ATOM 3309 N N . ALA B 1 209 ? -15.219 -16.359 -12.188 1 98.56 209 ALA B N 1
ATOM 3310 C CA . ALA B 1 209 ? -14.969 -15.398 -13.258 1 98.56 209 ALA B CA 1
ATOM 3311 C C . ALA B 1 209 ? -16.203 -14.539 -13.516 1 98.56 209 ALA B C 1
ATOM 3313 O O . ALA B 1 209 ? -16.109 -13.32 -13.633 1 98.56 209 ALA B O 1
ATOM 3314 N N . GLU B 1 210 ? -17.328 -15.211 -13.562 1 98 210 GLU B N 1
ATOM 3315 C CA . GLU B 1 210 ? -18.578 -14.516 -13.812 1 98 210 GLU B CA 1
ATOM 3316 C C . GLU B 1 210 ? -18.922 -13.57 -12.664 1 98 210 GLU B C 1
ATOM 3318 O O . GLU B 1 210 ? -19.594 -12.555 -12.867 1 98 210 GLU B O 1
ATOM 3323 N N . ALA B 1 211 ? -18.469 -13.93 -11.484 1 98.5 211 ALA B N 1
ATOM 3324 C CA . ALA B 1 211 ? -18.734 -13.102 -10.305 1 98.5 211 ALA B CA 1
ATOM 3325 C C . ALA B 1 211 ? -17.859 -11.859 -10.312 1 98.5 211 ALA B C 1
ATOM 3327 O O . ALA B 1 211 ? -18.078 -10.938 -9.516 1 98.5 211 ALA B O 1
ATOM 3328 N N . GLY B 1 212 ? -16.828 -11.82 -11.156 1 98.38 212 GLY B N 1
ATOM 3329 C CA . GLY B 1 212 ? -16.047 -10.594 -11.273 1 98.38 212 GLY B CA 1
ATOM 3330 C C . GLY B 1 212 ? -14.57 -10.805 -11.023 1 98.38 212 GLY B C 1
ATOM 3331 O O . GLY B 1 212 ? -13.797 -9.844 -11.008 1 98.38 212 GLY B O 1
ATOM 3332 N N . ALA B 1 213 ? -14.125 -12.047 -10.82 1 98.81 213 ALA B N 1
ATOM 3333 C CA . ALA B 1 213 ? -12.688 -12.297 -10.695 1 98.81 213 ALA B CA 1
ATOM 3334 C C . ALA B 1 213 ? -11.953 -11.891 -11.969 1 98.81 213 ALA B C 1
ATOM 3336 O O . ALA B 1 213 ? -12.344 -12.281 -13.07 1 98.81 213 ALA B O 1
ATOM 3337 N N . ASP B 1 214 ? -10.945 -11.102 -11.82 1 98.81 214 ASP B N 1
ATOM 3338 C CA . ASP B 1 214 ? -10.117 -10.734 -12.961 1 98.81 214 ASP B CA 1
ATOM 3339 C C . ASP B 1 214 ? -9.102 -11.836 -13.273 1 98.81 214 ASP B C 1
ATOM 3341 O O . ASP B 1 214 ? -8.703 -12.016 -14.422 1 98.81 214 ASP B O 1
ATOM 3345 N N . ALA B 1 215 ? -8.641 -12.562 -12.234 1 98.88 215 ALA B N 1
ATOM 3346 C CA . ALA B 1 215 ? -7.68 -13.648 -12.406 1 98.88 215 ALA B CA 1
ATOM 3347 C C . ALA B 1 215 ? -8.008 -14.828 -11.492 1 98.88 215 ALA B C 1
ATOM 3349 O O . ALA B 1 215 ? -8.367 -14.633 -10.328 1 98.88 215 ALA B O 1
ATOM 3350 N N . ILE B 1 216 ? -7.887 -15.969 -12.031 1 98.5 216 ILE B N 1
ATOM 3351 C CA . ILE B 1 216 ? -8.062 -17.219 -11.305 1 98.5 216 ILE B CA 1
ATOM 3352 C C . ILE B 1 216 ? -6.719 -17.953 -11.203 1 98.5 216 ILE B C 1
ATOM 3354 O O . ILE B 1 216 ? -6.051 -18.172 -12.211 1 98.5 216 ILE B O 1
ATOM 3358 N N . VAL B 1 217 ? -6.359 -18.312 -9.992 1 98.44 217 VAL B N 1
ATOM 3359 C CA . VAL B 1 217 ? -5.078 -18.984 -9.773 1 98.44 217 VAL B CA 1
ATOM 3360 C C . VAL B 1 217 ? -5.309 -20.453 -9.422 1 98.44 217 VAL B C 1
ATOM 3362 O O . VAL B 1 217 ? -6.09 -20.766 -8.531 1 98.44 217 VAL B O 1
ATOM 3365 N N . THR B 1 218 ? -4.656 -21.328 -10.078 1 97.19 218 THR B N 1
ATOM 3366 C CA . THR B 1 218 ? -4.613 -22.734 -9.695 1 97.19 218 THR B CA 1
ATOM 3367 C C . THR B 1 218 ? -3.174 -23.188 -9.484 1 97.19 218 THR B C 1
ATOM 3369 O O . THR B 1 218 ? -2.285 -22.844 -10.266 1 97.19 218 THR B O 1
ATOM 3372 N N . GLY B 1 219 ? -2.891 -23.844 -8.367 1 94.94 219 GLY B N 1
ATOM 3373 C CA . GLY B 1 219 ? -1.578 -24.375 -8.031 1 94.94 219 GLY B CA 1
ATOM 3374 C C . GLY B 1 219 ? -1.588 -25.859 -7.734 1 94.94 219 GLY B C 1
ATOM 3375 O O . GLY B 1 219 ? -1.268 -26.672 -8.609 1 94.94 219 GLY B O 1
ATOM 3376 N N . THR B 1 220 ? -2.252 -26.234 -6.637 1 88.75 220 THR B N 1
ATOM 3377 C CA . THR B 1 220 ? -2.316 -27.625 -6.211 1 88.75 220 THR B CA 1
ATOM 3378 C C . THR B 1 220 ? -2.93 -28.5 -7.305 1 88.75 220 THR B C 1
ATOM 3380 O O . THR B 1 220 ? -2.436 -29.594 -7.582 1 88.75 220 THR B O 1
ATOM 3383 N N . ALA B 1 221 ? -3.926 -28.047 -7.945 1 86.31 221 ALA B N 1
ATOM 3384 C CA . ALA B 1 221 ? -4.578 -28.781 -9.023 1 86.31 221 ALA B CA 1
ATOM 3385 C C . ALA B 1 221 ? -3.621 -29.016 -10.188 1 86.31 221 ALA B C 1
ATOM 3387 O O . ALA B 1 221 ? -3.643 -30.094 -10.805 1 86.31 221 ALA B O 1
ATOM 3388 N N . VAL B 1 222 ? -2.805 -28.047 -10.453 1 91.19 222 VAL B N 1
ATOM 3389 C CA . VAL B 1 222 ? -1.842 -28.141 -11.539 1 91.19 222 VAL B CA 1
ATOM 3390 C C . VAL B 1 222 ? -0.822 -29.234 -11.242 1 91.19 222 VAL B C 1
ATOM 3392 O O . VAL B 1 222 ? -0.519 -30.062 -12.102 1 91.19 222 VAL B O 1
ATOM 3395 N N . GLU B 1 223 ? -0.372 -29.266 -10.031 1 89.31 223 GLU B N 1
ATOM 3396 C CA . GLU B 1 223 ? 0.669 -30.203 -9.617 1 89.31 223 GLU B CA 1
ATOM 3397 C C . GLU B 1 223 ? 0.129 -31.625 -9.539 1 89.31 223 GLU B C 1
ATOM 3399 O O . GLU B 1 223 ? 0.831 -32.594 -9.875 1 89.31 223 GLU B O 1
ATOM 3404 N N . ARG B 1 224 ? -1.174 -31.734 -9.219 1 90 224 ARG B N 1
ATOM 3405 C CA . ARG B 1 224 ? -1.745 -33.062 -8.977 1 90 224 ARG B CA 1
ATOM 3406 C C . ARG B 1 224 ? -2.373 -33.625 -10.25 1 90 224 ARG B C 1
ATOM 3408 O O . ARG B 1 224 ? -2.287 -34.812 -10.516 1 90 224 ARG B O 1
ATOM 3415 N N . ASP B 1 225 ? -2.996 -32.75 -10.977 1 94.19 225 ASP B N 1
ATOM 3416 C CA . ASP B 1 225 ? -3.734 -33.156 -12.164 1 94.19 225 ASP B CA 1
ATOM 3417 C C . ASP B 1 225 ? -3.723 -32.062 -13.227 1 94.19 225 ASP B C 1
ATOM 3419 O O . ASP B 1 225 ? -4.715 -31.359 -13.414 1 94.19 225 ASP B O 1
ATOM 3423 N N . PRO B 1 226 ? -2.643 -32.031 -14.016 1 95.19 226 PRO B N 1
ATOM 3424 C CA . PRO B 1 226 ? -2.492 -30.953 -15.008 1 95.19 226 PRO B CA 1
ATOM 3425 C C . PRO B 1 226 ? -3.619 -30.953 -16.031 1 95.19 226 PRO B C 1
ATOM 3427 O O . PRO B 1 226 ? -4 -29.891 -16.531 1 95.19 226 PRO B O 1
ATOM 3430 N N . ASP B 1 227 ? -4.145 -32.094 -16.344 1 94.81 227 ASP B N 1
ATOM 3431 C CA . ASP B 1 227 ? -5.215 -32.125 -17.328 1 94.81 227 ASP B CA 1
ATOM 3432 C C . ASP B 1 227 ? -6.496 -31.5 -16.781 1 94.81 2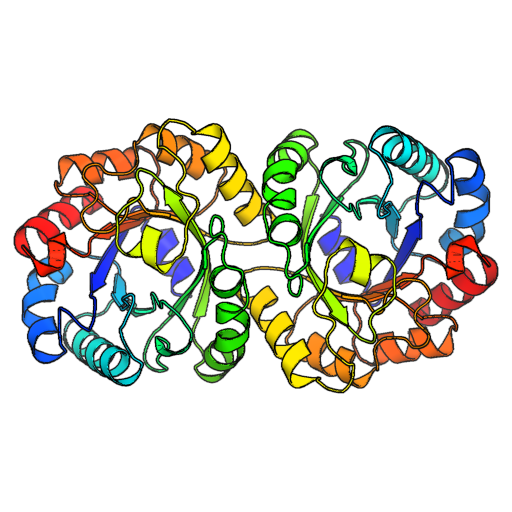27 ASP B C 1
ATOM 3434 O O . ASP B 1 227 ? -7.188 -30.781 -17.5 1 94.81 227 ASP B O 1
ATOM 3438 N N . LEU B 1 228 ? -6.805 -31.812 -15.602 1 94.75 228 LEU B N 1
ATOM 3439 C CA . LEU B 1 228 ? -7.941 -31.141 -14.969 1 94.75 228 LEU B CA 1
ATOM 3440 C C . LEU B 1 228 ? -7.727 -29.641 -14.906 1 94.75 228 LEU B C 1
ATOM 3442 O O . LEU B 1 228 ? -8.656 -28.859 -15.148 1 94.75 228 LEU B O 1
ATOM 3446 N N . ALA B 1 229 ? -6.512 -29.234 -14.555 1 96.25 229 ALA B N 1
ATOM 3447 C CA . ALA B 1 229 ? -6.188 -27.812 -14.516 1 96.25 229 ALA B CA 1
ATOM 3448 C C . ALA B 1 229 ? -6.383 -27.156 -15.883 1 96.25 229 ALA B C 1
ATOM 3450 O O . ALA B 1 229 ? -6.852 -26.031 -15.977 1 96.25 229 ALA B O 1
ATOM 3451 N N . ALA B 1 230 ? -6.055 -27.922 -16.891 1 97.5 230 ALA B N 1
ATOM 3452 C CA . ALA B 1 230 ? -6.242 -27.406 -18.25 1 97.5 230 ALA B CA 1
ATOM 3453 C C . ALA B 1 230 ? -7.719 -27.188 -18.547 1 97.5 230 ALA B C 1
ATOM 3455 O O . ALA B 1 230 ? -8.078 -26.203 -19.203 1 97.5 230 ALA B O 1
ATOM 3456 N N . GLU B 1 231 ? -8.531 -28.078 -18.078 1 97.44 231 GLU B N 1
ATOM 3457 C CA . GLU B 1 231 ? -9.969 -27.906 -18.25 1 97.44 231 GLU B CA 1
ATOM 3458 C C . GLU B 1 231 ? -10.461 -26.641 -17.547 1 97.44 231 GLU B C 1
ATOM 3460 O O . GLU B 1 231 ? -11.367 -25.953 -18.031 1 97.44 231 GLU B O 1
ATOM 3465 N N . ILE B 1 232 ? -9.883 -26.344 -16.453 1 97.31 232 ILE B N 1
ATOM 3466 C CA . ILE B 1 232 ? -10.219 -25.125 -15.695 1 97.31 232 ILE B CA 1
ATOM 3467 C C . ILE B 1 232 ? -9.812 -23.891 -16.5 1 97.31 232 ILE B C 1
ATOM 3469 O O . ILE B 1 232 ? -10.586 -22.938 -16.594 1 97.31 232 ILE B O 1
ATOM 3473 N N . VAL B 1 233 ? -8.664 -23.891 -17.109 1 97.94 233 VAL B N 1
ATOM 3474 C CA . VAL B 1 233 ? -8.203 -22.797 -17.953 1 97.94 233 VAL B CA 1
ATOM 3475 C C . VAL B 1 233 ? -9.188 -22.578 -19.094 1 97.94 233 VAL B C 1
ATOM 3477 O O . VAL B 1 233 ? -9.625 -21.438 -19.328 1 97.94 233 VAL B O 1
ATOM 3480 N N . GLU B 1 234 ? -9.594 -23.625 -19.688 1 97.5 234 GLU B N 1
ATOM 3481 C CA . GLU B 1 234 ? -10.492 -23.531 -20.844 1 97.5 234 GLU B CA 1
ATOM 3482 C C . GLU B 1 234 ? -11.844 -22.953 -20.438 1 97.5 234 GLU B C 1
ATOM 3484 O O . GLU B 1 234 ? -12.453 -22.203 -21.219 1 97.5 234 GLU B O 1
ATOM 3489 N N . ALA B 1 235 ? -12.234 -23.281 -19.266 1 96.5 235 ALA B N 1
ATOM 3490 C CA . ALA B 1 235 ? -13.539 -22.828 -18.781 1 96.5 235 ALA B CA 1
ATOM 3491 C C . ALA B 1 235 ? -13.57 -21.312 -18.625 1 96.5 235 ALA B C 1
ATOM 3493 O O . ALA B 1 235 ? -14.633 -20.688 -18.719 1 96.5 235 ALA B O 1
ATOM 3494 N N . ILE B 1 236 ? -12.445 -20.734 -18.344 1 95.31 236 ILE B N 1
ATOM 3495 C CA . ILE B 1 236 ? -12.336 -19.297 -18.109 1 95.31 236 ILE B CA 1
ATOM 3496 C C . ILE B 1 236 ? -12.141 -18.578 -19.453 1 95.31 236 ILE B C 1
ATOM 3498 O O . ILE B 1 236 ? -12.562 -17.422 -19.609 1 95.31 236 ILE B O 1
ATOM 3502 N N . LYS B 1 237 ? -11.547 -19.203 -20.453 1 91.88 237 LYS B N 1
ATOM 3503 C CA . LYS B 1 237 ? -11.258 -18.609 -21.75 1 91.88 237 LYS B CA 1
ATOM 3504 C C . LYS B 1 237 ? -12.508 -18.547 -22.625 1 91.88 237 LYS B C 1
ATOM 3506 O O . LYS B 1 237 ? -12.578 -17.75 -23.562 1 91.88 237 LYS B O 1
ATOM 3511 N N . ASP B 1 238 ? -13.461 -19.359 -22.359 1 82.75 238 ASP B N 1
ATOM 3512 C CA . ASP B 1 238 ? -14.68 -19.438 -23.141 1 82.75 238 ASP B CA 1
ATOM 3513 C C . ASP B 1 238 ? -15.711 -18.422 -22.688 1 82.75 238 ASP B C 1
ATOM 3515 O O . ASP B 1 238 ? -16.844 -18.406 -23.172 1 82.75 238 ASP B O 1
ATOM 3519 N N . LEU B 1 239 ? -15.328 -17.547 -21.844 1 82.25 239 LEU B N 1
ATOM 3520 C CA . LEU B 1 239 ? -16.266 -16.531 -21.375 1 82.25 239 LEU B CA 1
ATOM 3521 C C . LEU B 1 239 ? -16.25 -15.312 -22.281 1 82.25 239 LEU B C 1
ATOM 3523 O O . LEU B 1 239 ? -15.211 -14.977 -22.859 1 82.25 239 LEU B O 1
#

pLDDT: mean 96.82, std 3.29, range [81.56, 98.94]

Nearest PDB structures (foldseek):
  5ndy-assembly1_A  TM=9.329E-01  e=6.409E-30  Methanothermobacter thermautotrophicus str. Delta H
  5ndy-assembly1_B  TM=9.395E-01  e=9.693E-30  Methanothermobacter thermautotrophicus str. Delta H
  5ndy-assembly1_F  TM=9.419E-01  e=1.091E-29  Methanothermobacter thermautotrophicus str. Delta H
  5nez-assembly1_A  TM=9.258E-01  e=2.085E-30  Methanothermobacter thermautotrophicus str. Delta H
  5nez-assembly1_B  TM=9.240E-01  e=5.059E-30  Methanothermobacter thermautotrophicus str. Delta H

Sequence (478 aa):
MGVFGYLRERTPCHLTLLDPVDVGPEEVPEVLESLVKAGTDAVMVGGSTAHASQVEAVVEAIREVADVPVILFPNGPEGLAPNADAVLFMSLLNSRNTYYLIEAQVKGAPLVERFGLESIPTGYLIVGEWGTTVSVVGDARVIPFDRVEVIVAYALAAKHLGMKAVYLEAGSGAPEPVPPEVVRRVSGIGVFTIVGGGIRSPETARELAEAGADAIVTGTAVERDPDLAAEIVEAIKDLMGVFGYLRERTPCHLTLLDPVDVGPEEVPEVLESLVKAGTDAVMVGGSTAHASQVEAVVEAIREVADVPVILFPNGPEGLAPNADAVLFMSLLNSRNTYYLIEAQVKGAPLVERFGLESIPTGYLIVGEWGTTVSVVGDARVIPFDRVEVIVAYALAAKHLGMKAVYLEAGSGAPEPVPPEVVRRVSGIGVFTIVGGGIRSPETARELAEAGADAIVTGTAVERDPDLAAEIVEAIKDL

Solvent-accessible surface area (backbone atoms only — not comparable to full-atom values): 22983 Å² total; per-residue (Å²): 129,54,71,65,57,56,47,64,74,42,54,48,31,32,32,40,39,42,32,37,82,82,45,42,43,86,47,37,57,72,49,42,46,51,28,55,74,39,54,45,54,28,37,31,40,34,36,88,79,38,41,33,68,50,43,42,46,29,47,53,38,43,59,74,72,43,97,50,56,36,30,30,43,49,68,39,49,54,28,53,50,62,84,44,55,26,30,54,36,55,24,36,63,46,32,80,38,59,50,50,47,39,50,34,41,27,66,23,27,57,52,39,60,72,44,65,39,44,62,41,14,21,31,31,37,56,31,40,62,81,78,26,65,61,39,58,77,47,41,40,60,52,39,46,70,85,44,44,68,58,54,39,20,45,50,41,23,28,46,44,35,34,20,53,27,34,35,46,30,22,24,70,81,28,93,52,42,73,53,42,67,50,38,31,57,43,26,67,74,71,44,48,22,32,39,29,24,36,65,85,44,33,67,55,43,30,48,35,40,74,29,42,25,32,29,42,41,40,34,69,46,35,77,76,35,29,65,61,39,15,48,28,33,38,42,43,67,74,105,129,54,72,65,57,54,48,65,75,42,55,48,31,32,34,40,39,43,32,38,82,82,46,42,44,85,46,37,57,71,49,42,46,51,28,54,75,39,54,44,54,29,38,30,40,35,36,89,78,40,40,32,70,49,41,43,46,30,48,54,37,43,58,74,73,43,97,50,56,35,31,31,42,49,69,38,50,54,29,54,51,60,84,43,54,26,29,55,36,56,25,36,64,45,31,79,38,60,50,49,47,40,50,35,41,27,66,24,27,57,51,38,61,72,46,64,38,44,62,42,14,22,29,30,38,54,32,40,63,80,77,26,63,60,37,58,78,46,42,39,60,53,40,45,71,85,43,45,68,61,53,40,21,46,48,40,24,29,46,44,35,34,20,54,28,33,36,47,29,21,24,70,81,27,93,52,43,72,52,41,67,50,38,30,57,45,25,66,73,70,41,46,24,31,40,28,22,35,64,84,43,34,65,56,43,30,48,35,40,73,29,41,26,33,29,42,40,41,34,68,45,34,78,74,37,28,64,61,38,14,48,28,33,39,39,44,66,74,106

Foldseek 3Di:
DALVVQLLVQFQAEEEEEELVLAFLVRLQVLCVLQQVLPHQEYEYEDLDDFAVSLQSNLVSCVVRHDHFYEYDYNALRRDYLSGAAYALEAAQQAPDVCRRPVRSVVNVVVCVVSVHHYQYEYEAAEDDPDAPCCVSRNGPHHYLVVLVVLLVSLVVSVVVPGQEYEYEPHAPRCAWRDLQSLLSSLVVPHQYETEYNDQALVSLLSNSVSRHRYYYDYPCSSVPSNRVSSNRNSRNVD/DALVVQLLVQFQAEEEEEELVLAFLVRLQVLCVLQQVLPHQEYEYEDLDDFAVSLQSNLVSCVVRHDHFYEYDYNALRRDYLSGAAYALEAAQQAPDVCRRPVRSVVNVVVCVVSVHHYQYEYEAAEDDPDAPCCVSRNGPHHYLVVLVVLLVSLVVSVVVPGQEYEYEPHAPRCAWRDLQSLLSSLVVPHQYETEYNDQALVSLLSNSVSRHRYYYDYPCSSVPSNRVSSNRNSRNVD

Secondary structure (DSSP, 8-state):
--HHHHHHTT-SEEEEEE-TTTS-TTTHHHHHHHHHHHT--EEEE--TT--HHHHHHHHHHHHHH--S-EEE--SSGGG--TTSSEEEEEEETTBS-HIIIIIHHHHHHHHHHHHTPEEEEEEEEEBS-TTSHHHHHTTB-PBPTT-HHHHHHHHHHHHHTT-SEEEEE--TT-SSPPPHHHHHHHHTTTSEEEEESS--SHHHHHHHHHHT-SEEEESHHHHH-HHHHHHHHHHHHT-/--HHHHHHTT-SEEEEEE-TTTS-TTTHHHHHHHHHHHT--EEEE--TT--HHHHHHHHHHHHHH--S-EEE--SSGGG--TTSSEEEEEEETTBS-HIIIIIHHHHHHHHHHHHTPEEEEEEEEEBS-TTSHHHHHTTB-PBPTT-HHHHHHHHHHHHHTT-SEEEEE--TT-SSPPPHHHHHHHHTTTSEEEEESS--SHHHHHHHHHHT-SEEEESHHHHH-HHHHHHHHHHHHT-

Radius of gyration: 23.57 Å; Cα contacts (8 Å, |Δi|>4): 1183; chains: 2; bounding box: 43×69×47 Å

Organism: Methanopyrus kandleri (strain AV19 / DSM 6324 / JCM 9639 / NBRC 100938) (NCBI:txid190192)